Protein AF-A0A975BCQ3-F1 (afdb_monomer_lite)

Structure (mmCIF, N/CA/C/O backbone):
data_AF-A0A975BCQ3-F1
#
_entry.id   AF-A0A975BCQ3-F1
#
loop_
_atom_site.group_PDB
_atom_site.id
_atom_site.type_symbol
_atom_site.label_atom_id
_atom_site.label_alt_id
_atom_site.label_comp_id
_atom_site.label_asym_id
_atom_site.label_entity_id
_atom_site.label_seq_id
_atom_site.pdbx_PDB_ins_code
_atom_site.Cartn_x
_atom_site.Cartn_y
_atom_site.Cartn_z
_atom_site.occupancy
_atom_site.B_iso_or_equiv
_atom_site.auth_seq_id
_atom_site.auth_comp_id
_atom_site.auth_asym_id
_atom_site.auth_atom_id
_atom_site.pdbx_PDB_model_num
ATOM 1 N N . MET A 1 1 ? -21.157 39.174 12.259 1.00 30.55 1 MET A N 1
ATOM 2 C CA . MET A 1 1 ? -20.473 38.898 10.975 1.00 30.55 1 MET A CA 1
ATOM 3 C C . MET A 1 1 ? -20.310 37.393 10.847 1.00 30.55 1 MET A C 1
ATOM 5 O O . MET A 1 1 ? -19.612 36.805 11.661 1.00 30.55 1 MET A O 1
ATOM 9 N N . LYS A 1 2 ? -21.026 36.755 9.912 1.00 28.23 2 LYS A N 1
ATOM 10 C CA . LYS A 1 2 ? -20.898 35.312 9.656 1.00 28.23 2 LYS A CA 1
ATOM 11 C C . LYS A 1 2 ? -19.503 35.065 9.070 1.00 28.23 2 LYS A C 1
ATOM 13 O O . LYS A 1 2 ? -19.192 35.629 8.023 1.00 28.23 2 LYS A O 1
ATOM 18 N N . GLN A 1 3 ? -18.657 34.301 9.763 1.00 26.20 3 GLN A N 1
ATOM 19 C CA . GLN A 1 3 ? -17.376 33.844 9.216 1.00 26.20 3 GLN A CA 1
ATOM 20 C C . GLN A 1 3 ? -17.654 33.135 7.885 1.00 26.20 3 GLN A C 1
ATOM 22 O O . GLN A 1 3 ? -18.458 32.203 7.840 1.00 26.20 3 GLN A O 1
ATOM 27 N N . LYS A 1 4 ? -17.034 33.609 6.797 1.00 23.44 4 LYS A N 1
ATOM 28 C CA . LYS A 1 4 ? -17.066 32.906 5.510 1.00 23.44 4 LYS A CA 1
ATOM 29 C C . LYS A 1 4 ? -16.475 31.503 5.724 1.00 23.44 4 LYS A C 1
ATOM 31 O O . LYS A 1 4 ? -15.411 31.413 6.341 1.00 23.44 4 LYS A O 1
ATOM 36 N N . PRO A 1 5 ? -17.134 30.429 5.258 1.00 27.91 5 PRO A N 1
ATOM 37 C CA . PRO A 1 5 ? -16.578 29.090 5.364 1.00 27.91 5 PRO A CA 1
ATOM 38 C C . PRO A 1 5 ? -15.252 29.041 4.599 1.00 27.91 5 PRO A C 1
ATOM 40 O O . PRO A 1 5 ? -15.153 29.501 3.464 1.00 27.91 5 PRO A O 1
ATOM 43 N N . THR A 1 6 ? -14.212 28.539 5.255 1.00 33.75 6 THR A N 1
ATOM 44 C CA . THR A 1 6 ? -12.905 28.282 4.645 1.00 33.75 6 THR A CA 1
ATOM 45 C C . THR A 1 6 ? -13.062 27.162 3.611 1.00 33.75 6 THR A C 1
ATOM 47 O O . THR A 1 6 ? -13.872 26.265 3.826 1.00 33.75 6 THR A O 1
ATOM 50 N N . ILE A 1 7 ? -12.276 27.167 2.526 1.00 32.91 7 ILE A N 1
ATOM 51 C CA . ILE A 1 7 ? -12.304 26.158 1.436 1.00 32.91 7 ILE A CA 1
ATOM 52 C C . ILE A 1 7 ? -12.261 24.707 1.971 1.00 32.91 7 ILE A C 1
ATOM 54 O O . ILE A 1 7 ? -12.859 23.805 1.398 1.00 32.91 7 ILE A O 1
ATOM 58 N N . LYS A 1 8 ? -11.658 24.500 3.148 1.00 46.75 8 LYS A N 1
ATOM 59 C CA . LYS A 1 8 ? -11.632 23.224 3.875 1.00 46.75 8 LYS A CA 1
ATOM 60 C C . LYS A 1 8 ? -13.015 22.714 4.328 1.00 46.75 8 LYS A C 1
ATOM 62 O O . LYS A 1 8 ? -13.260 21.521 4.255 1.00 46.75 8 LYS A O 1
ATOM 67 N N . ASN A 1 9 ? -13.929 23.599 4.740 1.00 46.78 9 ASN A N 1
ATOM 68 C CA . ASN A 1 9 ? -15.279 23.239 5.208 1.00 46.78 9 ASN A CA 1
ATOM 69 C C . ASN A 1 9 ? -16.239 22.869 4.065 1.00 46.78 9 ASN A C 1
ATOM 71 O O . ASN A 1 9 ? -17.305 22.316 4.325 1.00 46.78 9 ASN A O 1
ATOM 75 N N . ILE A 1 10 ? -15.898 23.225 2.822 1.00 46.62 10 ILE A N 1
ATOM 76 C CA . ILE A 1 10 ? -16.706 22.911 1.637 1.00 46.62 10 ILE A CA 1
ATOM 77 C C . ILE A 1 10 ? -16.531 21.421 1.289 1.00 46.62 10 ILE A C 1
ATOM 79 O O . ILE A 1 10 ? -17.526 20.718 1.156 1.00 46.62 10 ILE A O 1
ATOM 83 N N . LEU A 1 11 ? -15.294 20.913 1.353 1.00 58.78 11 LEU A N 1
ATOM 84 C CA . LEU A 1 11 ? -14.954 19.496 1.142 1.00 58.78 11 LEU A CA 1
ATOM 85 C C . LEU A 1 11 ? -15.535 18.546 2.217 1.00 58.78 11 LEU A C 1
ATOM 87 O O . LEU A 1 11 ? -15.852 17.399 1.920 1.00 58.78 11 LEU A O 1
ATOM 91 N N . GLU A 1 12 ? -15.704 18.996 3.471 1.00 63.09 12 GLU A N 1
ATOM 92 C CA . GLU A 1 12 ? -16.246 18.152 4.560 1.00 63.09 12 GLU A CA 1
ATOM 93 C C . GLU A 1 12 ? -17.731 17.808 4.377 1.00 63.09 12 GLU A C 1
ATOM 95 O O . GLU A 1 12 ? -18.152 16.689 4.677 1.00 63.09 12 GLU A O 1
ATOM 100 N N . LYS A 1 13 ? -18.535 18.768 3.898 1.00 66.12 13 LYS A N 1
ATOM 101 C CA . LYS A 1 13 ? -19.952 18.521 3.600 1.00 66.12 13 LYS A CA 1
ATOM 102 C C . LYS A 1 13 ? -20.107 17.601 2.400 1.00 66.12 13 LYS A C 1
ATOM 104 O O . LYS A 1 13 ? -20.893 16.667 2.477 1.00 66.12 13 LYS A O 1
ATOM 109 N N . GLU A 1 14 ? -19.304 17.815 1.362 1.00 74.06 14 GLU A N 1
ATOM 110 C CA . GLU A 1 14 ? -19.309 16.995 0.149 1.00 74.06 14 GLU A CA 1
ATOM 111 C C . GLU A 1 14 ? -19.030 15.519 0.449 1.00 74.06 14 GLU A C 1
ATOM 113 O O . GLU A 1 14 ? -19.715 14.660 -0.090 1.00 74.06 14 GLU A O 1
ATOM 118 N N . VAL A 1 15 ? -18.102 15.202 1.364 1.00 79.88 15 VAL A N 1
ATOM 119 C CA . VAL A 1 15 ? -17.834 13.808 1.767 1.00 79.88 15 VAL A CA 1
ATOM 120 C C . VAL A 1 15 ? -19.044 13.160 2.444 1.00 79.88 15 VAL A C 1
ATOM 122 O O . VAL A 1 15 ? -19.403 12.032 2.112 1.00 79.88 15 VAL A O 1
ATOM 125 N N . ILE A 1 16 ? -19.678 13.843 3.402 1.00 84.94 16 ILE A N 1
ATOM 126 C CA . ILE A 1 16 ? -20.838 13.285 4.110 1.00 84.94 16 ILE A CA 1
ATOM 127 C C . ILE A 1 16 ? -22.046 13.174 3.186 1.00 84.94 16 ILE A C 1
ATOM 129 O O . ILE A 1 16 ? -22.704 12.135 3.184 1.00 84.94 16 ILE A O 1
ATOM 133 N N . ASP A 1 17 ? -22.324 14.218 2.408 1.00 83.88 17 ASP A N 1
ATOM 134 C CA . ASP A 1 17 ? -23.427 14.230 1.453 1.00 83.88 17 ASP A CA 1
ATOM 135 C C . ASP A 1 17 ? -23.220 13.127 0.401 1.00 83.88 17 ASP A C 1
ATOM 137 O O . ASP A 1 17 ? -24.145 12.364 0.149 1.00 83.88 17 ASP A O 1
ATOM 141 N N . PHE A 1 18 ? -21.992 12.922 -0.090 1.00 83.44 18 PHE A N 1
ATOM 142 C CA . PHE A 1 18 ? -21.655 11.814 -0.988 1.00 83.44 18 PHE A CA 1
ATOM 143 C C . PHE A 1 18 ? -21.947 10.440 -0.376 1.00 83.44 18 PHE A C 1
ATOM 145 O O . PHE A 1 18 ? -22.536 9.584 -1.032 1.00 83.44 18 PHE A O 1
ATOM 152 N N . ILE A 1 19 ? -21.565 10.205 0.883 1.00 83.38 19 ILE A N 1
ATOM 153 C CA . ILE A 1 19 ? -21.835 8.918 1.539 1.00 83.38 19 ILE A CA 1
ATOM 154 C C . ILE A 1 19 ? -23.342 8.732 1.787 1.00 83.38 19 ILE A C 1
ATOM 156 O O . ILE A 1 19 ? -23.863 7.627 1.619 1.00 83.38 19 ILE A O 1
ATOM 160 N N . ILE A 1 20 ? -24.053 9.802 2.159 1.00 85.38 20 ILE A N 1
ATOM 161 C CA . ILE A 1 20 ? -25.514 9.785 2.302 1.00 85.38 20 ILE A CA 1
ATOM 162 C C . ILE A 1 20 ? -26.182 9.520 0.953 1.00 85.38 20 ILE A C 1
ATOM 164 O O . ILE A 1 20 ? -27.146 8.774 0.918 1.00 85.38 20 ILE A O 1
ATOM 168 N N . GLU A 1 21 ? -25.709 10.074 -0.156 1.00 83.50 21 GLU A N 1
ATOM 169 C CA . GLU A 1 21 ? -26.256 9.773 -1.483 1.00 83.50 21 GLU A CA 1
ATOM 170 C C . GLU A 1 21 ? -25.968 8.326 -1.894 1.00 83.50 21 GLU A C 1
ATOM 172 O O . GLU A 1 21 ? -26.853 7.647 -2.415 1.00 83.50 21 GLU A O 1
ATOM 177 N N . TYR A 1 22 ? -24.765 7.829 -1.595 1.00 82.00 22 TYR A N 1
ATOM 178 C CA . TYR A 1 22 ? -24.337 6.480 -1.955 1.00 82.00 22 TYR A CA 1
ATOM 179 C C . TYR A 1 22 ? -25.124 5.388 -1.211 1.00 82.00 22 TYR A C 1
ATOM 181 O O . TYR A 1 22 ? -25.571 4.425 -1.830 1.00 82.00 22 TYR A O 1
ATOM 189 N N . TYR A 1 23 ? -25.345 5.547 0.101 1.00 83.25 23 TYR A N 1
ATOM 190 C CA . TYR A 1 23 ? -26.031 4.552 0.942 1.00 83.25 23 TYR A CA 1
ATOM 191 C C . TYR A 1 23 ? -27.414 4.984 1.449 1.00 83.25 23 TYR A C 1
ATOM 193 O O . TYR A 1 23 ? -28.079 4.238 2.162 1.00 83.25 23 TYR A O 1
ATOM 201 N N . GLY A 1 24 ? -27.895 6.179 1.117 1.00 67.56 24 GLY A N 1
ATOM 202 C CA . GLY A 1 24 ? -29.085 6.763 1.751 1.00 67.56 24 GLY A CA 1
ATOM 203 C C . GLY A 1 24 ? -30.404 6.074 1.430 1.00 67.56 24 GLY A C 1
ATOM 204 O O . GLY A 1 24 ? -31.373 6.289 2.165 1.00 67.56 24 GLY A O 1
ATOM 205 N N . ASN A 1 25 ? -30.428 5.265 0.369 1.00 74.62 25 ASN A N 1
ATOM 206 C CA . ASN A 1 25 ? -31.550 4.408 -0.022 1.00 74.62 25 ASN A CA 1
ATOM 207 C C . ASN A 1 25 ? -31.331 2.938 0.369 1.00 74.62 25 ASN A C 1
ATOM 209 O O . ASN A 1 25 ? -32.169 2.086 0.077 1.00 74.62 25 ASN A O 1
ATOM 213 N N . ASP A 1 26 ? -30.216 2.632 1.031 1.00 81.12 26 ASP A N 1
ATOM 214 C CA . ASP A 1 26 ? -29.927 1.300 1.525 1.00 81.12 26 ASP A CA 1
ATOM 215 C C . ASP A 1 26 ? -30.600 1.077 2.885 1.00 81.12 26 ASP A C 1
ATOM 217 O O . ASP A 1 26 ? -30.121 1.477 3.956 1.00 81.12 26 ASP A O 1
ATOM 221 N N . TYR A 1 27 ? -31.753 0.416 2.837 1.00 75.88 27 TYR A N 1
ATOM 222 C CA . TYR A 1 27 ? -32.529 0.085 4.026 1.00 75.88 27 TYR A CA 1
ATOM 223 C C . TYR A 1 27 ? -31.817 -0.897 4.965 1.00 75.88 27 TYR A C 1
ATOM 225 O O . TYR A 1 27 ? -32.158 -0.922 6.144 1.00 75.88 27 TYR A O 1
ATOM 233 N N . GLN A 1 28 ? -30.829 -1.675 4.501 1.00 83.50 28 GLN A N 1
ATOM 234 C CA . GLN A 1 28 ? -30.092 -2.598 5.374 1.00 83.50 28 GLN A CA 1
ATOM 235 C C . GLN A 1 28 ? -29.120 -1.859 6.299 1.00 83.50 28 GLN A C 1
ATOM 237 O O . GLN A 1 28 ? -28.851 -2.314 7.411 1.00 83.50 28 GLN A O 1
ATOM 242 N N . ARG A 1 29 ? -28.613 -0.705 5.856 1.00 87.50 29 ARG A N 1
ATOM 243 C CA . ARG A 1 29 ? -27.672 0.137 6.616 1.00 87.50 29 ARG A CA 1
ATOM 244 C C . ARG A 1 29 ? -28.371 1.226 7.427 1.00 87.50 29 ARG A C 1
ATOM 246 O O . ARG A 1 29 ? -27.782 1.792 8.352 1.00 87.50 29 ARG A O 1
ATOM 253 N N . THR A 1 30 ? -29.630 1.511 7.107 1.00 91.44 30 THR A N 1
ATOM 254 C CA . THR A 1 30 ? -30.427 2.533 7.785 1.00 91.44 30 THR A CA 1
ATOM 255 C C . THR A 1 30 ? -30.946 2.024 9.132 1.00 91.44 30 THR A C 1
ATOM 257 O O . THR A 1 30 ? -31.689 1.050 9.212 1.00 91.44 30 THR A O 1
ATOM 260 N N . CYS A 1 31 ? -30.579 2.719 10.204 1.00 93.69 31 CYS A N 1
ATOM 261 C CA . CYS A 1 31 ? -30.991 2.435 11.572 1.00 93.69 31 CYS A CA 1
ATOM 262 C C . CYS A 1 31 ? -31.945 3.524 12.078 1.00 93.69 31 CYS A C 1
ATOM 264 O O . CYS A 1 31 ? -31.681 4.714 11.895 1.00 93.69 31 CYS A O 1
ATOM 266 N N . PHE A 1 32 ? -33.013 3.122 12.767 1.00 95.81 32 PHE A N 1
ATOM 267 C CA . PHE A 1 32 ? -34.005 4.030 13.344 1.00 95.81 32 PHE A CA 1
ATOM 268 C C . PHE A 1 32 ? -33.970 3.955 14.864 1.00 95.81 32 PHE A C 1
ATOM 270 O O . PHE A 1 32 ? -34.051 2.868 15.440 1.00 95.81 32 PHE A O 1
ATOM 277 N N . PHE A 1 33 ? -33.893 5.115 15.505 1.00 97.06 33 PHE A N 1
ATOM 278 C CA . PHE A 1 33 ? -33.852 5.232 16.953 1.00 97.06 33 PHE A CA 1
ATOM 279 C C . PHE A 1 33 ? -34.870 6.255 17.455 1.00 97.06 33 PHE A C 1
ATOM 281 O O . PHE A 1 33 ? -35.229 7.201 16.757 1.00 97.06 33 PHE A O 1
ATOM 288 N N . ARG A 1 34 ? -35.324 6.065 18.693 1.00 97.56 34 ARG A N 1
ATOM 289 C CA . ARG A 1 34 ? -36.212 6.978 19.420 1.00 97.56 34 ARG A CA 1
ATOM 290 C C . ARG A 1 34 ? -35.457 7.699 20.528 1.00 97.56 34 ARG A C 1
ATOM 292 O O . ARG A 1 34 ? -34.427 7.216 21.002 1.00 97.56 3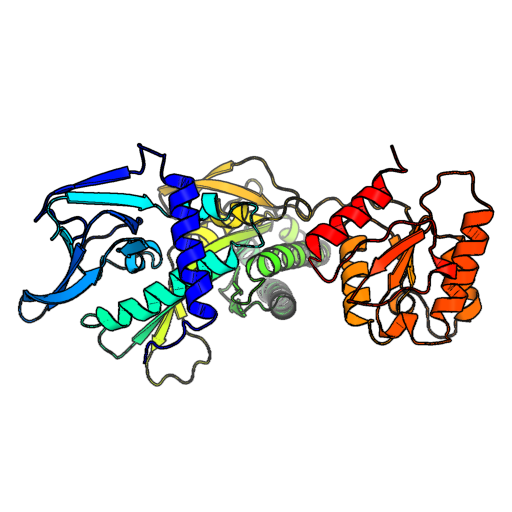4 ARG A O 1
ATOM 299 N N . LYS A 1 35 ? -36.015 8.818 20.984 1.00 97.62 35 LYS A N 1
ATOM 300 C CA . LYS A 1 35 ? -35.507 9.591 22.124 1.00 97.62 35 LYS A CA 1
ATOM 301 C C . LYS A 1 35 ? -35.105 8.721 23.319 1.00 97.62 35 LYS A C 1
ATOM 303 O O . LYS A 1 35 ? -35.848 7.831 23.731 1.00 97.62 35 LYS A O 1
ATOM 308 N N . GLY A 1 36 ? -33.941 9.013 23.891 1.00 93.75 36 GLY A N 1
ATOM 309 C CA . GLY A 1 36 ? -33.375 8.329 25.056 1.00 93.75 36 GLY A CA 1
ATOM 310 C C . GLY A 1 36 ? -32.688 6.996 24.747 1.00 93.75 36 GLY A C 1
ATOM 311 O O . GLY A 1 36 ? -32.088 6.405 25.643 1.00 93.75 36 GLY A O 1
ATOM 312 N N . GLN A 1 37 ? -32.735 6.497 23.506 1.00 97.25 37 GLN A N 1
ATOM 313 C CA . GLN A 1 37 ? -31.991 5.291 23.144 1.00 97.25 37 GLN A CA 1
ATOM 314 C C . GLN A 1 37 ? -30.492 5.578 23.030 1.00 97.25 37 GLN A C 1
ATOM 316 O O . GLN A 1 37 ? -30.067 6.554 22.406 1.00 97.25 37 GLN A O 1
ATOM 321 N N . ARG A 1 38 ? -29.686 4.686 23.615 1.00 95.62 38 ARG A N 1
ATOM 322 C CA . ARG A 1 38 ? -28.224 4.727 23.552 1.00 95.62 38 ARG A CA 1
ATOM 323 C C . ARG A 1 38 ? -27.741 3.916 22.350 1.00 95.62 38 ARG A C 1
ATOM 325 O O . ARG A 1 38 ? -27.952 2.710 22.297 1.00 95.62 38 ARG A O 1
ATOM 332 N N . ILE A 1 39 ? -27.100 4.593 21.402 1.00 95.62 39 ILE A N 1
ATOM 333 C CA . ILE A 1 39 ? -26.585 4.014 20.149 1.00 95.62 39 ILE A CA 1
ATOM 334 C C . ILE A 1 39 ? -25.181 3.447 20.362 1.00 95.62 39 ILE A C 1
ATOM 336 O O . ILE A 1 39 ? -24.835 2.390 19.849 1.00 95.62 39 ILE A O 1
ATOM 340 N N . ILE A 1 40 ? -24.365 4.168 21.133 1.00 95.62 40 ILE A N 1
ATOM 341 C CA . ILE A 1 40 ? -22.988 3.805 21.463 1.00 95.62 40 ILE A CA 1
ATOM 342 C C . ILE A 1 40 ? -22.830 3.915 22.972 1.00 95.62 40 ILE A C 1
ATOM 344 O O . ILE A 1 40 ? -23.317 4.875 23.574 1.00 95.62 40 ILE A O 1
ATOM 348 N N . LYS A 1 41 ? -22.108 2.981 23.590 1.00 93.31 41 LYS A N 1
ATOM 349 C CA . LYS A 1 41 ? -21.727 3.071 24.998 1.00 93.31 41 LYS A CA 1
ATOM 350 C C . LYS A 1 41 ? -20.212 3.152 25.138 1.00 93.31 41 LYS A C 1
ATOM 352 O O . LYS A 1 41 ? -19.480 2.349 24.566 1.00 93.31 41 LYS A O 1
ATOM 357 N N . GLN A 1 42 ? -19.741 4.116 25.925 1.00 89.31 42 GLN A N 1
ATOM 358 C CA . GLN A 1 42 ? -18.318 4.258 26.224 1.00 89.31 42 GLN A CA 1
ATOM 359 C C . GLN A 1 42 ? -17.743 2.965 26.821 1.00 89.31 42 GLN A C 1
ATOM 361 O O . GLN A 1 42 ? -18.356 2.346 27.691 1.00 89.31 42 GLN A O 1
ATOM 366 N N . GLY A 1 43 ? -16.537 2.600 26.388 1.00 81.75 43 GLY A N 1
ATOM 367 C CA . GLY A 1 43 ? -15.814 1.420 26.861 1.00 81.75 43 GLY A CA 1
ATOM 368 C C . GLY A 1 43 ? -16.082 0.149 26.052 1.00 81.75 43 GLY A C 1
ATOM 369 O O . GLY A 1 43 ? -15.272 -0.771 26.115 1.00 81.75 43 GLY A O 1
ATOM 370 N N . GLU A 1 44 ? -17.161 0.096 25.268 1.00 85.06 44 GLU A N 1
ATOM 371 C CA . GLU A 1 44 ? -17.425 -1.039 24.378 1.00 85.06 44 GLU A CA 1
ATOM 372 C C . GLU A 1 44 ? -16.465 -1.038 23.185 1.00 85.06 44 GLU A C 1
ATOM 374 O O . GLU A 1 44 ? -15.943 0.005 22.795 1.00 85.06 44 GLU A O 1
ATOM 379 N N . TYR A 1 45 ? -16.220 -2.201 22.591 1.00 77.56 45 TYR A N 1
ATOM 380 C CA . TYR A 1 45 ? -15.494 -2.296 21.327 1.00 77.56 45 TYR A CA 1
ATOM 381 C C . TYR A 1 45 ? -16.499 -2.323 20.178 1.00 77.56 45 TYR A C 1
ATOM 383 O O . TYR A 1 45 ? -17.509 -3.016 20.257 1.00 77.56 45 TYR A O 1
ATOM 391 N N . GLY A 1 46 ? -16.225 -1.562 19.122 1.00 77.38 46 GLY A N 1
ATOM 392 C CA . GLY A 1 46 ? -17.030 -1.543 17.904 1.00 77.38 46 GLY A CA 1
ATOM 393 C C . GLY A 1 46 ? -16.184 -1.092 16.722 1.00 77.38 46 GLY A C 1
ATOM 394 O O . GLY A 1 46 ? -15.293 -0.258 16.886 1.00 77.38 46 GLY A O 1
ATOM 395 N N . ASP A 1 47 ? -16.451 -1.672 15.561 1.00 79.81 47 ASP A N 1
ATOM 396 C CA . ASP A 1 47 ? -15.732 -1.495 14.295 1.00 79.81 47 ASP A CA 1
ATOM 397 C C . ASP A 1 47 ? -16.563 -0.750 13.236 1.00 79.81 47 ASP A C 1
ATOM 399 O O . ASP A 1 47 ? -16.214 -0.727 12.057 1.00 79.81 47 ASP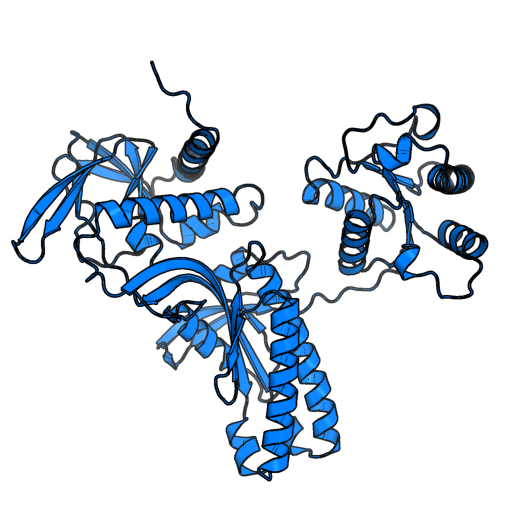 A O 1
ATOM 403 N N . ASP A 1 48 ? -17.641 -0.104 13.674 1.00 90.44 48 ASP A N 1
ATOM 404 C CA . ASP A 1 48 ? -18.604 0.645 12.878 1.00 90.44 48 ASP A CA 1
ATOM 405 C C . ASP A 1 48 ? -18.755 2.099 13.359 1.00 90.44 48 ASP A C 1
ATOM 407 O O . ASP A 1 48 ? -18.509 2.441 14.521 1.00 90.44 48 ASP A O 1
ATOM 411 N N . CYS A 1 49 ? -19.186 2.978 12.462 1.00 93.69 49 CYS A N 1
ATOM 412 C CA . CYS A 1 49 ? -19.592 4.346 12.763 1.00 93.69 49 CYS A CA 1
ATOM 413 C C . CYS A 1 49 ? -20.997 4.626 12.218 1.00 93.69 49 CYS A C 1
ATOM 415 O O . CYS A 1 49 ? -21.565 3.824 11.478 1.00 93.69 49 CYS A O 1
ATOM 417 N N . PHE A 1 50 ? -21.569 5.763 12.612 1.00 95.00 50 PHE A N 1
ATOM 418 C CA . PHE A 1 50 ? -22.918 6.156 12.215 1.00 95.00 50 PHE A CA 1
ATOM 419 C C . PHE A 1 50 ? -22.919 7.568 11.638 1.00 95.00 50 PHE A C 1
ATOM 421 O O . PHE A 1 50 ? -22.450 8.497 12.297 1.00 95.00 50 PHE A O 1
ATOM 428 N N . ILE A 1 51 ? -23.481 7.741 10.444 1.00 93.88 51 ILE A N 1
ATOM 429 C CA . ILE A 1 51 ? -23.787 9.054 9.866 1.00 93.88 51 ILE A CA 1
ATOM 430 C C . ILE A 1 51 ? -25.208 9.448 10.254 1.00 93.88 51 ILE A C 1
ATOM 432 O O . ILE A 1 51 ? -26.144 8.675 10.066 1.00 93.88 51 ILE A O 1
ATOM 436 N N . ILE A 1 52 ? -25.382 10.665 10.763 1.00 93.62 52 ILE A N 1
ATOM 437 C CA . ILE A 1 52 ? -26.688 11.212 11.128 1.00 93.62 52 ILE A CA 1
ATOM 438 C C . ILE A 1 52 ? -27.395 11.724 9.870 1.00 93.62 52 ILE A C 1
ATOM 440 O O . ILE A 1 52 ? -27.032 12.778 9.344 1.00 93.62 52 ILE A O 1
ATOM 444 N N . LYS A 1 53 ? -28.410 10.990 9.399 1.00 91.12 53 LYS A N 1
ATOM 445 C CA . LYS A 1 53 ? -29.281 11.413 8.290 1.00 91.12 53 LYS A CA 1
ATOM 446 C C . LYS A 1 53 ? -30.346 12.393 8.784 1.00 91.12 53 LYS A C 1
ATOM 448 O O . LYS A 1 53 ? -30.567 13.411 8.143 1.00 91.12 53 LYS A O 1
ATOM 453 N N . ASN A 1 54 ? -30.966 12.092 9.926 1.00 92.69 54 ASN A N 1
ATOM 454 C CA . ASN A 1 54 ? -31.942 12.952 10.596 1.00 92.69 54 ASN A CA 1
ATOM 455 C C . ASN A 1 54 ? -31.851 12.795 12.125 1.00 92.69 54 ASN A C 1
ATOM 457 O O . ASN A 1 54 ? -31.546 11.702 12.610 1.00 92.69 54 ASN A O 1
ATOM 461 N N . GLY A 1 55 ? -32.134 13.867 12.866 1.00 95.06 55 GLY A N 1
ATOM 462 C CA . GLY A 1 55 ? -32.206 13.875 14.328 1.00 95.06 55 GLY A CA 1
ATOM 463 C C . GLY A 1 55 ? -30.983 14.483 15.018 1.00 95.06 55 GLY A C 1
ATOM 464 O O . GLY A 1 55 ? -30.043 14.969 14.384 1.00 95.06 55 GLY A O 1
ATOM 465 N N . GLU A 1 56 ? -31.010 14.464 16.349 1.00 96.81 56 GLU A N 1
ATOM 466 C CA . GLU A 1 56 ? -29.980 15.036 17.213 1.00 96.81 56 GLU A CA 1
ATOM 467 C C . GLU A 1 56 ? -29.506 14.016 18.247 1.00 96.81 56 GLU A C 1
ATOM 469 O O . GLU A 1 56 ? -30.302 13.379 18.945 1.00 96.81 56 GLU A O 1
ATOM 474 N N . LEU A 1 57 ? -28.185 13.888 18.362 1.00 97.50 57 LEU A N 1
ATOM 475 C CA . LEU A 1 57 ? -27.515 12.957 19.257 1.00 97.50 57 LEU A CA 1
ATOM 476 C C . LEU A 1 57 ? -26.657 13.705 20.272 1.00 97.50 57 LEU A C 1
ATOM 478 O O . LEU A 1 57 ? -25.837 14.550 19.918 1.00 97.50 57 LEU A O 1
ATOM 482 N N . LYS A 1 58 ? -26.797 13.350 21.540 1.00 95.94 58 LYS A N 1
ATOM 483 C CA . LYS A 1 58 ? -25.990 13.855 22.643 1.00 95.94 58 LYS A CA 1
ATOM 484 C C . LYS A 1 58 ? -24.782 12.960 22.881 1.00 95.94 58 LYS A C 1
ATOM 486 O O . LYS A 1 58 ? -24.909 11.736 22.913 1.00 95.94 58 LYS A O 1
ATOM 491 N N . ILE A 1 59 ? -23.618 13.576 23.074 1.00 94.44 59 ILE A N 1
ATOM 492 C CA . ILE A 1 59 ? -22.363 12.878 23.355 1.00 94.44 59 ILE A CA 1
ATOM 493 C C . ILE A 1 59 ? -22.061 12.980 24.852 1.00 94.44 59 ILE A C 1
ATOM 495 O O . ILE A 1 59 ? -21.993 14.074 25.415 1.00 94.44 59 ILE A O 1
ATOM 499 N N . LEU A 1 60 ? -21.874 11.830 25.494 1.00 91.75 60 LEU A N 1
ATOM 500 C CA . LEU A 1 60 ? -21.688 11.703 26.937 1.00 91.75 60 LEU A CA 1
ATOM 501 C C . LEU A 1 60 ? -20.362 11.000 27.231 1.00 91.75 60 LEU A C 1
ATOM 503 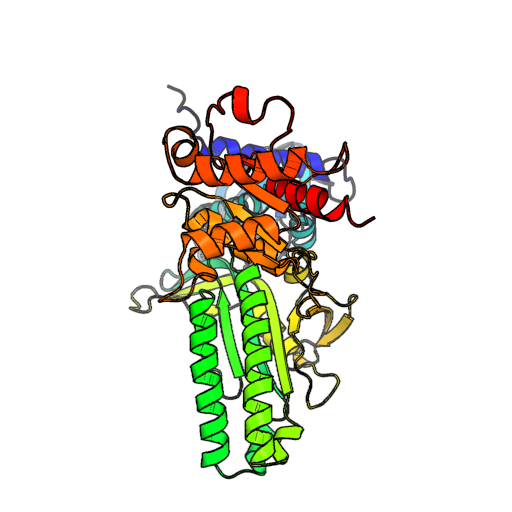O O . LEU A 1 60 ? -20.138 9.882 26.771 1.00 91.75 60 LEU A O 1
ATOM 507 N N . VAL A 1 61 ? -19.492 11.625 28.022 1.00 88.88 61 VAL A N 1
ATOM 508 C CA . VAL A 1 61 ? -18.206 11.041 28.430 1.00 88.88 61 VAL A CA 1
ATOM 509 C C . VAL A 1 61 ? -18.233 10.739 29.920 1.00 88.88 61 VAL A C 1
ATOM 511 O O . VAL A 1 61 ? -18.335 11.645 30.746 1.00 88.88 61 VAL A O 1
ATOM 514 N N . LYS A 1 62 ? -18.131 9.458 30.272 1.00 84.50 62 LYS A N 1
ATOM 515 C CA . LYS A 1 62 ? -18.015 8.989 31.650 1.00 84.50 62 LYS A CA 1
ATOM 516 C C . LYS A 1 62 ? -16.592 9.197 32.155 1.00 84.50 62 LYS A C 1
ATOM 518 O O . LYS A 1 62 ? -15.640 8.635 31.612 1.00 84.50 62 LYS A O 1
ATOM 523 N N . ASP A 1 63 ? -16.465 9.966 33.225 1.00 77.25 63 ASP A N 1
ATOM 524 C CA . ASP A 1 63 ? -15.224 10.124 33.973 1.00 77.25 63 ASP A CA 1
ATOM 525 C C . ASP A 1 63 ? -14.967 8.845 34.792 1.00 77.25 63 ASP A C 1
ATOM 527 O O . ASP A 1 63 ? -15.809 8.440 35.592 1.00 77.25 63 ASP A O 1
ATOM 531 N N . TYR A 1 64 ? -13.834 8.167 34.583 1.00 69.88 64 TYR A N 1
ATOM 532 C CA . TYR A 1 64 ? -13.557 6.888 35.255 1.00 69.88 64 TYR A CA 1
ATOM 533 C C . TYR A 1 64 ? -13.318 7.023 36.764 1.00 69.88 64 TYR A C 1
ATOM 535 O O . TYR A 1 64 ? -13.527 6.051 37.485 1.00 69.88 64 TYR A O 1
ATOM 543 N N . ASN A 1 65 ? -12.911 8.201 37.247 1.00 68.62 65 ASN A N 1
ATOM 544 C CA . ASN A 1 65 ? -12.640 8.415 38.668 1.00 68.62 65 ASN A CA 1
ATOM 545 C C . ASN A 1 65 ? -13.928 8.701 39.442 1.00 68.62 65 ASN A C 1
ATOM 547 O O . ASN A 1 65 ? -14.101 8.214 40.554 1.00 68.62 65 ASN A O 1
ATOM 551 N N . SER A 1 66 ? -14.827 9.500 38.860 1.00 75.38 66 SER A N 1
ATOM 552 C CA . SER A 1 66 ? -16.082 9.898 39.518 1.00 75.38 66 SER A CA 1
ATOM 553 C C . SER A 1 66 ? -17.297 9.071 39.095 1.00 75.38 66 SER A C 1
ATOM 555 O O . SER A 1 66 ? -18.314 9.078 39.779 1.00 75.38 66 SER A O 1
ATOM 557 N N . GLY A 1 67 ? -17.224 8.372 37.962 1.00 75.12 67 GLY A N 1
ATOM 558 C CA . GLY A 1 67 ? -18.338 7.630 37.377 1.00 75.12 67 GLY A CA 1
ATOM 559 C C . GLY A 1 67 ? -19.432 8.505 36.750 1.00 75.12 67 GLY A C 1
ATOM 560 O O . GLY A 1 67 ? -20.403 7.955 36.234 1.00 75.12 67 GLY A O 1
ATOM 561 N N . ILE A 1 68 ? -19.283 9.833 36.770 1.00 82.25 68 ILE A N 1
ATOM 562 C CA . ILE A 1 68 ? -20.269 10.797 36.264 1.00 82.25 68 ILE A CA 1
ATOM 563 C C . ILE A 1 68 ? -20.113 10.955 34.747 1.00 82.25 68 ILE A C 1
ATOM 565 O O . ILE A 1 68 ? -19.001 11.128 34.244 1.00 82.25 68 ILE A O 1
ATOM 569 N N . GLU A 1 69 ? -21.232 10.922 34.021 1.00 86.38 69 GLU A N 1
ATOM 570 C CA . GLU A 1 69 ? -21.281 11.238 32.590 1.00 86.38 69 GLU A CA 1
ATOM 571 C C . GLU A 1 69 ? -21.370 12.760 32.391 1.00 86.38 69 GLU A C 1
ATOM 573 O O . GLU A 1 69 ? -22.276 13.422 32.896 1.00 86.38 69 GLU A O 1
ATOM 578 N N . LYS A 1 70 ? -20.404 13.323 31.661 1.00 86.81 70 LYS A N 1
ATOM 579 C CA . LYS A 1 70 ? -20.349 14.737 31.274 1.00 86.81 70 LYS A CA 1
ATOM 580 C C . LYS A 1 70 ? -20.854 14.901 29.843 1.00 86.81 70 LYS A C 1
ATOM 582 O O . LYS A 1 70 ? -20.452 14.155 28.954 1.00 86.81 70 LYS A O 1
ATOM 587 N N . ASP A 1 71 ? -21.695 15.905 29.630 1.00 88.56 71 ASP A N 1
ATOM 588 C CA . ASP A 1 71 ? -22.144 16.330 28.304 1.00 88.56 71 ASP A CA 1
ATOM 589 C C . ASP A 1 71 ? -21.017 17.071 27.575 1.00 88.56 71 ASP A C 1
ATOM 591 O O . ASP A 1 71 ? -20.522 18.085 28.069 1.00 88.56 71 ASP A O 1
ATOM 595 N N . VAL A 1 72 ? -20.603 16.555 26.417 1.00 84.12 72 VAL A N 1
ATOM 596 C CA . VAL A 1 72 ? -19.565 17.172 25.569 1.00 84.12 72 VAL A CA 1
ATOM 597 C C . VAL A 1 72 ? -20.141 17.777 24.282 1.00 84.12 72 VAL A C 1
ATOM 599 O O . VAL A 1 72 ? -19.402 18.205 23.392 1.00 84.12 72 VAL A O 1
ATOM 602 N N . GLY A 1 73 ? -21.470 17.845 24.184 1.00 87.25 73 GLY A N 1
ATOM 603 C CA . GLY A 1 73 ? -22.206 18.536 23.137 1.00 87.25 73 GLY A CA 1
ATOM 604 C C . GLY A 1 73 ? -23.136 17.635 22.328 1.00 87.25 73 GLY A C 1
ATOM 605 O O . GLY A 1 73 ? -23.150 16.410 22.453 1.00 87.25 73 GLY A O 1
ATOM 606 N N . VAL A 1 74 ? -23.896 18.280 21.443 1.00 91.62 74 VAL A N 1
ATOM 607 C CA . VAL A 1 74 ? -24.869 17.645 20.544 1.00 91.62 74 VAL A CA 1
ATOM 608 C C . VAL A 1 74 ? -24.300 17.559 19.126 1.00 91.62 74 VAL A C 1
ATOM 610 O O . VAL A 1 74 ? -23.449 18.360 18.724 1.00 91.62 74 VAL A O 1
ATOM 613 N N . ARG A 1 75 ? -24.712 16.539 18.380 1.00 92.69 75 ARG A N 1
ATOM 614 C CA . ARG A 1 75 ? -24.375 16.278 16.981 1.00 92.69 75 ARG A CA 1
ATOM 615 C C . ARG A 1 75 ? -25.686 16.140 16.207 1.00 92.69 75 ARG A C 1
ATOM 617 O O . ARG A 1 75 ? -26.542 15.356 16.600 1.00 92.69 75 ARG A O 1
ATOM 624 N N . SER A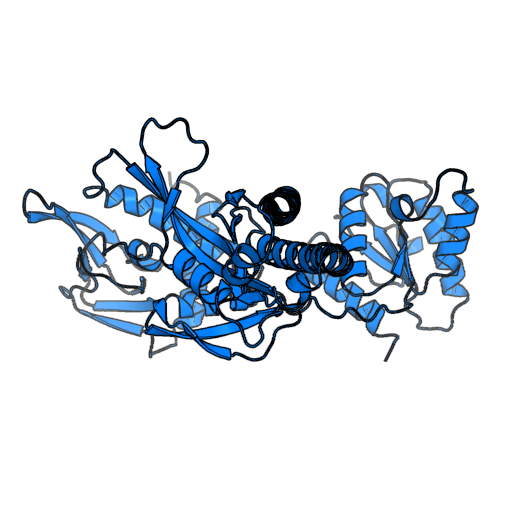 1 76 ? -25.845 16.932 15.155 1.00 91.38 76 SER A N 1
ATOM 625 C CA . SER A 1 76 ? -27.042 16.973 14.310 1.00 91.38 76 SER A CA 1
ATOM 626 C C . SER A 1 76 ? -26.747 16.417 12.915 1.00 91.38 76 SER A C 1
ATOM 628 O O . SER A 1 76 ? -25.658 15.908 12.665 1.00 91.38 76 SER A O 1
ATOM 630 N N . GLU A 1 77 ? -27.721 16.483 12.013 1.00 90.56 77 GLU A N 1
ATOM 631 C CA . GLU A 1 77 ? -27.636 15.964 10.644 1.00 90.56 77 GLU A CA 1
ATOM 632 C C . GLU A 1 77 ? -26.325 16.293 9.912 1.00 90.56 77 GLU A C 1
ATOM 634 O O . GLU A 1 77 ? -25.719 17.351 10.107 1.00 90.56 77 GLU A O 1
ATOM 639 N N . ARG A 1 78 ? -25.930 15.397 8.999 1.00 86.00 78 ARG A N 1
ATOM 640 C CA . ARG A 1 78 ? -24.694 15.482 8.203 1.00 86.00 78 ARG A CA 1
ATOM 641 C C . ARG A 1 78 ? -23.421 15.493 9.051 1.00 86.00 78 ARG A C 1
ATOM 643 O O . ARG A 1 78 ? -22.460 16.211 8.779 1.00 86.00 78 ARG A O 1
ATOM 650 N N . THR A 1 79 ? -23.391 14.665 10.084 1.00 88.56 79 THR A N 1
ATOM 651 C CA . THR A 1 79 ? -22.176 14.409 10.856 1.00 88.56 79 THR A CA 1
ATOM 652 C C . THR A 1 79 ? -22.038 12.927 11.163 1.00 88.56 79 THR A C 1
ATOM 654 O O . THR A 1 79 ? -22.998 12.170 11.044 1.00 88.56 79 THR A O 1
ATOM 657 N N . ILE A 1 80 ? -20.841 12.513 11.565 1.00 91.69 80 ILE A N 1
ATOM 658 C CA . ILE A 1 80 ? -20.545 11.141 11.987 1.00 91.69 80 ILE A CA 1
ATOM 659 C C . ILE A 1 80 ? -20.521 11.068 13.513 1.00 91.69 80 ILE A C 1
ATOM 661 O O . ILE A 1 80 ? -20.210 12.064 14.168 1.00 91.69 80 ILE A O 1
ATOM 665 N N . VAL A 1 81 ? -20.769 9.894 14.083 1.00 93.50 81 VAL A N 1
ATOM 666 C CA . VAL A 1 81 ? -20.399 9.512 15.451 1.00 93.50 81 VAL A CA 1
ATOM 667 C C . VAL A 1 81 ? -19.783 8.110 15.462 1.00 93.50 81 VAL A C 1
ATOM 669 O O . VAL A 1 81 ? -20.113 7.262 14.635 1.00 93.50 81 VAL A O 1
ATOM 672 N N . GLY A 1 82 ? -18.883 7.850 16.411 1.00 90.62 82 GLY A N 1
ATOM 673 C CA . GLY A 1 82 ? -18.226 6.546 16.554 1.00 90.62 82 GLY A CA 1
ATOM 674 C C . GLY A 1 82 ? -16.987 6.347 15.672 1.00 90.62 82 GLY A C 1
ATOM 675 O O . GLY A 1 82 ? -16.366 5.289 15.746 1.00 90.62 82 GLY A O 1
ATOM 676 N N . GLU A 1 83 ? -16.576 7.366 14.915 1.00 89.38 83 GLU A N 1
ATOM 677 C CA . GLU A 1 83 ? -15.426 7.357 14.003 1.00 89.38 83 GLU A CA 1
ATOM 678 C C . GLU A 1 83 ? -14.102 7.007 14.695 1.00 89.38 83 GLU A C 1
ATOM 680 O O . GLU A 1 83 ? -13.239 6.395 14.081 1.00 89.38 83 GLU A O 1
ATOM 685 N N . ILE A 1 84 ? -13.933 7.347 15.979 1.00 82.81 84 ILE A N 1
ATOM 686 C CA . ILE A 1 84 ? -12.682 7.080 16.706 1.00 82.81 84 ILE A CA 1
ATOM 687 C C . ILE A 1 84 ? -12.435 5.572 16.819 1.00 82.81 84 ILE A C 1
ATOM 689 O O . ILE A 1 84 ? -11.377 5.101 16.421 1.00 82.81 84 ILE A O 1
ATOM 693 N N . ALA A 1 85 ? -13.396 4.809 17.348 1.00 81.81 85 ALA A N 1
ATOM 694 C CA . ALA A 1 85 ? -13.247 3.355 17.488 1.00 81.81 85 ALA A CA 1
ATOM 695 C C . ALA A 1 85 ? -13.299 2.637 16.128 1.00 81.81 85 ALA A C 1
ATOM 697 O O . ALA A 1 85 ? -12.580 1.666 15.913 1.00 81.81 85 ALA A O 1
ATOM 698 N N . PHE A 1 86 ? -14.096 3.177 15.204 1.00 85.44 86 PHE A N 1
ATOM 699 C CA . PHE A 1 86 ? -14.190 2.730 13.819 1.00 85.44 86 PHE A CA 1
ATOM 700 C C . PHE A 1 86 ? -12.839 2.789 13.084 1.00 85.44 86 PHE A C 1
ATOM 702 O O . PHE A 1 86 ? -12.422 1.806 12.477 1.00 85.44 86 PHE A O 1
ATOM 709 N N . LEU A 1 87 ? -12.111 3.907 13.179 1.00 76.69 87 LEU A N 1
ATOM 710 C CA . LEU A 1 87 ? -10.791 4.049 12.556 1.00 76.69 87 LEU A CA 1
ATOM 711 C C . LEU A 1 87 ? -9.708 3.345 13.377 1.00 76.69 87 LEU A C 1
ATOM 713 O O . LEU A 1 87 ? -8.907 2.574 12.848 1.00 76.69 87 LEU A O 1
ATOM 717 N N . TYR A 1 88 ? -9.675 3.583 14.687 1.00 71.69 88 TYR A N 1
ATOM 718 C CA . TYR A 1 88 ? -8.568 3.180 15.544 1.00 71.69 88 TYR A CA 1
ATOM 719 C C . TYR A 1 88 ? -8.823 1.812 16.168 1.00 71.69 88 TYR A C 1
ATOM 721 O O . TYR A 1 88 ? -9.305 1.692 17.296 1.00 71.69 88 TYR A O 1
ATOM 729 N N . LYS A 1 89 ? -8.433 0.764 15.437 1.00 63.59 89 LYS A N 1
ATOM 730 C CA . LYS A 1 89 ? -8.540 -0.641 15.863 1.00 63.59 89 LYS A CA 1
ATOM 731 C C . LYS A 1 89 ? -8.011 -0.832 17.294 1.00 63.59 89 LYS A C 1
ATOM 733 O O . LYS A 1 89 ? -6.949 -0.317 17.645 1.00 63.59 89 LYS A O 1
ATOM 738 N N . ASN A 1 90 ? -8.746 -1.588 18.112 1.00 60.34 90 ASN A N 1
ATOM 739 C CA . ASN A 1 90 ? -8.500 -1.800 19.550 1.00 60.34 90 ASN A CA 1
ATOM 740 C C . ASN A 1 90 ? -8.655 -0.557 20.446 1.00 60.34 90 ASN A C 1
ATOM 742 O O . ASN A 1 90 ? -8.237 -0.588 21.607 1.00 60.34 90 ASN A O 1
ATOM 746 N N . THR A 1 91 ? -9.275 0.515 19.954 1.00 70.44 91 THR A N 1
ATOM 747 C CA . THR A 1 91 ? -9.721 1.632 20.793 1.00 70.44 91 THR A CA 1
ATOM 748 C C . THR A 1 91 ? -11.176 1.388 21.183 1.00 70.44 91 THR A C 1
ATOM 750 O O . THR A 1 91 ? -12.018 1.280 20.291 1.00 70.44 91 THR A O 1
ATOM 753 N N . PRO A 1 92 ? -11.510 1.279 22.482 1.00 80.56 92 PRO A N 1
ATOM 754 C CA . PRO A 1 92 ? -12.906 1.225 22.885 1.00 80.56 92 PRO A CA 1
ATOM 755 C C . PRO A 1 92 ? -13.596 2.553 22.556 1.00 80.56 92 PRO A C 1
ATOM 757 O O . PRO A 1 92 ? -12.951 3.599 22.438 1.00 80.56 92 PRO A O 1
ATOM 760 N N . ARG A 1 93 ? -14.923 2.536 22.455 1.00 88.81 93 ARG A N 1
ATOM 761 C CA . ARG A 1 93 ? -15.755 3.731 22.304 1.00 88.81 93 ARG A CA 1
ATOM 762 C C . ARG A 1 93 ? -15.360 4.766 23.353 1.00 88.81 93 ARG A C 1
ATOM 764 O O . ARG A 1 93 ? -15.388 4.486 24.551 1.00 88.81 93 ARG A O 1
ATOM 771 N N . THR A 1 94 ? -14.983 5.960 22.905 1.00 86.12 94 THR A N 1
ATOM 772 C CA . THR A 1 94 ? -14.478 7.027 23.783 1.00 86.12 94 THR A CA 1
ATOM 773 C C . THR A 1 94 ? -15.583 7.843 24.444 1.00 86.12 94 THR A C 1
ATOM 775 O O . THR A 1 94 ? -15.313 8.568 25.397 1.00 86.12 94 THR A O 1
ATOM 778 N N . ALA A 1 95 ? -16.818 7.706 23.963 1.00 90.25 95 ALA A N 1
ATOM 779 C CA . ALA A 1 95 ? -18.006 8.345 24.499 1.00 90.25 95 ALA A CA 1
ATOM 780 C C . ALA A 1 95 ? -19.233 7.453 24.276 1.00 90.25 95 ALA A C 1
ATOM 782 O O . ALA A 1 95 ? -19.255 6.622 23.363 1.00 90.25 95 ALA A O 1
ATOM 783 N N . SER A 1 96 ? -20.252 7.649 25.105 1.00 94.44 96 SER A N 1
ATOM 784 C CA . SER A 1 96 ? -21.605 7.176 24.842 1.00 94.44 96 SER A CA 1
ATOM 785 C C . SER A 1 96 ? -22.331 8.175 23.937 1.00 94.44 96 SER A C 1
ATOM 787 O O . SER A 1 96 ? -22.065 9.377 23.986 1.00 94.44 96 SER A O 1
ATOM 789 N N . VAL A 1 97 ? -23.261 7.681 23.125 1.00 96.69 97 VAL A N 1
ATOM 790 C CA . VAL A 1 97 ? -24.078 8.493 22.217 1.00 96.69 97 VAL A CA 1
ATOM 791 C C . VAL A 1 97 ? -25.544 8.146 22.426 1.00 96.69 97 VAL A C 1
ATOM 793 O O . VAL A 1 97 ? -25.910 6.973 22.358 1.00 96.69 97 VAL A O 1
ATOM 796 N N . GLU A 1 98 ? -26.368 9.156 22.684 1.00 97.62 98 GLU A N 1
ATOM 797 C CA . GLU A 1 98 ? -27.783 9.007 23.036 1.00 97.62 98 GLU A CA 1
ATOM 798 C C . GLU A 1 98 ? -28.665 9.936 22.197 1.00 97.62 98 GLU A C 1
ATOM 800 O O . GLU A 1 98 ? -28.293 11.077 21.934 1.00 97.62 98 GLU A O 1
ATOM 805 N N . VAL A 1 99 ? -29.834 9.463 21.768 1.00 97.62 99 VAL A N 1
ATOM 806 C CA . VAL A 1 99 ? -30.779 10.262 20.972 1.00 97.62 99 VAL A CA 1
ATOM 807 C C . VAL A 1 99 ? -31.508 11.275 21.852 1.00 97.62 99 VAL A C 1
ATOM 809 O O . VAL A 1 99 ? -32.110 10.895 22.857 1.00 97.62 99 VAL A O 1
ATOM 812 N N . VAL A 1 100 ? -31.516 12.551 21.458 1.00 96.62 100 VAL A N 1
ATOM 813 C CA . VAL A 1 100 ? -32.243 13.616 22.179 1.00 96.62 100 VAL A CA 1
ATOM 814 C C . VAL A 1 100 ? -33.434 14.188 21.415 1.00 96.62 100 VAL A C 1
ATOM 816 O O . VAL A 1 100 ? -34.371 14.674 22.057 1.00 96.62 100 VAL A O 1
ATOM 819 N N . SER A 1 101 ? -33.438 14.090 20.085 1.00 95.81 101 SER A N 1
ATOM 820 C CA . SER A 1 101 ? -34.630 14.329 19.263 1.00 95.81 101 SER A CA 1
ATOM 821 C C . SER A 1 101 ? -35.681 13.234 19.478 1.00 95.81 101 SER A C 1
ATOM 823 O O . SER A 1 101 ? -35.387 12.181 20.043 1.00 95.81 101 SER A O 1
ATOM 825 N N . ASP A 1 102 ? -36.922 13.469 19.045 1.00 96.81 102 ASP A N 1
ATOM 826 C CA . ASP A 1 102 ? -38.001 12.478 19.187 1.00 96.81 102 ASP A CA 1
ATOM 827 C C . ASP A 1 102 ? -37.689 11.183 18.418 1.00 96.81 102 ASP A C 1
ATOM 829 O O . ASP A 1 102 ? -37.885 10.075 18.931 1.00 96.81 102 ASP A O 1
ATOM 833 N N . GLU A 1 103 ? -37.094 11.334 17.235 1.00 96.31 103 GLU A N 1
ATOM 834 C CA . GLU A 1 103 ? -36.561 10.258 16.407 1.00 96.31 103 GLU A CA 1
ATOM 835 C C . GLU A 1 103 ? -35.200 10.633 15.808 1.00 96.31 103 GLU A C 1
ATOM 837 O O . GLU A 1 103 ? -34.859 11.813 15.682 1.00 96.31 103 GLU A O 1
ATOM 842 N N . ALA A 1 104 ? -34.405 9.622 15.468 1.00 97.12 104 ALA A N 1
ATOM 843 C CA . ALA A 1 104 ? -33.163 9.772 14.724 1.00 97.12 104 ALA A CA 1
ATOM 844 C C . ALA A 1 104 ? -33.010 8.642 13.703 1.00 97.12 104 ALA A C 1
ATOM 846 O O . ALA A 1 104 ? -33.240 7.470 14.008 1.00 97.12 104 ALA A O 1
ATOM 847 N N . THR A 1 105 ? -32.580 9.004 12.497 1.00 95.25 105 THR A N 1
ATOM 848 C CA . THR A 1 105 ? -32.277 8.067 11.411 1.00 95.25 105 THR A CA 1
ATOM 849 C C . THR A 1 105 ? -30.793 8.143 11.101 1.00 95.25 105 THR A C 1
ATOM 851 O O . THR A 1 105 ? -30.282 9.216 10.769 1.00 95.25 105 THR A O 1
ATOM 854 N N . LEU A 1 106 ? -30.099 7.011 11.202 1.00 95.25 106 LEU A N 1
ATOM 855 C CA . LEU A 1 106 ? -28.653 6.918 11.026 1.00 95.25 106 LEU A CA 1
ATOM 856 C C . LEU A 1 106 ? -28.297 5.931 9.915 1.00 95.25 106 LEU A C 1
ATOM 858 O O . LEU A 1 106 ? -28.999 4.946 9.724 1.00 95.25 106 LEU A O 1
ATOM 862 N N . ILE A 1 107 ? -27.181 6.155 9.228 1.00 94.12 107 ILE A N 1
ATOM 863 C CA . ILE A 1 107 ? -26.575 5.174 8.320 1.00 94.12 107 ILE A CA 1
ATOM 864 C C . ILE A 1 107 ? -25.392 4.547 9.052 1.00 94.12 107 ILE A C 1
ATOM 866 O O . ILE A 1 107 ? -24.458 5.258 9.427 1.00 94.12 107 ILE A O 1
ATOM 870 N N . ARG A 1 108 ? -25.443 3.236 9.285 1.00 94.25 108 ARG A N 1
ATOM 871 C CA . ARG A 1 108 ? -24.356 2.464 9.894 1.00 94.25 108 ARG A CA 1
ATOM 872 C C . ARG A 1 108 ? -23.339 2.075 8.823 1.00 94.25 108 ARG A C 1
ATOM 874 O O . ARG A 1 108 ? -23.733 1.554 7.786 1.00 94.25 108 ARG A O 1
ATOM 881 N N . LEU A 1 109 ? -22.058 2.306 9.096 1.00 91.31 109 LEU A N 1
ATOM 882 C CA . LEU A 1 109 ? -20.945 1.968 8.207 1.00 91.31 109 LEU A CA 1
ATOM 883 C C . LEU A 1 109 ? -19.885 1.178 8.962 1.00 91.31 109 LEU A C 1
ATOM 885 O O . LEU A 1 109 ? -19.392 1.642 9.991 1.00 91.31 109 LEU A O 1
ATOM 889 N N . ASN A 1 110 ? -19.507 0.021 8.435 1.00 87.75 110 ASN A N 1
ATOM 890 C CA . ASN A 1 110 ? -18.325 -0.726 8.851 1.00 87.75 110 ASN A CA 1
ATOM 891 C C . ASN A 1 110 ? -17.124 -0.399 7.939 1.00 87.75 110 ASN A C 1
ATOM 893 O O . ASN A 1 110 ? -17.206 0.435 7.032 1.00 87.75 110 ASN A O 1
ATOM 897 N N . LYS A 1 111 ? -15.953 -0.971 8.244 1.00 78.56 111 LYS A N 1
ATOM 898 C CA . LYS A 1 111 ? -14.734 -0.695 7.469 1.00 78.56 111 LYS A CA 1
ATOM 899 C C . LYS A 1 111 ? -14.856 -1.151 6.016 1.00 78.56 111 LYS A C 1
ATOM 901 O O . LYS A 1 111 ? -14.390 -0.433 5.138 1.00 78.56 111 LYS A O 1
ATOM 906 N N . ASP A 1 112 ? -15.502 -2.287 5.774 1.00 79.81 112 ASP A N 1
ATOM 907 C CA . ASP A 1 112 ? -15.715 -2.809 4.424 1.00 79.81 112 ASP A CA 1
ATOM 908 C C . ASP A 1 112 ? -16.563 -1.830 3.601 1.00 79.81 112 ASP A C 1
ATOM 910 O O . ASP A 1 112 ? -16.194 -1.513 2.475 1.00 79.81 112 ASP A O 1
ATOM 914 N N . ASP A 1 113 ? -17.602 -1.233 4.197 1.00 85.31 113 ASP A N 1
ATOM 915 C CA . ASP A 1 113 ? -18.429 -0.203 3.557 1.00 85.31 113 ASP A CA 1
ATOM 916 C C . ASP A 1 113 ? -17.599 1.023 3.151 1.00 85.31 113 ASP A C 1
ATOM 918 O O . ASP A 1 113 ? -17.793 1.571 2.064 1.00 85.31 113 ASP A O 1
ATOM 922 N N . LEU A 1 114 ? -16.673 1.465 4.015 1.00 80.69 114 LEU A N 1
ATOM 923 C CA . LEU A 1 114 ? -15.760 2.569 3.708 1.00 80.69 114 LEU A CA 1
ATOM 924 C C . LEU A 1 114 ? -14.822 2.205 2.557 1.00 80.69 114 LEU A C 1
ATOM 926 O O . LEU A 1 114 ? -14.605 3.036 1.676 1.00 80.69 114 LEU A O 1
ATOM 930 N N . PHE A 1 115 ? -14.287 0.982 2.552 1.00 76.50 115 PHE A N 1
ATOM 931 C CA . PHE A 1 115 ? -13.420 0.502 1.478 1.00 76.50 115 PHE A CA 1
ATOM 932 C C . PHE A 1 115 ? -14.167 0.375 0.149 1.00 76.50 115 PHE A C 1
ATOM 934 O O . PHE A 1 115 ? -13.639 0.789 -0.882 1.00 76.50 115 PHE A O 1
ATOM 941 N N . GLU A 1 116 ? -15.416 -0.092 0.156 1.00 79.75 116 GLU A N 1
ATOM 942 C CA . GLU A 1 116 ? -16.254 -0.122 -1.045 1.00 79.75 116 GLU A CA 1
ATOM 943 C C . GLU A 1 116 ? -16.530 1.280 -1.597 1.00 79.75 116 GLU A C 1
ATOM 945 O O . GLU A 1 116 ? -16.447 1.486 -2.809 1.00 79.75 116 GLU A O 1
ATOM 950 N N . ILE A 1 117 ? -16.774 2.271 -0.729 1.00 78.19 117 ILE A N 1
ATOM 951 C CA . ILE A 1 117 ? -16.993 3.659 -1.163 1.00 78.19 117 ILE A CA 1
ATOM 952 C C . ILE A 1 117 ? -15.792 4.193 -1.952 1.00 78.19 117 ILE A C 1
ATOM 954 O O . ILE A 1 117 ? -15.992 4.882 -2.961 1.00 78.19 117 ILE A O 1
ATOM 958 N N . VAL A 1 118 ? -14.572 3.913 -1.479 1.00 74.25 118 VAL A N 1
ATOM 959 C CA . VAL A 1 118 ? -13.324 4.461 -2.041 1.00 74.25 118 VAL A CA 1
ATOM 960 C C . VAL A 1 118 ? -12.751 3.631 -3.192 1.00 74.25 118 VAL A C 1
ATOM 962 O O . VAL A 1 118 ? -11.887 4.122 -3.924 1.00 74.25 118 VAL A O 1
ATOM 965 N N . ARG A 1 119 ? -13.224 2.395 -3.383 1.00 71.56 119 ARG A N 1
ATOM 966 C CA . ARG A 1 119 ? -12.743 1.481 -4.425 1.00 71.56 119 ARG A CA 1
ATOM 967 C C . ARG A 1 119 ? -12.945 2.077 -5.821 1.00 71.56 119 ARG A C 1
ATOM 969 O O . ARG A 1 119 ? -14.061 2.420 -6.202 1.00 71.56 119 ARG A O 1
ATOM 976 N N . GLY A 1 120 ? -11.861 2.193 -6.592 1.00 57.03 120 GLY A N 1
ATOM 977 C CA . GLY A 1 120 ? -11.890 2.697 -7.973 1.00 57.03 120 GLY A CA 1
ATOM 978 C C . GLY A 1 120 ? -12.224 4.189 -8.130 1.00 57.03 120 GLY A C 1
ATOM 979 O O . GLY A 1 120 ? -12.507 4.625 -9.242 1.00 57.03 120 GLY A O 1
ATOM 980 N N . LYS A 1 121 ? -12.211 4.982 -7.045 1.00 66.69 121 LYS A N 1
ATOM 981 C CA . LYS A 1 121 ? -12.531 6.423 -7.064 1.00 66.69 121 LYS A CA 1
ATOM 982 C C . LYS A 1 121 ? -11.352 7.275 -6.587 1.00 66.69 121 LYS A C 1
ATOM 984 O O . LYS A 1 121 ? -11.415 7.922 -5.538 1.00 66.69 121 LYS A O 1
ATOM 989 N N . GLU A 1 122 ? -10.278 7.291 -7.371 1.00 56.62 122 GLU A N 1
ATOM 990 C CA . GLU A 1 122 ? -9.006 7.955 -7.033 1.00 56.62 122 GLU A CA 1
ATOM 991 C C . GLU A 1 122 ? -9.155 9.446 -6.678 1.00 56.62 122 GLU A C 1
ATOM 993 O O . GLU A 1 122 ? -8.484 9.926 -5.770 1.00 56.62 122 GLU A O 1
ATOM 998 N N . GLY A 1 123 ? -10.094 10.168 -7.304 1.00 62.59 123 GLY A N 1
ATOM 999 C CA . GLY A 1 123 ? -10.299 11.601 -7.054 1.00 62.59 123 GLY A CA 1
ATOM 1000 C C . GLY A 1 123 ? -10.890 11.967 -5.682 1.00 62.59 123 GLY A C 1
ATOM 1001 O O . GLY A 1 123 ? -10.682 13.086 -5.218 1.00 62.59 123 GLY A O 1
ATOM 1002 N N . ILE A 1 124 ? -11.618 11.055 -5.018 1.00 69.94 124 ILE A N 1
ATOM 1003 C CA . ILE A 1 124 ? -12.304 11.336 -3.735 1.00 69.94 124 ILE A CA 1
ATOM 1004 C C . ILE A 1 124 ? -11.805 10.469 -2.572 1.00 69.94 124 ILE A C 1
ATOM 1006 O O . ILE A 1 124 ? -11.987 10.841 -1.413 1.00 69.94 124 ILE A O 1
ATOM 1010 N N . LYS A 1 125 ? -11.136 9.345 -2.864 1.00 71.00 125 LYS A N 1
ATOM 1011 C CA . LYS A 1 125 ? -10.563 8.411 -1.880 1.00 71.00 125 LYS A CA 1
ATOM 1012 C C . LYS A 1 125 ? -9.739 9.124 -0.805 1.00 71.00 125 LYS A C 1
ATOM 1014 O O . LYS A 1 125 ? -10.050 8.997 0.381 1.00 71.00 125 LYS A O 1
ATOM 1019 N N . ASP A 1 126 ? -8.732 9.896 -1.212 1.00 69.31 126 ASP A N 1
ATOM 1020 C CA . ASP A 1 126 ? -7.834 10.591 -0.281 1.00 69.31 126 ASP A CA 1
ATOM 1021 C C . ASP A 1 126 ? -8.606 11.593 0.582 1.00 69.31 126 ASP A C 1
ATOM 1023 O O . ASP A 1 126 ? -8.382 11.688 1.787 1.00 69.31 126 ASP A O 1
ATOM 1027 N N . THR A 1 127 ? -9.566 12.300 -0.018 1.00 75.88 127 THR A N 1
ATOM 1028 C CA . THR A 1 127 ? -10.416 13.280 0.666 1.00 75.88 127 THR A CA 1
ATOM 1029 C C . THR A 1 127 ? -11.256 12.627 1.762 1.00 75.88 127 THR A C 1
ATOM 1031 O O . THR A 1 127 ? -11.299 13.141 2.880 1.00 75.88 127 THR A O 1
ATOM 1034 N N . ILE A 1 128 ? -11.876 11.475 1.480 1.00 80.12 128 ILE A N 1
ATOM 1035 C CA . ILE A 1 128 ? -12.672 10.727 2.461 1.00 80.12 128 ILE A CA 1
ATOM 1036 C C . ILE A 1 128 ? -11.781 10.253 3.614 1.00 80.12 128 ILE A C 1
ATOM 1038 O O . ILE A 1 128 ? -12.091 10.514 4.777 1.00 80.12 128 ILE A O 1
ATOM 1042 N N . LEU A 1 129 ? -10.650 9.606 3.317 1.00 77.44 129 LEU A N 1
ATOM 1043 C CA . LEU A 1 129 ? -9.747 9.082 4.348 1.00 77.44 129 LEU A CA 1
ATOM 1044 C C . LEU A 1 129 ? -9.173 10.205 5.228 1.00 77.44 129 LEU A C 1
ATOM 1046 O O . LEU A 1 129 ? -9.207 10.107 6.458 1.00 77.44 129 LEU A O 1
ATOM 1050 N N . LEU A 1 130 ? -8.728 11.307 4.615 1.00 76.50 130 LEU A N 1
ATOM 1051 C CA . LEU A 1 130 ? -8.231 12.489 5.325 1.00 76.50 130 LEU A CA 1
ATOM 1052 C C . LEU A 1 130 ? -9.312 13.137 6.191 1.00 76.50 130 LEU A C 1
ATOM 1054 O O . LEU A 1 130 ? -9.010 13.603 7.292 1.00 76.50 130 LEU A O 1
ATOM 1058 N N . TYR A 1 131 ? -10.559 13.178 5.721 1.00 83.75 131 TYR A N 1
ATOM 1059 C CA . TYR A 1 131 ? -11.676 13.711 6.493 1.00 83.75 131 TYR A CA 1
ATOM 1060 C C . TYR A 1 131 ? -11.916 12.896 7.766 1.00 83.75 131 TYR A C 1
ATOM 1062 O O . TYR A 1 131 ? -11.920 13.458 8.866 1.00 83.75 131 TYR A O 1
ATOM 1070 N N . PHE A 1 132 ? -12.042 11.573 7.633 1.00 83.94 132 PHE A N 1
ATOM 1071 C CA . PHE A 1 132 ? -12.205 10.662 8.767 1.00 83.94 132 PHE A CA 1
ATOM 1072 C C . PHE A 1 132 ? -11.058 10.818 9.779 1.00 83.94 132 PHE A C 1
ATOM 1074 O O . PHE A 1 132 ? -11.302 10.960 10.982 1.00 83.94 132 PHE A O 1
ATOM 1081 N N . GLU A 1 133 ? -9.811 10.884 9.305 1.00 79.19 133 GLU A N 1
ATOM 1082 C CA . GLU A 1 133 ? -8.638 11.064 10.162 1.00 79.19 133 GLU A CA 1
ATOM 1083 C C . GLU A 1 133 ? -8.654 12.409 10.913 1.00 79.19 133 GLU A C 1
ATOM 1085 O O . GLU A 1 133 ? -8.431 12.452 12.128 1.00 79.19 133 GLU A O 1
ATOM 1090 N N . GLN A 1 134 ? -8.933 13.518 10.221 1.00 79.50 134 GLN A N 1
ATOM 1091 C CA . GLN A 1 134 ? -8.981 14.850 10.835 1.00 79.50 134 GLN A CA 1
ATOM 1092 C C . GLN A 1 134 ? -10.105 14.961 11.866 1.00 79.50 134 GLN A C 1
ATOM 1094 O O . GLN A 1 134 ? -9.904 15.528 12.948 1.00 79.50 134 GLN A O 1
ATOM 1099 N N . LEU A 1 135 ? -11.266 14.382 11.557 1.00 83.81 135 LEU A N 1
ATOM 1100 C CA . LEU A 1 135 ? -12.421 14.374 12.441 1.00 83.81 135 LEU A CA 1
ATOM 1101 C C . LEU A 1 135 ? -12.130 13.600 13.732 1.00 83.81 135 LEU A C 1
ATOM 1103 O O . LEU A 1 135 ? -12.346 14.127 14.828 1.00 83.81 135 LEU A O 1
ATOM 1107 N N . ALA A 1 136 ? -11.569 12.394 13.615 1.00 81.94 136 ALA A N 1
ATOM 1108 C CA . ALA A 1 136 ? -11.207 11.566 14.759 1.00 81.94 136 ALA A CA 1
ATOM 1109 C C . ALA A 1 136 ? -10.117 12.221 15.626 1.00 81.94 136 ALA A C 1
ATOM 1111 O O . ALA A 1 136 ? -10.238 12.241 16.853 1.00 81.94 136 ALA A O 1
ATOM 1112 N N . LYS A 1 137 ? -9.099 12.850 15.015 1.00 75.88 137 LYS A N 1
ATOM 1113 C CA . LYS A 1 137 ? -8.064 13.616 15.740 1.00 75.88 137 LYS A CA 1
ATOM 1114 C C . LYS A 1 137 ? -8.662 14.757 16.562 1.00 75.88 137 LYS A C 1
ATOM 1116 O O . LYS A 1 137 ? -8.299 14.925 17.728 1.00 75.88 137 LYS A O 1
ATOM 1121 N N . LYS A 1 138 ? -9.588 15.526 15.977 1.00 79.94 138 LYS A N 1
ATOM 1122 C CA . LYS A 1 138 ? -10.286 16.618 16.672 1.00 79.94 138 LYS A CA 1
ATOM 1123 C C . LYS A 1 138 ? -11.087 16.089 17.863 1.00 79.94 138 LYS A C 1
ATOM 1125 O O . LYS A 1 138 ? -10.965 16.611 18.968 1.00 79.94 138 LYS A O 1
ATOM 1130 N N . ARG A 1 139 ? -11.858 15.022 17.661 1.00 81.81 139 ARG A N 1
ATOM 1131 C CA . ARG A 1 139 ? -12.796 14.500 18.666 1.00 81.81 139 ARG A CA 1
ATOM 1132 C C . ARG A 1 139 ? -12.131 13.681 19.764 1.00 81.81 139 ARG A C 1
ATOM 1134 O O . ARG A 1 139 ? -12.590 13.727 20.900 1.00 81.81 139 ARG A O 1
ATOM 1141 N N . ILE A 1 140 ? -10.988 13.045 19.496 1.00 77.06 140 ILE A N 1
ATOM 1142 C CA . ILE A 1 140 ? -10.154 12.459 20.555 1.00 77.06 140 ILE A CA 1
ATOM 1143 C C . ILE A 1 140 ? -9.822 13.506 21.622 1.00 77.06 140 ILE A C 1
ATOM 1145 O O . ILE A 1 140 ? -9.822 13.176 22.805 1.00 77.06 140 ILE A O 1
ATOM 1149 N N . ILE A 1 141 ? -9.544 14.756 21.226 1.00 73.44 141 ILE A N 1
ATOM 1150 C CA . ILE A 1 141 ? -9.227 15.848 22.159 1.00 73.44 141 ILE A CA 1
ATOM 1151 C C . ILE A 1 141 ? -10.449 16.228 23.003 1.00 73.44 141 ILE A C 1
ATOM 1153 O O . ILE A 1 141 ? -10.304 16.505 24.191 1.00 73.44 141 ILE A O 1
ATOM 1157 N N . GLU A 1 142 ? -11.645 16.183 22.421 1.00 74.19 142 GLU A N 1
ATOM 1158 C CA . GLU A 1 142 ? -12.907 16.419 23.132 1.00 74.19 142 GLU A CA 1
ATOM 1159 C C . GLU A 1 142 ? -13.184 15.302 24.159 1.00 74.19 142 GLU A C 1
ATOM 1161 O O . GLU A 1 142 ? -13.664 15.570 25.258 1.00 74.19 142 GLU A O 1
ATOM 1166 N N . THR A 1 143 ? -12.799 14.057 23.849 1.00 71.44 143 THR A N 1
ATOM 1167 C CA . THR A 1 143 ? -13.005 12.879 24.714 1.00 71.44 143 THR A CA 1
ATOM 1168 C C . THR A 1 143 ? -11.783 12.498 25.569 1.00 71.44 143 THR A C 1
ATOM 1170 O O . THR A 1 143 ? -11.764 11.438 26.191 1.00 71.44 143 THR A O 1
ATOM 1173 N N . LYS A 1 144 ? -10.729 13.329 25.605 1.00 63.19 144 LYS A N 1
ATOM 1174 C CA . LYS A 1 144 ? -9.358 12.977 26.051 1.00 63.19 144 LYS A CA 1
ATOM 1175 C C . LYS A 1 144 ? -9.172 12.682 27.544 1.00 63.19 144 LYS A C 1
ATOM 1177 O O . LYS A 1 144 ? -8.033 12.559 27.988 1.00 63.19 144 LYS A O 1
ATOM 1182 N N . GLN A 1 145 ? -10.236 12.506 28.326 1.00 52.66 145 GLN A N 1
ATOM 1183 C CA . GLN A 1 145 ? -10.135 12.165 29.752 1.00 52.66 145 GLN A CA 1
ATOM 1184 C C . GLN A 1 145 ? -9.510 10.774 30.037 1.00 52.66 145 GLN A C 1
ATOM 1186 O O . GLN A 1 145 ? -9.475 10.366 31.192 1.00 52.66 145 GLN A O 1
ATOM 1191 N N . VAL A 1 146 ? -8.979 10.041 29.041 1.00 47.09 146 VAL A N 1
ATOM 1192 C CA . VAL A 1 146 ? -8.608 8.616 29.199 1.00 47.09 146 VAL A CA 1
ATOM 1193 C C . VAL A 1 146 ? -7.145 8.257 28.885 1.00 47.09 146 VAL A C 1
ATOM 1195 O O . VAL A 1 146 ? -6.668 7.225 29.348 1.00 47.09 146 VAL A O 1
ATOM 1198 N N . THR A 1 147 ? -6.351 9.073 28.191 1.00 46.66 147 THR A N 1
ATOM 1199 C CA . THR A 1 147 ? -4.919 8.748 28.021 1.00 46.66 147 THR A CA 1
ATOM 1200 C C . THR A 1 147 ? -4.093 9.506 29.041 1.00 46.66 147 THR A C 1
ATOM 1202 O O . THR A 1 147 ? -3.873 10.706 28.886 1.00 46.66 147 THR A O 1
ATOM 1205 N N . THR A 1 148 ? -3.623 8.804 30.078 1.00 45.22 148 THR A N 1
ATOM 1206 C CA . THR A 1 148 ? -2.552 9.284 30.966 1.00 45.22 148 THR A CA 1
ATOM 1207 C C . THR A 1 148 ? -1.488 9.968 30.099 1.00 45.22 148 THR A C 1
ATOM 1209 O O . THR A 1 148 ? -0.901 9.329 29.229 1.00 45.22 148 THR A O 1
ATOM 1212 N N . GLY A 1 149 ? -1.297 11.284 30.242 1.00 51.56 149 GLY A N 1
ATOM 1213 C CA . GLY A 1 149 ? -0.590 12.153 29.280 1.00 51.56 149 GLY A CA 1
ATOM 1214 C C . GLY A 1 149 ? 0.904 11.868 29.043 1.00 51.56 149 GLY A C 1
ATOM 1215 O O . GLY A 1 149 ? 1.634 12.745 28.601 1.00 51.56 149 GLY A O 1
ATOM 1216 N N . LYS A 1 150 ? 1.386 10.659 29.351 1.00 58.88 150 LYS A N 1
ATOM 1217 C CA . LYS A 1 150 ? 2.755 10.178 29.153 1.00 58.88 150 LYS A CA 1
ATOM 1218 C C . LYS A 1 150 ? 3.008 9.647 27.734 1.00 58.88 150 LYS A C 1
ATOM 1220 O O . LYS A 1 150 ? 4.169 9.542 27.338 1.00 58.88 150 LYS A O 1
ATOM 1225 N N . VAL A 1 151 ? 1.972 9.304 26.963 1.00 59.84 151 VAL A N 1
ATOM 1226 C CA . VAL A 1 151 ? 2.101 8.775 25.591 1.00 59.84 151 VAL A CA 1
ATOM 1227 C C . VAL A 1 151 ? 1.104 9.461 24.662 1.00 59.84 151 VAL A C 1
ATOM 1229 O O . VAL A 1 151 ? -0.096 9.434 24.913 1.00 59.84 151 VAL A O 1
ATOM 1232 N N . ASN A 1 152 ? 1.608 10.051 23.579 1.00 65.44 152 ASN A N 1
ATOM 1233 C CA . ASN A 1 152 ? 0.805 10.513 22.458 1.00 65.44 152 ASN A CA 1
ATOM 1234 C C . ASN A 1 152 ? 0.495 9.324 21.540 1.00 65.44 152 ASN A C 1
ATOM 1236 O O . ASN A 1 152 ? 1.408 8.600 21.132 1.00 65.44 152 ASN A O 1
ATOM 1240 N N . ILE A 1 153 ? -0.785 9.114 21.252 1.00 66.56 153 ILE A N 1
ATOM 1241 C CA . ILE A 1 153 ? -1.263 8.093 20.324 1.00 66.56 153 ILE A CA 1
ATOM 1242 C C . ILE A 1 153 ? -1.833 8.842 19.130 1.00 66.56 153 ILE A C 1
ATOM 1244 O O . ILE A 1 153 ? -2.800 9.588 19.259 1.00 66.56 153 ILE A O 1
ATOM 1248 N N . GLU A 1 154 ? -1.207 8.647 17.983 1.00 70.12 154 GLU A N 1
ATOM 1249 C CA . GLU A 1 154 ? -1.715 9.076 16.692 1.00 70.12 154 GLU A CA 1
ATOM 1250 C C . GLU A 1 154 ? -2.119 7.822 15.929 1.00 70.12 154 GLU A C 1
ATOM 1252 O O . GLU A 1 154 ? -1.485 6.782 16.082 1.00 70.12 154 GLU A O 1
ATOM 1257 N N . SER A 1 155 ? -3.151 7.887 15.101 1.00 66.00 155 SER A N 1
ATOM 1258 C CA . SER A 1 155 ? -3.373 6.821 14.140 1.00 66.00 155 SER A CA 1
ATOM 1259 C C . SER A 1 155 ? -3.573 7.390 12.754 1.00 66.00 155 SER A C 1
ATOM 1261 O O . SER A 1 155 ? -4.187 8.443 12.578 1.00 66.00 155 SER A O 1
ATOM 1263 N N . LYS A 1 156 ? -2.943 6.695 11.812 1.00 74.94 156 LYS A N 1
ATOM 1264 C CA . LYS A 1 156 ? -2.801 7.065 10.413 1.00 74.94 156 LYS A CA 1
ATOM 1265 C C . LYS A 1 156 ? -3.157 5.867 9.552 1.00 74.94 156 LYS A C 1
ATOM 1267 O O . LYS A 1 156 ? -2.922 4.728 9.966 1.00 74.94 156 LYS A O 1
ATOM 1272 N N . PHE A 1 157 ? -3.695 6.134 8.373 1.00 78.94 157 PHE A N 1
ATOM 1273 C CA . PHE A 1 157 ? -3.838 5.130 7.332 1.00 78.94 157 PHE A CA 1
ATOM 1274 C C . PHE A 1 157 ? -2.465 4.887 6.705 1.00 78.94 157 PHE A C 1
ATOM 1276 O O . PHE A 1 157 ? -1.858 5.828 6.207 1.00 78.94 157 PHE A O 1
ATOM 1283 N N . LEU A 1 158 ? -1.933 3.673 6.846 1.00 88.75 158 LEU A N 1
ATOM 1284 C CA . LEU A 1 158 ? -0.555 3.335 6.483 1.00 88.75 158 LEU A CA 1
ATOM 1285 C C . LEU A 1 158 ? -0.505 1.966 5.819 1.00 88.75 158 LEU A C 1
ATOM 1287 O O . LEU A 1 158 ? -1.413 1.153 5.994 1.00 88.75 158 LEU A O 1
ATOM 1291 N N . THR A 1 159 ? 0.595 1.685 5.124 1.00 95.12 159 THR A N 1
ATOM 1292 C CA . THR A 1 159 ? 0.902 0.338 4.625 1.00 95.12 159 THR A CA 1
ATOM 1293 C C . THR A 1 159 ? 2.129 -0.220 5.327 1.00 95.12 159 THR A C 1
ATOM 1295 O O . THR A 1 159 ? 3.108 0.491 5.554 1.00 95.12 159 THR A O 1
ATOM 1298 N N . VAL A 1 160 ? 2.047 -1.489 5.718 1.00 96.50 160 VAL A N 1
ATOM 1299 C CA . VAL A 1 160 ? 3.171 -2.249 6.258 1.00 96.50 160 VAL A CA 1
ATOM 1300 C C . VAL A 1 160 ? 3.472 -3.413 5.330 1.00 96.50 160 VAL A C 1
ATOM 1302 O O . VAL A 1 160 ? 2.558 -4.120 4.907 1.00 96.50 160 VAL A O 1
ATOM 1305 N N . LEU A 1 161 ? 4.752 -3.604 5.053 1.00 97.75 161 LEU A N 1
ATOM 1306 C CA . LEU A 1 161 ? 5.308 -4.777 4.399 1.00 97.75 161 LEU A CA 1
ATOM 1307 C C . LEU A 1 161 ? 6.088 -5.549 5.461 1.00 97.75 161 LEU A C 1
ATOM 1309 O O . LEU A 1 161 ? 6.898 -4.966 6.180 1.00 97.75 161 LEU A O 1
ATOM 1313 N N . VAL A 1 162 ? 5.822 -6.842 5.600 1.00 97.31 162 VAL A N 1
ATOM 1314 C CA . VAL A 1 162 ? 6.610 -7.752 6.437 1.00 97.31 162 VAL A CA 1
ATOM 1315 C C . VAL A 1 162 ? 7.094 -8.895 5.565 1.00 97.31 162 VAL A C 1
ATOM 1317 O O . VAL A 1 162 ? 6.293 -9.483 4.841 1.00 97.31 162 VAL A O 1
ATOM 1320 N N . SER A 1 163 ? 8.375 -9.230 5.659 1.00 96.38 163 SER A N 1
ATOM 1321 C CA . SER A 1 163 ? 8.961 -10.354 4.932 1.00 96.38 163 SER A CA 1
ATOM 1322 C C . SER A 1 163 ? 9.721 -11.286 5.863 1.00 96.38 163 SER A C 1
ATOM 1324 O O . SER A 1 163 ? 10.243 -10.853 6.889 1.00 96.38 163 SER A O 1
ATOM 1326 N N . ASP A 1 164 ? 9.762 -12.565 5.500 1.00 94.19 164 ASP A N 1
ATOM 1327 C CA . ASP A 1 164 ? 10.379 -13.653 6.268 1.00 94.19 164 ASP A CA 1
ATOM 1328 C C . ASP A 1 164 ? 11.063 -14.616 5.287 1.00 94.19 164 ASP A C 1
ATOM 1330 O O . ASP A 1 164 ? 10.445 -15.026 4.296 1.00 94.19 164 ASP A O 1
ATOM 1334 N N . ILE A 1 165 ? 12.325 -14.979 5.539 1.00 93.19 165 ILE A N 1
ATOM 1335 C CA . ILE A 1 165 ? 13.036 -15.949 4.698 1.00 93.19 165 ILE A CA 1
ATOM 1336 C C . ILE A 1 165 ? 12.558 -17.358 5.060 1.00 93.19 165 ILE A C 1
ATOM 1338 O O . ILE A 1 165 ? 12.771 -17.874 6.161 1.00 93.19 165 ILE A O 1
ATOM 1342 N N . HIS A 1 166 ? 11.909 -18.033 4.116 1.00 92.25 166 HIS A N 1
ATOM 1343 C CA . HIS A 1 166 ? 11.422 -19.390 4.331 1.00 92.25 166 HIS A CA 1
ATOM 1344 C C . HIS A 1 166 ? 12.580 -20.375 4.438 1.00 92.25 166 HIS A C 1
ATOM 1346 O O . HIS A 1 166 ? 13.531 -20.330 3.665 1.00 92.25 166 HIS A O 1
ATOM 1352 N N . ASN A 1 167 ? 12.453 -21.318 5.376 1.00 88.62 167 ASN A N 1
ATOM 1353 C CA . ASN A 1 167 ? 13.457 -22.348 5.665 1.00 88.62 167 ASN A CA 1
ATOM 1354 C C . ASN A 1 167 ? 14.818 -21.798 6.128 1.00 88.62 167 ASN A C 1
ATOM 1356 O O . ASN A 1 167 ? 15.786 -22.557 6.173 1.00 88.62 167 ASN A O 1
ATOM 1360 N N . PHE A 1 168 ? 14.889 -20.534 6.558 1.00 88.56 168 PHE A N 1
ATOM 1361 C CA . PHE A 1 168 ? 16.128 -19.947 7.063 1.00 88.56 168 PHE A CA 1
ATOM 1362 C C . PHE A 1 168 ? 16.714 -20.730 8.245 1.00 88.56 168 PHE A C 1
ATOM 1364 O O . PHE A 1 168 ? 17.898 -21.041 8.241 1.00 88.56 168 PHE A O 1
ATOM 1371 N N . SER A 1 169 ? 15.887 -21.172 9.203 1.00 86.19 169 SER A N 1
ATOM 1372 C CA . SER A 1 169 ? 16.368 -21.985 10.335 1.00 86.19 169 SER A CA 1
ATOM 1373 C C . SER A 1 169 ? 16.945 -23.347 9.919 1.00 86.19 169 SER A C 1
ATOM 1375 O O . SER A 1 169 ? 17.745 -23.928 10.644 1.00 86.19 169 SER A O 1
ATOM 1377 N N . ILE A 1 170 ? 16.520 -23.896 8.774 1.00 84.56 170 ILE A N 1
ATOM 1378 C CA . ILE A 1 170 ? 17.096 -25.135 8.228 1.00 84.56 170 ILE A CA 1
ATOM 1379 C C . ILE A 1 170 ? 18.452 -24.811 7.605 1.00 84.56 170 ILE A C 1
ATOM 1381 O O . ILE A 1 170 ? 19.436 -25.481 7.907 1.00 84.56 170 ILE A O 1
ATOM 1385 N N . LEU A 1 171 ? 18.515 -23.750 6.795 1.00 85.12 171 LEU A N 1
ATOM 1386 C CA . LEU A 1 171 ? 19.754 -23.258 6.199 1.00 85.12 171 LEU A CA 1
ATOM 1387 C C . LEU A 1 171 ? 20.815 -22.974 7.275 1.00 85.12 171 LEU A C 1
ATOM 1389 O O . LEU A 1 171 ? 21.954 -23.423 7.148 1.00 85.12 171 LEU A O 1
ATOM 1393 N N . SER A 1 172 ? 20.422 -22.313 8.368 1.00 83.56 172 SER A N 1
ATOM 1394 C CA . SER A 1 172 ? 21.336 -21.912 9.437 1.00 83.56 172 SER A CA 1
ATOM 1395 C C . SER A 1 172 ? 21.955 -23.086 10.199 1.00 83.56 172 SER A C 1
ATOM 1397 O O . SER A 1 172 ? 23.026 -22.944 10.773 1.00 83.56 172 SER A O 1
ATOM 1399 N N . ASN A 1 173 ? 21.306 -24.255 10.199 1.00 82.38 173 ASN A N 1
ATOM 1400 C CA . ASN A 1 173 ? 21.828 -25.468 10.839 1.00 82.38 173 ASN A CA 1
ATOM 1401 C C . ASN A 1 173 ? 22.835 -26.229 9.962 1.00 82.38 173 ASN A C 1
ATOM 1403 O O . ASN A 1 173 ? 23.522 -27.124 10.455 1.00 82.38 173 ASN A O 1
ATOM 1407 N N . HIS A 1 174 ? 22.889 -25.926 8.663 1.00 76.94 174 HIS A N 1
ATOM 1408 C CA . HIS A 1 174 ? 23.692 -26.660 7.683 1.00 76.94 174 HIS A CA 1
ATOM 1409 C C . HIS A 1 174 ? 24.877 -25.863 7.131 1.00 76.94 174 HIS A C 1
ATOM 1411 O O . HIS A 1 174 ? 25.709 -26.437 6.427 1.00 76.94 174 HIS A O 1
ATOM 1417 N N . LEU A 1 175 ? 24.960 -24.568 7.433 1.00 77.38 175 LEU A N 1
ATOM 1418 C CA . LEU A 1 175 ? 26.000 -23.671 6.942 1.00 77.38 175 LEU A CA 1
ATOM 1419 C C . LEU A 1 175 ? 26.870 -23.124 8.074 1.00 77.38 175 LEU A C 1
ATOM 1421 O O . LEU A 1 175 ? 26.489 -23.115 9.241 1.00 77.38 175 LEU A O 1
ATOM 1425 N N . TRP A 1 176 ? 28.065 -22.675 7.698 1.00 72.88 176 TRP A N 1
ATOM 1426 C CA . TRP A 1 176 ? 28.995 -22.000 8.596 1.00 72.88 176 TRP A CA 1
ATOM 1427 C C . TRP A 1 176 ? 28.504 -20.565 8.825 1.00 72.88 176 TRP A C 1
ATOM 1429 O O . TRP A 1 176 ? 27.977 -19.947 7.897 1.00 72.88 176 TRP A O 1
ATOM 1439 N N . GLU A 1 177 ? 28.689 -20.030 10.038 1.00 75.56 177 GLU A N 1
ATOM 1440 C CA . GLU A 1 177 ? 28.161 -18.710 10.428 1.00 75.56 177 GLU A CA 1
ATOM 1441 C C . GLU A 1 177 ? 28.552 -17.597 9.445 1.00 75.56 177 GLU A C 1
ATOM 1443 O O . GLU A 1 177 ? 27.727 -16.743 9.143 1.00 75.56 177 GLU A O 1
ATOM 1448 N N . GLU A 1 178 ? 29.762 -17.630 8.880 1.00 82.38 178 GLU A N 1
ATOM 1449 C CA . GLU A 1 178 ? 30.229 -16.622 7.917 1.00 82.38 178 GLU A CA 1
ATOM 1450 C C . GLU A 1 178 ? 29.385 -16.573 6.634 1.00 82.38 178 GLU A C 1
ATOM 1452 O O . GLU A 1 178 ? 29.024 -15.484 6.195 1.00 82.38 178 GLU A O 1
ATOM 1457 N N . GLN A 1 179 ? 29.008 -17.722 6.058 1.00 83.56 179 GLN A N 1
ATOM 1458 C CA . GLN A 1 179 ? 28.193 -17.755 4.834 1.00 83.56 179 GLN A CA 1
ATOM 1459 C C . GLN A 1 179 ? 26.768 -17.253 5.093 1.00 83.56 179 GLN A C 1
ATOM 1461 O O . GLN A 1 179 ? 26.219 -16.498 4.296 1.00 83.56 179 GLN A O 1
ATOM 1466 N N . ILE A 1 180 ? 26.178 -17.650 6.227 1.00 85.00 180 ILE A N 1
ATOM 1467 C CA . ILE A 1 180 ? 24.833 -17.211 6.629 1.00 85.00 180 ILE A CA 1
ATOM 1468 C C . ILE A 1 180 ? 24.832 -15.705 6.882 1.00 85.00 180 ILE A C 1
ATOM 1470 O O . ILE A 1 180 ? 23.951 -15.001 6.395 1.00 85.00 180 ILE A O 1
ATOM 1474 N N . ASN A 1 181 ? 25.820 -15.223 7.637 1.00 85.81 181 ASN A N 1
ATOM 1475 C CA . ASN A 1 181 ? 25.919 -13.820 8.003 1.00 85.81 181 ASN A CA 1
ATOM 1476 C C . ASN A 1 181 ? 26.205 -12.946 6.784 1.00 85.81 181 ASN A C 1
ATOM 1478 O O . ASN A 1 181 ? 25.606 -11.884 6.690 1.00 85.81 181 ASN A O 1
ATOM 1482 N N . SER A 1 182 ? 27.052 -13.386 5.847 1.00 89.75 182 SER A N 1
ATOM 1483 C CA . SER A 1 182 ? 27.308 -12.639 4.609 1.00 89.75 182 SER A CA 1
ATOM 1484 C C . SER A 1 182 ? 26.045 -12.534 3.761 1.00 89.75 182 SER A C 1
ATOM 1486 O O . SER A 1 182 ? 25.631 -11.428 3.439 1.00 89.75 182 SER A O 1
ATOM 1488 N N . PHE A 1 183 ? 25.374 -13.659 3.485 1.00 91.75 183 PHE A N 1
ATOM 1489 C CA . PHE A 1 183 ? 24.121 -13.651 2.728 1.00 91.75 183 PHE A CA 1
ATOM 1490 C C . PHE A 1 183 ? 23.065 -12.749 3.377 1.00 91.75 183 PHE A C 1
ATOM 1492 O O . PHE A 1 183 ? 22.441 -11.935 2.699 1.00 91.75 183 PHE A O 1
ATOM 1499 N N . LEU A 1 184 ? 22.857 -12.893 4.691 1.00 90.94 184 LEU A N 1
ATOM 1500 C CA . LEU A 1 184 ? 21.855 -12.116 5.412 1.00 90.94 184 LEU A CA 1
ATOM 1501 C C . LEU A 1 184 ? 22.219 -10.627 5.440 1.00 90.94 184 LEU A C 1
ATOM 1503 O O . LEU A 1 184 ? 21.340 -9.794 5.248 1.00 90.94 184 LEU A O 1
ATOM 1507 N N . PHE A 1 185 ? 23.493 -10.294 5.647 1.00 90.69 185 PHE A N 1
ATOM 1508 C CA . PHE A 1 185 ? 23.977 -8.917 5.647 1.00 90.69 185 PHE A CA 1
ATOM 1509 C C . PHE A 1 185 ? 23.761 -8.251 4.284 1.00 90.69 185 PHE A C 1
ATOM 1511 O O . PHE A 1 185 ? 23.076 -7.232 4.218 1.00 90.69 185 PHE A O 1
ATOM 1518 N N . ASP A 1 186 ? 24.246 -8.872 3.205 1.00 91.94 186 ASP A N 1
ATOM 1519 C CA . ASP A 1 186 ? 24.118 -8.351 1.840 1.00 91.94 186 ASP A CA 1
ATOM 1520 C C . ASP A 1 186 ? 22.645 -8.179 1.450 1.00 91.94 186 ASP A C 1
ATOM 1522 O O . ASP A 1 186 ? 22.258 -7.182 0.831 1.00 91.94 186 ASP A O 1
ATOM 1526 N N . PHE A 1 187 ? 21.808 -9.146 1.845 1.00 94.50 187 PHE A N 1
ATOM 1527 C CA . PHE A 1 187 ? 20.379 -9.107 1.583 1.00 94.50 187 PHE A CA 1
ATOM 1528 C C . PHE A 1 187 ? 19.676 -7.969 2.335 1.00 94.50 187 PHE A C 1
ATOM 1530 O O . PHE A 1 187 ? 18.896 -7.231 1.727 1.00 94.50 187 PHE A O 1
ATOM 1537 N N . LEU A 1 188 ? 19.926 -7.814 3.640 1.00 94.69 188 LEU A N 1
ATOM 1538 C CA . LEU A 1 188 ? 19.272 -6.790 4.458 1.00 94.69 188 LEU A CA 1
ATOM 1539 C C . LEU A 1 188 ? 19.746 -5.375 4.095 1.00 94.69 188 LEU A C 1
ATOM 1541 O O . LEU A 1 188 ? 18.900 -4.490 3.995 1.00 94.69 188 LEU A O 1
ATOM 1545 N N . GLU A 1 189 ? 21.040 -5.167 3.828 1.00 93.75 189 GLU A N 1
ATOM 1546 C CA . GLU A 1 189 ? 21.595 -3.853 3.459 1.00 93.75 189 GLU A CA 1
ATOM 1547 C C . GLU A 1 189 ? 20.986 -3.338 2.145 1.00 93.75 189 GLU A C 1
ATOM 1549 O O . GLU A 1 189 ? 20.426 -2.243 2.091 1.00 93.75 189 GLU A O 1
ATOM 1554 N N . HIS A 1 190 ? 20.965 -4.167 1.097 1.00 95.12 190 HIS A N 1
ATOM 1555 C CA . HIS A 1 190 ? 20.329 -3.789 -0.169 1.00 95.12 190 HIS A CA 1
ATOM 1556 C C . HIS A 1 190 ? 18.807 -3.647 -0.044 1.00 95.12 190 HIS A C 1
ATOM 1558 O O . HIS A 1 190 ? 18.201 -2.824 -0.733 1.00 95.12 190 HIS A O 1
ATOM 1564 N N . THR A 1 191 ? 18.163 -4.423 0.832 1.00 97.06 191 THR A N 1
ATOM 1565 C CA . THR A 1 191 ? 16.727 -4.268 1.108 1.00 97.06 191 THR A CA 1
ATOM 1566 C C . THR A 1 191 ? 16.434 -2.925 1.778 1.00 97.06 191 THR A C 1
ATOM 1568 O O . THR A 1 191 ? 15.439 -2.283 1.433 1.00 97.06 191 THR A O 1
ATOM 1571 N N . GLU A 1 192 ? 17.285 -2.467 2.697 1.00 96.25 192 GLU A N 1
ATOM 1572 C CA . GLU A 1 192 ? 17.189 -1.134 3.300 1.00 96.25 192 GLU A CA 1
ATOM 1573 C C . GLU A 1 192 ? 17.327 -0.041 2.225 1.00 96.25 192 GLU A C 1
ATOM 1575 O O . GLU A 1 192 ? 16.462 0.830 2.131 1.00 96.25 192 GLU A O 1
ATOM 1580 N N . GLU A 1 193 ? 18.293 -0.158 1.306 1.00 95.19 193 GLU A N 1
ATOM 1581 C CA . GLU A 1 193 ? 18.431 0.784 0.183 1.00 95.19 193 GLU A CA 1
ATOM 1582 C C . GLU A 1 193 ? 17.217 0.801 -0.762 1.00 95.19 193 GLU A C 1
ATOM 1584 O O . GLU A 1 193 ? 16.807 1.860 -1.248 1.00 95.19 193 GLU A O 1
ATOM 1589 N N . ILE A 1 194 ? 16.647 -0.369 -1.078 1.00 95.94 194 ILE A N 1
ATOM 1590 C CA . ILE A 1 194 ? 15.419 -0.463 -1.883 1.00 95.94 194 ILE A CA 1
ATOM 1591 C C . ILE A 1 194 ? 14.257 0.191 -1.129 1.00 95.94 194 ILE A C 1
ATOM 1593 O O . ILE A 1 194 ? 13.470 0.919 -1.731 1.00 95.94 194 ILE A O 1
ATOM 1597 N N . SER A 1 195 ? 14.164 -0.021 0.184 1.00 95.88 195 SER A N 1
ATOM 1598 C CA . SER A 1 195 ? 13.138 0.600 1.027 1.00 95.88 195 SER A CA 1
ATOM 1599 C C . SER A 1 195 ? 13.227 2.123 0.970 1.00 95.88 195 SER A C 1
ATOM 1601 O O . SER A 1 195 ? 12.214 2.775 0.722 1.00 95.88 195 SER A O 1
ATOM 1603 N N . ASP A 1 196 ? 14.430 2.683 1.104 1.00 92.31 196 ASP A N 1
ATOM 1604 C CA . ASP A 1 196 ? 14.670 4.128 1.045 1.00 92.31 196 ASP A CA 1
ATOM 1605 C C . ASP A 1 196 ? 14.287 4.732 -0.313 1.00 92.31 196 ASP A C 1
ATOM 1607 O O . ASP A 1 196 ? 13.658 5.791 -0.363 1.00 92.31 196 ASP A O 1
ATOM 1611 N N . LYS A 1 197 ? 14.593 4.044 -1.426 1.00 91.81 197 LYS A N 1
ATOM 1612 C CA . LYS A 1 197 ? 14.184 4.467 -2.785 1.00 91.81 197 LYS A CA 1
ATOM 1613 C C . LYS A 1 197 ? 12.666 4.585 -2.935 1.00 91.81 197 LYS A C 1
ATOM 1615 O O . LYS A 1 197 ? 12.198 5.378 -3.749 1.00 91.81 197 LYS A O 1
ATOM 1620 N N . HIS A 1 198 ? 11.918 3.818 -2.145 1.00 93.31 198 HIS A N 1
ATOM 1621 C CA . HIS A 1 198 ? 10.456 3.787 -2.128 1.00 93.31 198 HIS A CA 1
ATOM 1622 C C . HIS A 1 198 ? 9.857 4.522 -0.915 1.00 93.31 198 HIS A C 1
ATOM 1624 O O . HIS A 1 198 ? 8.708 4.279 -0.551 1.00 93.31 198 HIS A O 1
ATOM 1630 N N . ASP A 1 199 ? 10.590 5.434 -0.268 1.00 92.31 199 ASP A N 1
ATOM 1631 C CA . ASP A 1 199 ? 10.147 6.171 0.933 1.00 92.31 199 ASP A CA 1
ATOM 1632 C C . ASP A 1 199 ? 9.663 5.268 2.095 1.00 92.31 199 ASP A C 1
ATOM 1634 O O . ASP A 1 199 ? 8.771 5.631 2.879 1.00 92.31 199 ASP A O 1
ATOM 1638 N N . GLY A 1 200 ? 10.215 4.061 2.192 1.00 94.50 200 GLY A N 1
ATOM 1639 C CA . GLY A 1 200 ? 9.926 3.085 3.233 1.00 94.50 200 GLY A CA 1
ATOM 1640 C C . GLY A 1 200 ? 10.819 3.270 4.457 1.00 94.50 200 GLY A C 1
ATOM 1641 O O . GLY A 1 200 ? 12.003 3.551 4.347 1.00 94.50 200 GLY A O 1
ATOM 1642 N N . ILE A 1 201 ? 10.260 3.082 5.654 1.00 93.69 201 ILE A N 1
ATOM 1643 C CA . ILE A 1 201 ? 11.034 3.049 6.902 1.00 93.69 201 ILE A CA 1
ATOM 1644 C C . ILE A 1 201 ? 11.341 1.591 7.232 1.00 93.69 201 ILE A C 1
ATOM 1646 O O . ILE A 1 201 ? 10.438 0.867 7.662 1.00 93.69 201 ILE A O 1
ATOM 1650 N N . PHE A 1 202 ? 12.592 1.180 7.035 1.00 94.31 202 PHE A N 1
ATOM 1651 C CA . PHE A 1 202 ? 13.069 -0.177 7.289 1.00 94.31 202 PHE A CA 1
ATOM 1652 C C . PHE A 1 202 ? 13.277 -0.455 8.792 1.00 94.31 202 PHE A C 1
ATOM 1654 O O . PHE A 1 202 ? 13.772 0.381 9.550 1.00 94.31 202 PHE A O 1
ATOM 1661 N N . GLU A 1 203 ? 12.871 -1.641 9.245 1.00 91.81 203 GLU A N 1
ATOM 1662 C CA . GLU A 1 203 ? 13.118 -2.177 10.584 1.00 91.81 203 GLU A CA 1
ATOM 1663 C C . GLU A 1 203 ? 13.509 -3.664 10.491 1.00 91.81 203 GLU A C 1
ATOM 1665 O O . GLU A 1 203 ? 12.671 -4.518 10.185 1.00 91.81 203 GLU A O 1
ATOM 1670 N N . ASP A 1 204 ? 14.757 -3.977 10.843 1.00 88.56 204 ASP A N 1
ATOM 1671 C CA . ASP A 1 204 ? 15.283 -5.344 10.964 1.00 88.56 204 ASP A CA 1
ATOM 1672 C C . ASP A 1 204 ? 14.531 -6.162 12.042 1.00 88.56 204 ASP A C 1
ATOM 1674 O O . ASP A 1 204 ? 14.149 -5.635 13.098 1.00 88.56 204 ASP A O 1
ATOM 1678 N N . GLN A 1 205 ? 14.269 -7.444 11.763 1.00 85.44 205 GLN A N 1
ATOM 1679 C CA . GLN A 1 205 ? 13.624 -8.419 12.651 1.00 85.44 205 GLN A CA 1
ATOM 1680 C C . GLN A 1 205 ? 14.403 -9.752 12.772 1.00 85.44 205 GLN A C 1
ATOM 1682 O O . GLN A 1 205 ? 13.843 -10.715 13.297 1.00 85.44 205 GLN A O 1
ATOM 1687 N N . GLY A 1 206 ? 15.673 -9.823 12.354 1.00 80.88 206 GLY A N 1
ATOM 1688 C CA . GLY A 1 206 ? 16.499 -11.035 12.397 1.00 80.88 206 GLY A CA 1
ATOM 1689 C C . GLY A 1 206 ? 16.557 -11.751 11.046 1.00 80.88 206 GLY A C 1
ATOM 1690 O O . GLY A 1 206 ? 17.313 -11.351 10.173 1.00 80.88 206 GLY A O 1
ATOM 1691 N N . ASP A 1 207 ? 15.769 -12.814 10.861 1.00 78.94 207 ASP A N 1
ATOM 1692 C CA . ASP A 1 207 ? 15.661 -13.584 9.602 1.00 78.94 207 ASP A CA 1
ATOM 1693 C C . ASP A 1 207 ? 14.619 -13.014 8.617 1.00 78.94 207 ASP A C 1
ATOM 1695 O O . ASP A 1 207 ? 14.226 -13.643 7.629 1.00 78.94 207 ASP A O 1
ATOM 1699 N N 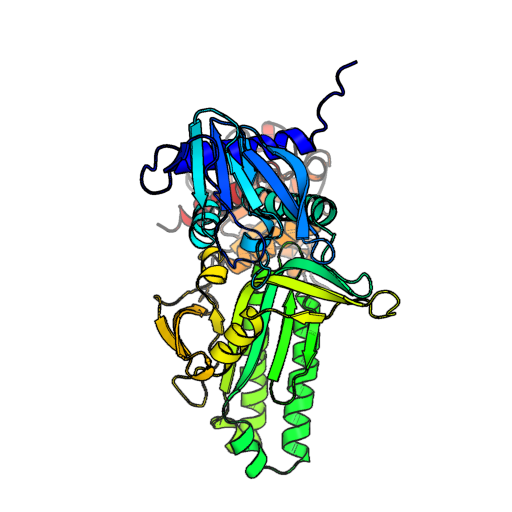. GLY A 1 208 ? 14.163 -11.800 8.899 1.00 89.31 208 GLY A N 1
ATOM 1700 C CA . GLY A 1 208 ? 13.165 -11.071 8.144 1.00 89.31 208 GLY A CA 1
ATOM 1701 C C . GLY A 1 208 ? 13.191 -9.597 8.518 1.00 89.31 208 GLY A C 1
ATOM 1702 O O . GLY A 1 208 ? 14.000 -9.142 9.327 1.00 89.31 208 GLY A O 1
ATOM 1703 N N . PHE A 1 209 ? 12.279 -8.836 7.937 1.00 95.31 209 PHE A N 1
ATOM 1704 C CA . PHE A 1 209 ? 12.243 -7.389 8.109 1.00 95.31 209 PHE A CA 1
ATOM 1705 C C . PHE A 1 209 ? 10.822 -6.859 7.987 1.00 95.31 209 PHE A C 1
ATOM 1707 O O . PHE A 1 209 ? 9.896 -7.529 7.519 1.00 95.31 209 PHE A O 1
ATOM 1714 N N . LYS A 1 210 ? 10.650 -5.617 8.426 1.00 95.38 210 LYS A N 1
ATOM 1715 C CA . LYS A 1 210 ? 9.406 -4.869 8.311 1.00 95.38 210 LYS A CA 1
ATOM 1716 C C . LYS A 1 210 ? 9.697 -3.498 7.726 1.00 95.38 210 LYS A C 1
ATOM 1718 O O . LYS A 1 210 ? 10.589 -2.812 8.204 1.00 95.38 210 LYS A O 1
ATOM 1723 N N . ILE A 1 211 ? 8.886 -3.069 6.767 1.00 96.62 211 ILE A N 1
ATOM 1724 C CA . ILE A 1 211 ? 8.969 -1.740 6.163 1.00 96.62 211 ILE A CA 1
ATOM 1725 C C . ILE A 1 211 ? 7.630 -1.030 6.344 1.00 96.62 211 ILE A C 1
ATOM 1727 O O . ILE A 1 211 ? 6.561 -1.621 6.166 1.00 96.62 211 ILE A O 1
ATOM 1731 N N . ILE A 1 212 ? 7.681 0.238 6.742 1.00 95.12 212 ILE A N 1
ATOM 1732 C CA . ILE A 1 212 ? 6.500 1.070 6.980 1.00 95.12 212 ILE A CA 1
ATOM 1733 C C . ILE A 1 212 ? 6.460 2.207 5.963 1.00 95.12 212 ILE A C 1
ATOM 1735 O O . ILE A 1 212 ? 7.399 2.995 5.881 1.00 95.12 212 ILE A O 1
ATOM 1739 N N . PHE A 1 213 ? 5.324 2.359 5.286 1.00 94.44 213 PHE A N 1
ATOM 1740 C CA . PHE A 1 213 ? 5.084 3.414 4.304 1.00 94.44 213 PHE A CA 1
ATOM 1741 C C . PHE A 1 213 ? 3.988 4.363 4.808 1.00 94.44 213 PHE A C 1
ATOM 1743 O O . PHE A 1 213 ? 2.928 3.922 5.267 1.00 94.44 213 PHE A O 1
ATOM 1750 N N . GLN A 1 214 ? 4.248 5.674 4.745 1.00 88.12 214 GLN A N 1
ATOM 1751 C CA . GLN A 1 214 ? 3.362 6.711 5.309 1.00 88.12 214 GLN A CA 1
ATOM 1752 C C . GLN A 1 214 ? 3.146 7.949 4.433 1.00 88.12 214 GLN A C 1
ATOM 1754 O O . GLN A 1 214 ? 2.455 8.879 4.857 1.00 88.12 214 GLN A O 1
ATOM 1759 N N . ASN A 1 215 ? 3.798 8.016 3.274 1.00 84.12 215 ASN A N 1
ATOM 1760 C CA . ASN A 1 215 ? 3.638 9.131 2.347 1.00 84.12 215 ASN A CA 1
ATOM 1761 C C . ASN A 1 215 ? 2.274 9.037 1.627 1.00 84.12 215 ASN A C 1
ATOM 1763 O O . ASN A 1 215 ? 1.471 8.151 1.899 1.00 84.12 215 ASN A O 1
ATOM 1767 N N . LYS A 1 216 ? 1.989 9.959 0.703 1.00 77.00 216 LYS A N 1
ATOM 1768 C CA . LYS A 1 216 ? 0.721 9.944 -0.046 1.00 77.00 216 LYS A CA 1
ATOM 1769 C C . LYS A 1 216 ? 0.562 8.692 -0.930 1.00 77.00 216 LYS A C 1
ATOM 1771 O O . LYS A 1 216 ? -0.556 8.242 -1.131 1.00 77.00 216 LYS A O 1
ATOM 1776 N N . HIS A 1 217 ? 1.670 8.135 -1.412 1.00 83.12 217 HIS A N 1
ATOM 1777 C CA . HIS A 1 217 ? 1.727 6.985 -2.321 1.00 83.12 217 HIS A CA 1
ATOM 1778 C C . HIS A 1 217 ? 2.104 5.693 -1.584 1.00 83.12 217 HIS A C 1
ATOM 1780 O O . HIS A 1 217 ? 2.767 4.814 -2.124 1.00 83.12 217 HIS A O 1
ATOM 1786 N N . HIS A 1 218 ? 1.739 5.590 -0.301 1.00 91.06 218 HIS A N 1
ATOM 1787 C CA . HIS A 1 218 ? 2.280 4.557 0.579 1.00 91.06 218 HIS A CA 1
ATOM 1788 C C . HIS A 1 218 ? 1.892 3.135 0.156 1.00 91.06 218 HIS A C 1
ATOM 1790 O O . HIS A 1 218 ? 2.552 2.183 0.559 1.00 91.06 218 HIS A O 1
ATOM 1796 N N . ILE A 1 219 ? 0.791 2.979 -0.585 1.00 91.06 219 ILE A N 1
ATOM 1797 C CA . ILE A 1 219 ? 0.336 1.680 -1.086 1.00 91.06 219 ILE A CA 1
ATOM 1798 C C . ILE A 1 219 ? 1.182 1.304 -2.297 1.00 91.06 219 ILE A C 1
ATOM 1800 O O . ILE A 1 219 ? 1.780 0.237 -2.298 1.00 91.06 219 ILE A O 1
ATOM 1804 N N . GLU A 1 220 ? 1.273 2.193 -3.287 1.00 90.81 220 GLU A N 1
ATOM 1805 C CA . GLU A 1 220 ? 2.039 1.983 -4.517 1.00 90.81 220 GLU A CA 1
ATOM 1806 C C . GLU A 1 220 ? 3.511 1.723 -4.199 1.00 90.81 220 GLU A C 1
ATOM 1808 O O . GLU A 1 220 ? 4.052 0.702 -4.608 1.00 90.81 220 GLU A O 1
ATOM 1813 N N . ASN A 1 221 ? 4.106 2.559 -3.349 1.00 93.81 221 ASN A N 1
ATOM 1814 C CA . ASN A 1 221 ? 5.479 2.392 -2.895 1.00 93.81 221 ASN A CA 1
ATOM 1815 C C . ASN A 1 221 ? 5.717 1.040 -2.208 1.00 93.81 221 ASN A C 1
ATOM 1817 O O . ASN A 1 221 ? 6.754 0.425 -2.422 1.00 93.81 221 ASN A O 1
ATOM 1821 N N . ALA A 1 222 ? 4.774 0.546 -1.398 1.00 97.50 222 ALA A N 1
ATOM 1822 C CA . ALA A 1 222 ? 4.912 -0.760 -0.753 1.00 97.50 222 ALA A CA 1
ATOM 1823 C C . ALA A 1 222 ? 4.855 -1.921 -1.757 1.00 97.50 222 ALA A C 1
ATOM 1825 O O . ALA A 1 222 ? 5.587 -2.900 -1.606 1.00 97.50 222 ALA A O 1
ATOM 1826 N N . LEU A 1 223 ? 3.988 -1.817 -2.768 1.00 95.69 223 LEU A N 1
ATOM 1827 C CA . LEU A 1 223 ? 3.849 -2.820 -3.823 1.00 95.69 223 LEU A CA 1
ATOM 1828 C C . LEU A 1 223 ? 5.092 -2.839 -4.724 1.00 95.69 223 LEU A C 1
ATOM 1830 O O . LEU A 1 223 ? 5.694 -3.901 -4.879 1.00 95.69 223 LEU A O 1
ATOM 1834 N N . ASP A 1 224 ? 5.526 -1.686 -5.237 1.00 93.38 224 ASP A N 1
ATOM 1835 C CA . ASP A 1 224 ? 6.723 -1.566 -6.079 1.00 93.38 224 ASP A CA 1
ATOM 1836 C C . ASP A 1 224 ? 7.987 -2.000 -5.314 1.00 93.38 224 ASP A C 1
ATOM 1838 O O . ASP A 1 224 ? 8.757 -2.833 -5.798 1.00 93.38 224 ASP A O 1
ATOM 1842 N N . CYS A 1 225 ? 8.138 -1.561 -4.059 1.00 96.88 225 CYS A N 1
ATOM 1843 C CA . CYS A 1 225 ? 9.217 -2.004 -3.173 1.00 96.88 225 CYS A CA 1
ATOM 1844 C C . CYS A 1 225 ? 9.225 -3.528 -2.990 1.00 96.88 225 CYS A C 1
ATOM 1846 O O . CYS A 1 225 ? 10.275 -4.158 -3.090 1.00 96.88 225 CYS A O 1
ATOM 1848 N N . SER A 1 226 ? 8.061 -4.155 -2.780 1.00 97.31 226 SER A N 1
ATOM 1849 C CA . SER A 1 226 ? 7.981 -5.612 -2.614 1.00 97.31 226 SER A CA 1
ATOM 1850 C C . SER A 1 226 ? 8.403 -6.396 -3.858 1.00 97.31 226 SER A C 1
ATOM 1852 O O . SER A 1 226 ? 8.968 -7.486 -3.735 1.00 97.31 226 SER A O 1
ATOM 1854 N N . ILE A 1 227 ? 8.151 -5.847 -5.050 1.00 94.19 227 ILE A N 1
ATOM 1855 C CA . ILE A 1 227 ? 8.552 -6.444 -6.327 1.00 94.19 227 ILE A CA 1
ATOM 1856 C C . ILE A 1 227 ? 10.064 -6.336 -6.500 1.00 94.19 227 ILE A C 1
ATOM 1858 O O . ILE A 1 227 ? 10.704 -7.338 -6.828 1.00 94.19 227 ILE A O 1
ATOM 1862 N N . ASP A 1 228 ? 10.634 -5.160 -6.242 1.00 94.25 228 ASP A N 1
ATOM 1863 C CA . ASP A 1 228 ? 12.076 -4.931 -6.339 1.00 94.25 228 ASP A CA 1
ATOM 1864 C C . ASP A 1 228 ? 12.852 -5.806 -5.350 1.00 94.25 228 ASP A C 1
ATOM 1866 O O . ASP A 1 228 ? 13.829 -6.450 -5.736 1.00 94.25 228 ASP A O 1
ATOM 1870 N N . ILE A 1 229 ? 12.374 -5.918 -4.107 1.00 96.69 229 ILE A N 1
ATOM 1871 C CA . ILE A 1 229 ? 12.971 -6.800 -3.099 1.00 96.69 229 ILE A CA 1
ATOM 1872 C C . ILE A 1 229 ? 12.897 -8.265 -3.541 1.00 96.69 229 ILE A C 1
ATOM 1874 O O . ILE A 1 229 ? 13.893 -8.981 -3.455 1.00 96.69 229 ILE A O 1
ATOM 1878 N N . ASN A 1 230 ? 11.747 -8.734 -4.041 1.00 94.56 230 ASN A N 1
ATOM 1879 C CA . ASN A 1 230 ? 11.628 -10.119 -4.505 1.00 94.56 230 ASN A CA 1
ATOM 1880 C C . ASN A 1 230 ? 12.504 -10.413 -5.722 1.00 94.56 230 ASN A C 1
ATOM 1882 O O . ASN A 1 230 ? 13.051 -11.511 -5.840 1.00 94.56 230 ASN A O 1
ATOM 1886 N N . LYS A 1 231 ? 12.646 -9.449 -6.633 1.00 92.31 231 LYS A N 1
ATOM 1887 C CA . LYS A 1 231 ? 13.564 -9.558 -7.765 1.00 92.31 231 LYS A CA 1
ATOM 1888 C C . LYS A 1 231 ? 15.004 -9.688 -7.272 1.00 92.31 231 LYS A C 1
ATOM 1890 O O . LYS A 1 231 ? 15.675 -10.644 -7.652 1.00 92.31 231 LYS A O 1
ATOM 1895 N N . PHE A 1 232 ? 15.435 -8.791 -6.389 1.00 94.88 232 PHE A N 1
ATOM 1896 C CA . PHE A 1 232 ? 16.774 -8.819 -5.812 1.00 94.88 232 PHE A CA 1
ATOM 1897 C C . PHE A 1 232 ? 17.046 -10.118 -5.039 1.00 94.88 232 PHE A C 1
ATOM 1899 O O . PHE A 1 232 ? 18.075 -10.750 -5.255 1.00 94.88 232 PHE A O 1
ATOM 1906 N N . PHE A 1 233 ? 16.095 -10.595 -4.226 1.00 95.19 233 PHE A N 1
ATOM 1907 C CA . PHE A 1 233 ? 16.226 -11.870 -3.512 1.00 95.19 233 PHE A CA 1
ATOM 1908 C C . PHE A 1 233 ? 16.470 -13.048 -4.465 1.00 95.19 233 PHE A C 1
ATOM 1910 O O . PHE A 1 233 ? 17.282 -13.926 -4.182 1.00 95.19 233 PHE A O 1
ATOM 1917 N N . ARG A 1 234 ? 15.792 -13.080 -5.621 1.00 92.00 234 ARG A N 1
ATOM 1918 C CA . ARG A 1 234 ? 16.019 -14.121 -6.638 1.00 92.00 234 ARG A CA 1
ATOM 1919 C C . ARG A 1 234 ? 17.413 -14.029 -7.259 1.00 92.00 234 ARG A C 1
ATOM 1921 O O . ARG A 1 234 ? 17.994 -15.076 -7.542 1.00 92.00 234 ARG A O 1
ATOM 1928 N N . GLU A 1 235 ? 17.922 -12.819 -7.476 1.00 92.00 235 GLU A N 1
ATOM 1929 C CA . GLU A 1 235 ? 19.265 -12.566 -8.016 1.00 92.00 235 GLU A CA 1
ATOM 1930 C C . GLU A 1 235 ? 20.335 -13.044 -7.028 1.00 92.00 235 GLU A C 1
ATOM 1932 O O . GLU A 1 235 ? 21.051 -13.994 -7.337 1.00 92.00 235 GLU A O 1
ATOM 1937 N N . ILE A 1 236 ? 20.339 -12.518 -5.797 1.00 92.94 236 ILE A N 1
ATOM 1938 C CA . ILE A 1 236 ? 21.317 -12.910 -4.771 1.00 92.94 236 ILE A CA 1
ATOM 1939 C C . ILE A 1 236 ? 21.231 -14.409 -4.452 1.00 92.94 236 ILE A C 1
ATOM 1941 O O . ILE A 1 236 ? 22.250 -15.089 -4.386 1.00 92.94 236 ILE A O 1
ATOM 1945 N N . ARG A 1 237 ? 20.026 -14.989 -4.346 1.00 92.31 237 ARG A N 1
ATOM 1946 C CA . ARG A 1 237 ? 19.873 -16.439 -4.138 1.00 92.31 237 ARG A CA 1
ATOM 1947 C C . ARG A 1 237 ? 20.521 -17.242 -5.268 1.00 92.31 237 ARG A C 1
ATOM 1949 O O . ARG A 1 237 ? 21.096 -18.290 -4.997 1.00 92.31 237 ARG A O 1
ATOM 1956 N N . SER A 1 238 ? 20.422 -16.782 -6.515 1.00 91.19 238 SER A N 1
ATOM 1957 C CA . SER A 1 238 ? 21.020 -17.476 -7.662 1.00 91.19 238 SER A CA 1
ATOM 1958 C C . SER A 1 238 ? 22.546 -17.483 -7.587 1.00 91.19 238 SER A C 1
ATOM 1960 O O . SER A 1 238 ? 23.145 -18.530 -7.831 1.00 91.19 238 SER A O 1
ATOM 1962 N N . ASP A 1 239 ? 23.154 -16.368 -7.178 1.00 90.25 239 ASP A N 1
ATOM 1963 C CA . ASP A 1 239 ? 24.604 -16.266 -6.981 1.00 90.25 239 ASP A CA 1
ATOM 1964 C C . ASP A 1 239 ? 25.072 -17.225 -5.873 1.00 90.25 239 ASP A C 1
ATOM 1966 O O . ASP A 1 239 ? 25.969 -18.045 -6.077 1.00 90.25 239 ASP A O 1
ATOM 1970 N N . TRP A 1 240 ? 24.378 -17.231 -4.733 1.00 91.06 240 TRP A N 1
ATOM 1971 C CA . TRP A 1 240 ? 24.708 -18.104 -3.602 1.00 91.06 240 TRP A CA 1
ATOM 1972 C C . TRP A 1 240 ? 24.447 -19.593 -3.866 1.00 91.06 240 TRP A C 1
ATOM 1974 O O . TRP A 1 240 ? 25.137 -20.444 -3.304 1.00 91.06 240 TRP A O 1
ATOM 1984 N N . ILE A 1 241 ? 23.505 -19.945 -4.750 1.00 89.81 241 ILE A N 1
ATOM 1985 C CA . ILE A 1 241 ? 23.306 -21.337 -5.195 1.00 89.81 241 ILE A CA 1
ATOM 1986 C C . ILE A 1 241 ? 24.549 -21.867 -5.921 1.00 89.81 241 ILE A C 1
ATOM 1988 O O . ILE A 1 241 ? 24.857 -23.056 -5.795 1.00 89.81 241 ILE A O 1
ATOM 1992 N N . MET A 1 242 ? 25.273 -21.014 -6.658 1.00 88.25 242 MET A N 1
ATOM 1993 C CA . MET A 1 242 ? 26.507 -21.421 -7.341 1.00 88.25 242 MET A CA 1
ATOM 1994 C C . MET A 1 242 ? 27.616 -21.785 -6.348 1.00 88.25 242 MET A C 1
ATOM 1996 O O . MET A 1 242 ? 28.425 -22.668 -6.634 1.00 88.25 242 MET A O 1
ATOM 2000 N N . GLU A 1 243 ? 27.633 -21.144 -5.179 1.00 86.25 243 GLU A N 1
ATOM 2001 C CA . GLU A 1 243 ? 28.596 -21.422 -4.112 1.00 86.25 243 GLU A CA 1
ATOM 2002 C C . GLU A 1 243 ? 28.161 -22.586 -3.217 1.00 86.25 243 GLU A C 1
ATOM 2004 O O . GLU A 1 243 ? 28.981 -23.415 -2.815 1.00 86.25 243 GLU A O 1
ATOM 2009 N N . ASN A 1 244 ? 26.868 -22.666 -2.892 1.00 86.81 244 ASN A N 1
ATOM 2010 C CA . ASN A 1 244 ? 26.325 -23.698 -2.025 1.00 86.81 244 ASN A CA 1
ATOM 2011 C C . ASN A 1 244 ? 24.876 -24.063 -2.386 1.00 86.81 244 ASN A C 1
ATOM 2013 O O . ASN A 1 244 ? 23.930 -23.301 -2.195 1.00 86.81 244 ASN A O 1
ATOM 2017 N N . SER A 1 245 ? 24.674 -25.311 -2.811 1.00 87.44 245 SER A N 1
ATOM 2018 C CA . SER A 1 245 ? 23.354 -25.815 -3.216 1.00 87.44 245 SER A CA 1
ATOM 2019 C C . SER A 1 245 ? 22.271 -25.763 -2.123 1.00 87.44 245 SER A C 1
ATOM 2021 O O . SER A 1 245 ? 21.085 -25.818 -2.454 1.00 87.44 245 SER A O 1
ATOM 2023 N N . ASN A 1 246 ? 22.630 -25.601 -0.841 1.00 87.56 246 ASN A N 1
ATOM 2024 C CA . ASN A 1 246 ? 21.663 -25.463 0.255 1.00 87.56 246 ASN A CA 1
ATOM 2025 C C . ASN A 1 246 ? 20.761 -24.222 0.105 1.00 87.56 246 ASN A C 1
ATOM 2027 O O . ASN A 1 246 ? 19.624 -24.244 0.579 1.00 87.56 246 ASN A O 1
ATOM 2031 N N . PHE A 1 247 ? 21.208 -23.183 -0.614 1.00 89.12 247 PHE A N 1
ATOM 2032 C CA . PHE A 1 247 ? 20.401 -21.994 -0.924 1.00 89.12 247 PHE A CA 1
ATOM 2033 C C . PHE A 1 247 ? 19.262 -22.262 -1.930 1.00 89.12 247 PHE A C 1
ATOM 2035 O O . PHE A 1 247 ? 18.386 -21.420 -2.114 1.00 89.12 247 PHE A O 1
ATOM 2042 N N . THR A 1 248 ? 19.201 -23.448 -2.547 1.00 87.50 248 THR A N 1
ATOM 2043 C CA . THR A 1 248 ? 18.120 -23.811 -3.489 1.00 87.50 248 THR A CA 1
ATOM 2044 C C . THR A 1 248 ? 16.752 -23.870 -2.804 1.00 87.50 248 THR A C 1
ATOM 2046 O O . THR A 1 248 ? 15.734 -23.566 -3.417 1.00 87.50 248 THR A O 1
ATOM 2049 N N . ASN A 1 249 ? 16.720 -24.246 -1.522 1.00 86.19 249 ASN A N 1
ATOM 2050 C CA . ASN A 1 249 ? 15.484 -24.541 -0.791 1.00 86.19 249 ASN A CA 1
ATOM 2051 C C . ASN A 1 249 ? 15.019 -23.407 0.136 1.00 86.19 249 ASN A C 1
ATOM 2053 O O . ASN A 1 249 ? 14.188 -23.658 1.018 1.00 86.19 249 ASN A O 1
ATOM 2057 N N . ILE A 1 250 ? 15.550 -22.192 -0.037 1.00 90.56 250 ILE A N 1
ATOM 2058 C CA . ILE A 1 250 ? 15.074 -21.001 0.674 1.00 90.56 250 ILE A CA 1
ATOM 2059 C C . ILE A 1 250 ? 14.181 -20.145 -0.220 1.00 90.56 250 ILE A C 1
ATOM 2061 O O . ILE A 1 250 ? 14.440 -19.977 -1.412 1.00 90.56 250 ILE A O 1
ATOM 2065 N N . GLY A 1 251 ? 13.124 -19.602 0.370 1.00 92.38 251 GLY A N 1
ATOM 2066 C CA . GLY A 1 251 ? 12.164 -18.704 -0.269 1.00 92.38 251 GLY A CA 1
ATOM 2067 C C . GLY A 1 251 ? 12.069 -17.379 0.479 1.00 92.38 251 GLY A C 1
ATOM 2068 O O . GLY A 1 251 ? 12.687 -17.211 1.530 1.00 92.38 251 GLY A O 1
ATOM 2069 N N . LEU A 1 252 ? 11.271 -16.453 -0.040 1.00 95.12 252 LEU A N 1
ATOM 2070 C CA . LEU A 1 252 ? 10.965 -15.186 0.616 1.00 95.12 252 LEU A CA 1
ATOM 2071 C C . LEU A 1 252 ? 9.457 -14.969 0.583 1.00 95.12 252 LEU A C 1
ATOM 2073 O O . LEU A 1 252 ? 8.881 -14.709 -0.469 1.00 95.12 252 LEU A O 1
ATOM 2077 N N . GLY A 1 253 ? 8.800 -15.069 1.732 1.00 95.50 253 GLY A N 1
ATOM 2078 C CA . GLY A 1 253 ? 7.392 -14.705 1.813 1.00 95.50 253 GLY A CA 1
ATOM 2079 C C . GLY A 1 253 ? 7.246 -13.246 2.194 1.00 95.50 253 GLY A C 1
ATOM 2080 O O . GLY A 1 253 ? 7.874 -12.792 3.151 1.00 95.50 253 GLY A O 1
ATOM 2081 N N . THR A 1 254 ? 6.378 -12.526 1.489 1.00 97.19 254 THR A N 1
ATOM 2082 C CA . THR A 1 254 ? 6.081 -11.117 1.759 1.00 97.19 254 THR A CA 1
ATOM 2083 C C . THR A 1 254 ? 4.590 -10.937 2.008 1.00 97.19 254 THR A C 1
ATOM 2085 O O . THR A 1 254 ? 3.760 -11.304 1.183 1.00 97.19 254 THR A O 1
ATOM 2088 N N . GLY A 1 255 ? 4.236 -10.358 3.153 1.00 97.31 255 GLY A N 1
ATOM 2089 C CA . GLY A 1 255 ? 2.876 -9.964 3.498 1.00 97.31 255 GLY A CA 1
ATOM 2090 C C . GLY A 1 255 ? 2.743 -8.447 3.537 1.00 97.31 255 GLY A C 1
ATOM 2091 O O . GLY A 1 255 ? 3.466 -7.781 4.278 1.00 97.31 255 GLY A O 1
ATOM 2092 N N . ILE A 1 256 ? 1.799 -7.901 2.776 1.00 98.12 256 ILE A N 1
ATOM 2093 C CA . ILE A 1 256 ? 1.508 -6.467 2.733 1.00 98.12 256 ILE A CA 1
ATOM 2094 C C . ILE A 1 256 ? 0.090 -6.238 3.238 1.00 98.12 256 ILE A C 1
ATOM 2096 O O . ILE A 1 256 ? -0.857 -6.907 2.818 1.00 98.12 256 ILE A O 1
ATOM 2100 N N . CYS A 1 257 ? -0.056 -5.286 4.152 1.00 95.50 257 CYS A N 1
ATOM 2101 C CA . CYS A 1 257 ? -1.359 -4.890 4.660 1.00 95.50 257 CYS A CA 1
ATOM 2102 C C . CYS A 1 257 ? -1.463 -3.375 4.798 1.00 95.50 257 CYS A C 1
ATOM 2104 O O . CYS A 1 257 ? -0.554 -2.708 5.303 1.00 95.50 257 CYS A O 1
ATOM 2106 N N . THR A 1 258 ? -2.632 -2.853 4.453 1.00 90.31 258 THR A N 1
ATOM 2107 C CA . THR A 1 258 ? -2.985 -1.442 4.578 1.00 90.31 258 THR A CA 1
ATOM 2108 C C . THR A 1 258 ? -4.142 -1.320 5.561 1.00 90.31 258 THR A C 1
ATOM 2110 O O . THR A 1 258 ? -5.168 -1.965 5.397 1.00 90.31 258 THR A O 1
ATOM 2113 N N . ASP A 1 259 ? -3.996 -0.524 6.618 1.00 85.25 259 ASP A N 1
ATOM 2114 C CA . ASP A 1 259 ? -5.083 -0.254 7.574 1.00 85.25 259 ASP A CA 1
ATOM 2115 C C . ASP A 1 259 ? -4.768 1.047 8.331 1.00 85.25 259 ASP A C 1
ATOM 2117 O O . ASP A 1 259 ? -3.665 1.598 8.268 1.00 85.25 259 ASP A O 1
ATOM 2121 N N . PHE A 1 260 ? -5.727 1.520 9.118 1.00 75.50 260 PHE A N 1
ATOM 2122 C CA . PHE A 1 260 ? -5.474 2.516 10.147 1.00 75.50 260 PHE A CA 1
ATOM 2123 C C . PHE A 1 260 ? -4.657 1.890 11.283 1.00 75.50 260 PHE A C 1
ATOM 2125 O O . PHE A 1 260 ? -5.126 1.014 12.015 1.00 75.50 260 PHE A O 1
ATOM 2132 N N . MET A 1 261 ? -3.417 2.349 11.451 1.00 79.31 261 MET A N 1
ATOM 2133 C CA . MET A 1 261 ? -2.481 1.835 12.453 1.00 79.31 261 MET A CA 1
ATOM 2134 C C . MET A 1 261 ? -2.199 2.876 13.532 1.00 79.31 261 MET A C 1
ATOM 2136 O O . MET A 1 261 ? -2.190 4.076 13.263 1.00 79.31 261 MET A O 1
ATOM 2140 N N . SER A 1 262 ? -1.969 2.421 14.768 1.00 72.00 262 SER A N 1
ATOM 2141 C CA . SER A 1 262 ? -1.655 3.299 15.900 1.00 72.00 262 SER A CA 1
ATOM 2142 C C . SER A 1 262 ? -0.150 3.509 16.046 1.00 72.00 262 SER A C 1
ATOM 2144 O O . SER A 1 262 ? 0.589 2.578 16.365 1.00 72.00 262 SER A O 1
ATOM 2146 N N . ILE A 1 263 ? 0.289 4.753 15.898 1.00 77.94 263 ILE A N 1
ATOM 2147 C CA . ILE A 1 263 ? 1.638 5.238 16.173 1.00 77.94 263 ILE A CA 1
ATOM 2148 C C . ILE A 1 263 ? 1.677 5.787 17.602 1.00 77.94 263 ILE A C 1
ATOM 2150 O O . ILE A 1 263 ? 0.957 6.721 17.957 1.00 77.94 263 ILE A O 1
ATOM 2154 N N . ARG A 1 264 ? 2.541 5.226 18.449 1.00 76.56 264 ARG A N 1
ATOM 2155 C CA . ARG A 1 264 ? 2.693 5.650 19.846 1.00 76.56 264 ARG A CA 1
ATOM 2156 C C . ARG A 1 264 ? 4.029 6.340 20.066 1.00 76.56 264 ARG A C 1
ATOM 2158 O O . ARG A 1 264 ? 5.091 5.733 19.911 1.00 76.56 264 ARG A O 1
ATOM 2165 N N . LYS A 1 265 ? 3.985 7.597 20.503 1.00 75.19 265 LYS A N 1
ATOM 2166 C CA . LYS A 1 265 ? 5.162 8.399 20.847 1.00 75.19 265 LYS A CA 1
ATOM 2167 C C . LYS A 1 265 ? 5.096 8.800 22.315 1.00 75.19 265 LYS A C 1
ATOM 2169 O O . LYS A 1 265 ? 4.175 9.488 22.741 1.00 75.19 265 LYS A O 1
ATOM 2174 N N . ARG A 1 266 ? 6.062 8.360 23.122 1.00 74.50 266 ARG A N 1
ATOM 2175 C CA . ARG A 1 266 ? 6.155 8.794 24.525 1.00 74.50 266 ARG A CA 1
ATOM 2176 C C . ARG A 1 266 ? 6.454 10.306 24.569 1.00 74.50 266 ARG A C 1
ATOM 2178 O O . ARG A 1 266 ? 7.117 10.840 23.685 1.00 74.50 266 ARG A O 1
ATOM 2185 N N . VAL A 1 267 ? 5.933 11.027 25.553 1.00 67.50 267 VAL A N 1
ATOM 2186 C CA . VAL A 1 267 ? 6.235 12.461 25.690 1.00 67.50 267 VAL A CA 1
ATOM 2187 C C . VAL A 1 267 ? 7.684 12.611 26.174 1.00 67.50 267 VAL A C 1
ATOM 2189 O O . VAL A 1 267 ? 8.102 11.900 27.084 1.00 67.50 267 VAL A O 1
ATOM 2192 N N . GLY A 1 268 ? 8.469 13.482 25.529 1.00 68.25 268 GLY A N 1
ATOM 2193 C CA . GLY A 1 268 ? 9.875 13.740 25.880 1.00 68.25 268 GLY A CA 1
ATOM 2194 C C . GLY A 1 268 ? 10.923 12.804 25.256 1.00 68.25 268 GLY A C 1
ATOM 2195 O O . GLY A 1 268 ? 12.104 12.937 25.563 1.00 68.25 268 GLY A O 1
ATOM 2196 N N . THR A 1 269 ? 10.550 11.865 24.376 1.00 71.81 269 THR A N 1
ATOM 2197 C CA . THR A 1 269 ? 11.543 11.047 23.641 1.00 71.81 269 THR A CA 1
ATOM 2198 C C . THR A 1 269 ? 12.133 11.803 22.453 1.00 71.81 269 THR A C 1
ATOM 2200 O O . THR A 1 269 ? 11.394 12.427 21.692 1.00 71.81 269 THR A O 1
ATOM 2203 N N . LYS A 1 270 ? 13.443 11.625 22.234 1.00 66.50 270 LYS A N 1
ATOM 2204 C CA . LYS A 1 270 ? 14.181 12.121 21.061 1.00 66.50 270 LYS A CA 1
ATOM 2205 C C . LYS A 1 270 ? 13.931 11.339 19.763 1.00 66.50 270 LYS A C 1
ATOM 2207 O O . LYS A 1 270 ? 14.356 11.802 18.714 1.00 66.50 270 LYS A O 1
ATOM 2212 N N . ARG A 1 271 ? 13.263 10.176 19.799 1.00 64.19 271 ARG A N 1
ATOM 2213 C CA . ARG A 1 271 ? 12.944 9.425 18.571 1.00 64.19 271 ARG A CA 1
ATOM 2214 C C . ARG A 1 271 ? 12.128 10.291 17.611 1.00 64.19 271 ARG A C 1
ATOM 2216 O O . ARG A 1 271 ? 11.091 10.847 17.996 1.00 64.19 271 ARG A O 1
ATOM 2223 N N . SER A 1 272 ? 12.597 10.372 16.370 1.00 62.41 272 SER A N 1
ATOM 2224 C CA . SER A 1 272 ? 11.902 11.012 15.252 1.00 62.41 272 SER A CA 1
ATOM 2225 C C . SER A 1 272 ? 10.535 10.351 15.050 1.00 62.41 272 SER A C 1
ATOM 2227 O O . SER A 1 272 ? 9.507 11.032 15.127 1.00 62.41 272 SER A O 1
ATOM 2229 N N . PHE A 1 273 ? 10.521 9.018 14.969 1.00 68.19 273 PHE A N 1
ATOM 2230 C CA . PHE A 1 273 ? 9.337 8.198 14.725 1.00 68.19 273 PHE A CA 1
ATOM 2231 C C . PHE A 1 273 ? 8.776 7.516 15.990 1.00 68.19 273 PHE A C 1
ATOM 2233 O O . PHE A 1 273 ? 9.510 7.140 16.910 1.00 68.19 273 PHE A O 1
ATOM 2240 N N . GLY A 1 274 ? 7.446 7.399 16.067 1.00 71.38 274 GLY A N 1
ATOM 2241 C CA . GLY A 1 274 ? 6.760 6.657 17.130 1.00 71.38 274 GLY A CA 1
ATOM 2242 C C . GLY A 1 274 ? 6.709 5.159 16.823 1.00 71.38 274 GLY A C 1
ATOM 2243 O O . GLY A 1 274 ? 6.850 4.753 15.681 1.00 71.38 274 GLY A O 1
ATOM 2244 N N . ARG A 1 275 ? 6.489 4.310 17.829 1.00 79.50 275 ARG A N 1
ATOM 2245 C CA . ARG A 1 275 ? 6.364 2.863 17.595 1.00 79.50 275 ARG A CA 1
ATOM 2246 C C . ARG A 1 275 ? 4.971 2.545 17.058 1.00 79.50 275 ARG A C 1
ATOM 2248 O O . ARG A 1 275 ? 3.988 2.919 17.702 1.00 79.50 275 ARG A O 1
ATOM 2255 N N . ILE A 1 276 ? 4.884 1.827 15.941 1.00 80.25 276 ILE A N 1
ATOM 2256 C CA . ILE A 1 276 ? 3.602 1.320 15.442 1.00 80.25 276 ILE A CA 1
ATOM 2257 C C . ILE A 1 276 ? 3.200 0.076 16.229 1.00 80.25 276 ILE A C 1
ATOM 2259 O O . ILE A 1 276 ? 3.986 -0.856 16.385 1.00 80.25 276 ILE A O 1
ATOM 2263 N N . LEU A 1 277 ? 1.967 0.067 16.727 1.00 73.19 277 LEU A N 1
ATOM 2264 C CA . LEU A 1 277 ? 1.325 -1.097 17.327 1.00 73.19 277 LEU A CA 1
ATOM 2265 C C . LEU A 1 277 ? -0.024 -1.299 16.637 1.00 73.19 277 LEU A C 1
ATOM 2267 O O . LEU A 1 277 ? -0.956 -0.525 16.859 1.00 73.19 277 LEU A O 1
ATOM 2271 N N . SER A 1 278 ? -0.127 -2.331 15.802 1.00 80.06 278 SER A N 1
ATOM 2272 C CA . SER A 1 278 ? -1.372 -2.691 15.123 1.00 80.06 278 SER A CA 1
ATOM 2273 C C . SER A 1 278 ? -1.485 -4.209 14.964 1.00 80.06 278 SER A C 1
ATOM 2275 O O . SER A 1 278 ? -0.493 -4.833 14.582 1.00 80.06 278 SER A O 1
ATOM 2277 N N . PRO A 1 279 ? -2.675 -4.812 15.172 1.00 80.56 279 PRO A N 1
ATOM 2278 C CA . PRO A 1 279 ? -2.936 -6.198 14.779 1.00 80.56 279 PRO A CA 1
ATOM 2279 C C . PRO A 1 279 ? -2.609 -6.476 13.309 1.00 80.56 279 PRO A C 1
ATOM 2281 O O . PRO A 1 279 ? -2.265 -7.599 12.965 1.00 80.56 279 PRO A O 1
ATOM 2284 N N . THR A 1 280 ? -2.678 -5.451 12.457 1.00 86.25 280 THR A N 1
ATOM 2285 C CA . THR A 1 280 ? -2.342 -5.528 11.033 1.00 86.25 280 THR A CA 1
ATOM 2286 C C . THR A 1 280 ? -0.902 -5.983 10.791 1.00 86.25 280 THR A C 1
ATOM 2288 O O . THR A 1 280 ? -0.663 -6.741 9.862 1.00 86.25 280 THR A O 1
ATOM 2291 N N . ILE A 1 281 ? 0.040 -5.628 11.675 1.00 90.31 281 ILE A N 1
ATOM 2292 C CA . ILE A 1 281 ? 1.432 -6.105 11.584 1.00 90.31 281 ILE A CA 1
ATOM 2293 C C . ILE A 1 281 ? 1.496 -7.619 11.811 1.00 90.31 281 ILE A C 1
ATOM 2295 O O . ILE A 1 281 ? 2.225 -8.316 11.116 1.00 90.31 281 ILE A O 1
ATOM 2299 N N . ASN A 1 282 ? 0.701 -8.146 12.748 1.00 90.31 282 ASN A N 1
ATOM 2300 C CA . ASN A 1 282 ? 0.659 -9.585 13.012 1.00 90.31 282 ASN A CA 1
ATOM 2301 C C . ASN A 1 282 ? 0.022 -10.355 11.848 1.00 90.31 282 ASN A C 1
ATOM 2303 O O . ASN A 1 282 ? 0.410 -11.490 11.595 1.00 90.31 282 ASN A O 1
ATOM 2307 N N . ILE A 1 283 ? -0.944 -9.746 11.152 1.00 91.62 283 ILE A N 1
ATOM 2308 C CA . ILE A 1 283 ? -1.549 -10.312 9.940 1.00 91.62 283 ILE A CA 1
ATOM 2309 C C . ILE A 1 283 ? -0.506 -10.360 8.821 1.00 91.62 283 ILE A C 1
ATOM 2311 O O . ILE A 1 283 ? -0.266 -11.440 8.292 1.00 91.62 283 ILE A O 1
ATOM 2315 N N . ALA A 1 284 ? 0.184 -9.249 8.546 1.00 95.06 284 ALA A N 1
ATOM 2316 C CA . ALA A 1 284 ? 1.261 -9.198 7.556 1.00 95.06 284 ALA A CA 1
ATOM 2317 C C . ALA A 1 284 ? 2.372 -10.224 7.857 1.00 95.06 284 ALA A C 1
ATOM 2319 O O . ALA A 1 284 ? 2.777 -10.973 6.975 1.00 95.06 284 ALA A O 1
ATOM 2320 N N . ALA A 1 285 ? 2.791 -10.343 9.121 1.00 94.06 285 ALA A N 1
ATOM 2321 C CA . ALA A 1 285 ? 3.782 -11.332 9.557 1.00 94.06 285 ALA A CA 1
ATOM 2322 C C . ALA A 1 285 ? 3.287 -12.790 9.486 1.00 94.06 285 ALA A C 1
ATOM 2324 O O . ALA A 1 285 ? 4.081 -13.721 9.384 1.00 94.06 285 ALA A O 1
ATOM 2325 N N . ALA A 1 286 ? 1.978 -13.026 9.600 1.00 93.25 286 ALA A N 1
ATOM 2326 C CA . ALA A 1 286 ? 1.405 -14.353 9.403 1.00 93.25 286 ALA A CA 1
ATOM 2327 C C . ALA A 1 286 ? 1.301 -14.693 7.908 1.00 93.25 286 ALA A C 1
ATOM 2329 O O . ALA A 1 286 ? 1.571 -15.829 7.529 1.00 93.25 286 ALA A O 1
ATOM 2330 N N . MET A 1 287 ? 0.968 -13.708 7.069 1.00 94.56 287 MET A N 1
ATOM 2331 C CA . MET A 1 287 ? 0.967 -13.835 5.611 1.00 94.56 287 MET A CA 1
ATOM 2332 C C . MET A 1 287 ? 2.371 -14.099 5.067 1.00 94.56 287 MET A C 1
ATOM 2334 O O . MET A 1 287 ? 2.528 -14.989 4.243 1.00 94.56 287 MET A O 1
ATOM 2338 N N . SER A 1 288 ? 3.401 -13.413 5.572 1.00 93.94 288 SER A N 1
ATOM 2339 C CA . SER A 1 288 ? 4.790 -13.629 5.138 1.00 93.94 288 SER A CA 1
ATOM 2340 C C . SER A 1 288 ? 5.302 -15.043 5.431 1.00 93.94 288 SER A C 1
ATOM 2342 O O . SER A 1 288 ? 6.221 -15.517 4.779 1.00 93.94 288 SER A O 1
ATOM 2344 N N . LYS A 1 289 ? 4.694 -15.755 6.385 1.00 91.50 289 LYS A N 1
ATOM 2345 C CA . LYS A 1 289 ? 5.028 -17.150 6.718 1.00 91.50 289 LYS A CA 1
ATOM 2346 C C . LYS A 1 289 ? 4.235 -18.177 5.914 1.00 91.50 289 LYS A C 1
ATOM 2348 O O . LYS A 1 289 ? 4.561 -19.363 5.964 1.00 91.50 289 LYS A O 1
ATOM 2353 N N . TYR A 1 290 ? 3.189 -17.749 5.209 1.00 89.25 290 TYR A N 1
ATOM 2354 C CA . TYR A 1 290 ? 2.426 -18.628 4.337 1.00 89.25 290 TYR A CA 1
ATOM 2355 C C . TYR A 1 290 ? 3.271 -19.007 3.117 1.00 89.25 290 TYR A C 1
ATOM 2357 O O . TYR A 1 290 ? 3.872 -18.143 2.480 1.00 89.25 290 TYR A O 1
ATOM 2365 N N . LYS A 1 291 ? 3.305 -20.299 2.784 1.00 83.81 291 LYS A N 1
ATOM 2366 C CA . LYS A 1 291 ? 4.036 -20.824 1.626 1.00 83.81 291 LYS A CA 1
ATOM 2367 C C . LYS A 1 291 ? 3.372 -22.080 1.084 1.00 83.81 291 LYS A C 1
ATOM 2369 O O . LYS A 1 291 ? 2.917 -22.913 1.869 1.00 83.81 291 LYS A O 1
ATOM 2374 N N . ASN A 1 292 ? 3.340 -22.227 -0.239 1.00 76.81 292 ASN A N 1
ATOM 2375 C CA . ASN A 1 292 ? 2.878 -23.459 -0.880 1.00 76.81 292 ASN A CA 1
ATOM 2376 C C . ASN A 1 292 ? 4.061 -24.397 -1.166 1.00 76.81 292 ASN A C 1
ATOM 2378 O O . ASN A 1 292 ? 3.942 -25.611 -1.001 1.00 76.81 292 ASN A O 1
ATOM 2382 N N . LYS A 1 293 ? 5.208 -23.835 -1.563 1.00 77.06 293 LYS A N 1
ATOM 2383 C CA . LYS A 1 293 ? 6.489 -24.521 -1.769 1.00 77.06 293 LYS A CA 1
ATOM 2384 C C . LYS A 1 293 ? 7.587 -23.903 -0.905 1.00 77.06 293 LYS A C 1
ATOM 2386 O O . LYS A 1 293 ? 7.441 -22.820 -0.350 1.00 77.06 293 LYS A O 1
ATOM 2391 N N . SER A 1 294 ? 8.695 -24.623 -0.760 1.00 66.38 294 SER A N 1
ATOM 2392 C CA . SER A 1 294 ? 9.839 -24.207 0.060 1.00 66.38 294 SER A CA 1
ATOM 2393 C C . SER A 1 294 ? 10.599 -22.995 -0.482 1.00 66.38 294 SER A C 1
ATOM 2395 O O . SER A 1 294 ? 11.186 -22.265 0.307 1.00 66.38 294 SER A O 1
ATOM 2397 N N . ASP A 1 295 ? 10.602 -22.809 -1.799 1.00 70.88 295 ASP A N 1
ATOM 2398 C CA . ASP A 1 295 ? 11.394 -21.832 -2.551 1.00 70.88 295 ASP A CA 1
ATOM 2399 C C . ASP A 1 295 ? 10.556 -20.667 -3.112 1.00 70.88 295 ASP A C 1
ATOM 2401 O O . ASP A 1 295 ? 11.064 -19.870 -3.912 1.00 70.88 295 ASP A O 1
ATOM 2405 N N . ASP A 1 296 ? 9.286 -20.573 -2.699 1.00 80.88 296 ASP A N 1
ATOM 2406 C CA . ASP A 1 296 ? 8.347 -19.543 -3.143 1.00 80.88 296 ASP A CA 1
ATOM 2407 C C . ASP A 1 296 ? 8.855 -18.136 -2.789 1.00 80.88 296 ASP A C 1
ATOM 2409 O O . ASP A 1 296 ? 9.499 -17.904 -1.766 1.00 80.88 296 ASP A O 1
ATOM 2413 N N . THR A 1 297 ? 8.548 -17.181 -3.665 1.00 86.81 297 THR A N 1
ATOM 2414 C CA . THR A 1 297 ? 8.865 -15.749 -3.503 1.00 86.81 297 THR A CA 1
ATOM 2415 C C . THR A 1 297 ? 7.575 -14.944 -3.622 1.00 86.81 297 THR A C 1
ATOM 2417 O O . THR A 1 297 ? 7.425 -14.071 -4.478 1.00 86.81 297 THR A O 1
ATOM 2420 N N . ASP A 1 298 ? 6.572 -15.383 -2.861 1.00 91.06 298 ASP A N 1
ATOM 2421 C CA . ASP A 1 298 ? 5.190 -14.944 -3.002 1.00 91.06 298 ASP A CA 1
ATOM 2422 C C . ASP A 1 298 ? 4.956 -13.626 -2.260 1.00 91.06 298 ASP A C 1
ATOM 2424 O O . ASP A 1 298 ? 5.285 -13.483 -1.080 1.00 91.06 298 ASP A O 1
ATOM 2428 N N . ILE A 1 299 ? 4.320 -12.680 -2.955 1.00 95.94 299 ILE A N 1
ATOM 2429 C CA . ILE A 1 299 ? 3.818 -11.433 -2.380 1.00 95.94 299 ILE A CA 1
ATOM 2430 C C . ILE A 1 299 ? 2.323 -11.601 -2.154 1.00 95.94 299 ILE A C 1
ATOM 2432 O O . ILE A 1 299 ? 1.560 -11.775 -3.104 1.00 95.94 299 ILE A O 1
ATOM 2436 N N . LEU A 1 300 ? 1.895 -11.539 -0.899 1.00 96.44 300 LEU A N 1
ATOM 2437 C CA . LEU A 1 300 ? 0.497 -11.625 -0.508 1.00 96.44 300 LEU A CA 1
ATOM 2438 C C . LEU A 1 300 ? 0.012 -10.275 0.004 1.00 96.44 300 LEU A C 1
ATOM 2440 O O . LEU A 1 300 ? 0.656 -9.646 0.843 1.00 96.44 300 LEU A O 1
ATOM 2444 N N . VAL A 1 301 ? -1.168 -9.872 -0.451 1.00 96.44 301 VAL A N 1
ATOM 2445 C CA . VAL A 1 301 ? -1.867 -8.669 0.011 1.00 96.44 301 VAL A CA 1
ATOM 2446 C C . VAL A 1 301 ? -3.195 -9.053 0.664 1.00 96.44 301 VAL A C 1
ATOM 2448 O O . VAL A 1 301 ? -3.837 -10.033 0.268 1.00 96.44 301 VAL A O 1
ATOM 2451 N N . ASP A 1 302 ? -3.613 -8.299 1.681 1.00 93.69 302 ASP A N 1
ATOM 2452 C CA . ASP A 1 302 ? -4.932 -8.475 2.289 1.00 93.69 302 ASP A CA 1
ATOM 2453 C C . ASP A 1 302 ? -6.037 -7.843 1.425 1.00 93.69 302 ASP A C 1
ATOM 2455 O O . ASP A 1 302 ? -5.781 -7.124 0.457 1.00 93.69 302 ASP A O 1
ATOM 2459 N N . SER A 1 303 ? -7.298 -8.107 1.776 1.00 87.19 303 SER A N 1
ATOM 2460 C CA . SER A 1 303 ? -8.447 -7.548 1.048 1.00 87.19 303 SER A CA 1
ATOM 2461 C C . SER A 1 303 ? -8.477 -6.020 1.065 1.00 87.19 303 SER A C 1
ATOM 2463 O O . SER A 1 303 ? -8.900 -5.407 0.083 1.00 87.19 303 SER A O 1
ATOM 2465 N N . THR A 1 304 ? -7.982 -5.407 2.143 1.00 84.62 304 THR A N 1
ATOM 2466 C CA . THR A 1 304 ? -7.889 -3.953 2.246 1.00 84.62 304 THR A CA 1
ATOM 2467 C C . THR A 1 304 ? -6.903 -3.409 1.229 1.00 84.62 304 THR A C 1
ATOM 2469 O O . THR A 1 304 ? -7.296 -2.603 0.390 1.00 84.62 304 THR A O 1
ATOM 2472 N N . THR A 1 305 ? -5.650 -3.876 1.244 1.00 91.62 305 THR A N 1
ATOM 2473 C CA . THR A 1 305 ? -4.637 -3.465 0.266 1.00 91.62 305 THR A CA 1
ATOM 2474 C C . THR A 1 305 ? -5.114 -3.732 -1.158 1.00 91.62 305 THR A C 1
ATOM 2476 O O . THR A 1 305 ? -5.056 -2.820 -1.976 1.00 91.62 305 THR A O 1
ATOM 2479 N N . PHE A 1 306 ? -5.681 -4.914 -1.437 1.00 89.81 306 PHE A N 1
ATOM 2480 C CA . PHE A 1 306 ? -6.224 -5.272 -2.753 1.00 89.81 306 PHE A CA 1
ATOM 2481 C C . PHE A 1 306 ? -7.237 -4.253 -3.297 1.00 89.81 306 PHE A C 1
ATOM 2483 O O . PHE A 1 306 ? -7.205 -3.931 -4.483 1.00 89.81 306 PHE A O 1
ATOM 2490 N N . SER A 1 307 ? -8.112 -3.705 -2.446 1.00 82.12 307 SER A N 1
ATOM 2491 C CA . SER A 1 307 ? -9.123 -2.718 -2.863 1.00 82.12 307 SER A CA 1
ATOM 2492 C C . SER A 1 307 ? -8.532 -1.422 -3.436 1.00 82.12 307 SER A C 1
ATOM 2494 O O . SER A 1 307 ? -9.235 -0.677 -4.123 1.00 82.12 307 SER A O 1
ATOM 2496 N N . PHE A 1 308 ? -7.246 -1.175 -3.181 1.00 82.19 308 PHE A N 1
ATOM 2497 C CA . PHE A 1 308 ? -6.517 0.005 -3.621 1.00 82.19 308 PHE A CA 1
ATOM 2498 C C . PHE A 1 308 ? -5.508 -0.259 -4.738 1.00 82.19 308 PHE A C 1
ATOM 2500 O O . PHE A 1 308 ? -4.862 0.692 -5.169 1.00 82.19 308 PHE A O 1
ATOM 2507 N N . ILE A 1 309 ? -5.351 -1.504 -5.195 1.00 85.38 309 ILE A N 1
ATOM 2508 C CA . ILE A 1 309 ? -4.367 -1.831 -6.229 1.00 85.38 309 ILE A CA 1
ATOM 2509 C C . ILE A 1 309 ? -4.902 -1.452 -7.607 1.00 85.38 309 ILE A C 1
ATOM 2511 O O . ILE A 1 309 ? -6.012 -1.825 -7.989 1.00 85.38 309 ILE A O 1
ATOM 2515 N N . ASP A 1 310 ? -4.068 -0.768 -8.385 1.00 75.50 310 ASP A N 1
ATOM 2516 C CA . ASP A 1 310 ? -4.326 -0.515 -9.794 1.00 75.50 310 ASP A CA 1
ATOM 2517 C C . ASP A 1 310 ? -4.016 -1.765 -10.640 1.00 75.50 310 ASP A C 1
ATOM 2519 O O . ASP A 1 310 ? -2.858 -2.071 -10.942 1.00 75.50 310 ASP A O 1
ATOM 2523 N N . GLY A 1 311 ? -5.059 -2.475 -11.082 1.00 73.88 311 GLY A N 1
ATOM 2524 C CA . GLY A 1 311 ? -4.939 -3.641 -11.971 1.00 73.88 311 GLY A CA 1
ATOM 2525 C C . GLY A 1 311 ? -4.303 -3.341 -13.342 1.00 73.88 311 GLY A C 1
ATOM 2526 O O . GLY A 1 311 ? -3.993 -4.255 -14.114 1.00 73.88 311 GLY A O 1
ATOM 2527 N N . ARG A 1 312 ? -4.066 -2.066 -13.684 1.00 71.50 312 ARG A N 1
ATOM 2528 C CA . ARG A 1 312 ? -3.267 -1.689 -14.858 1.00 71.50 312 ARG A CA 1
ATOM 2529 C C . ARG A 1 312 ? -1.782 -1.990 -14.655 1.00 71.50 312 ARG A C 1
ATOM 2531 O O . ARG A 1 312 ? -1.152 -2.368 -15.641 1.00 71.50 312 ARG A O 1
ATOM 2538 N N . LYS A 1 313 ? -1.260 -1.889 -13.427 1.00 74.00 313 LYS A N 1
ATOM 2539 C CA . LYS A 1 313 ? 0.172 -2.032 -13.100 1.00 74.00 313 LYS A CA 1
ATOM 2540 C C . LYS A 1 313 ? 0.577 -3.418 -12.602 1.00 74.00 313 LYS A C 1
ATOM 2542 O O . LYS A 1 313 ? 1.714 -3.822 -12.822 1.00 74.00 313 LYS A O 1
ATOM 2547 N N . TYR A 1 314 ? -0.342 -4.152 -11.981 1.00 86.50 314 TYR A N 1
ATOM 2548 C CA . TYR A 1 314 ? -0.041 -5.424 -11.322 1.00 86.50 314 TYR A CA 1
ATOM 2549 C C . TYR A 1 314 ? -0.934 -6.553 -11.836 1.00 86.50 314 TYR A C 1
ATOM 2551 O O . TYR A 1 314 ? -2.114 -6.325 -12.108 1.00 86.50 314 TYR A O 1
ATOM 2559 N N . ASP A 1 315 ? -0.386 -7.767 -11.920 1.00 87.25 315 ASP A N 1
ATOM 2560 C CA . ASP A 1 315 ? -1.184 -8.980 -12.103 1.00 87.25 315 ASP A CA 1
ATOM 2561 C C . ASP A 1 315 ? -1.554 -9.531 -10.720 1.00 87.25 315 ASP A C 1
ATOM 2563 O O . ASP A 1 315 ? -0.715 -9.626 -9.823 1.00 87.25 315 ASP A O 1
ATOM 2567 N N . ILE A 1 316 ? -2.830 -9.865 -10.520 1.00 89.38 316 ILE A N 1
ATOM 2568 C CA . ILE A 1 316 ? -3.340 -10.312 -9.220 1.00 89.38 316 ILE A CA 1
ATOM 2569 C C . ILE A 1 316 ? -4.079 -11.633 -9.391 1.00 89.38 316 ILE A C 1
ATOM 2571 O O . ILE A 1 316 ? -4.936 -11.772 -10.266 1.00 89.38 316 ILE A O 1
ATOM 2575 N N . SER A 1 317 ? -3.765 -12.607 -8.538 1.00 88.75 317 SER A N 1
ATOM 2576 C CA . SER A 1 317 ? -4.464 -13.890 -8.526 1.00 88.75 317 SER A CA 1
ATOM 2577 C C . SER A 1 317 ? -5.944 -13.738 -8.147 1.00 88.75 317 SER A C 1
ATOM 2579 O O . SER A 1 317 ? -6.317 -12.810 -7.423 1.00 88.75 317 SER A O 1
ATOM 2581 N N . PRO A 1 318 ? -6.795 -14.716 -8.502 1.00 90.06 318 PRO A N 1
ATOM 2582 C CA . PRO A 1 318 ? -8.089 -14.880 -7.848 1.00 90.06 318 PRO A CA 1
ATOM 2583 C C . PRO A 1 318 ? -7.950 -14.948 -6.310 1.00 90.06 318 PRO A C 1
ATOM 2585 O O . PRO A 1 318 ? -6.878 -15.312 -5.811 1.00 90.06 318 PRO A O 1
ATOM 2588 N N . PRO A 1 319 ? -9.013 -14.614 -5.552 1.00 92.75 319 PRO A N 1
ATOM 2589 C CA . PRO A 1 319 ? -8.975 -14.609 -4.092 1.00 92.75 319 PRO A CA 1
ATOM 2590 C C . PRO A 1 319 ? -8.654 -15.996 -3.523 1.00 92.75 319 PRO A C 1
ATOM 2592 O O . PRO A 1 319 ? -9.289 -16.992 -3.871 1.00 92.75 319 PRO A O 1
ATOM 2595 N N . LEU A 1 320 ? -7.704 -16.038 -2.592 1.00 91.56 320 LEU A N 1
ATOM 2596 C CA . LEU A 1 320 ? -7.271 -17.227 -1.865 1.00 91.56 320 LEU A CA 1
ATOM 2597 C C . LEU A 1 320 ? -7.859 -17.203 -0.451 1.00 91.56 320 LEU A C 1
ATOM 2599 O O . LEU A 1 320 ? -7.650 -16.247 0.294 1.00 91.56 320 LEU A O 1
ATOM 2603 N N . GLN A 1 321 ? -8.575 -18.258 -0.059 1.00 92.25 321 GLN A N 1
ATOM 2604 C CA . GLN A 1 321 ? -9.039 -18.429 1.322 1.00 92.25 321 GLN A CA 1
ATOM 2605 C C . GLN A 1 321 ? -7.975 -19.178 2.120 1.00 92.25 321 GLN A C 1
ATOM 2607 O O . GLN A 1 321 ? -7.781 -20.378 1.933 1.00 92.25 321 GLN A O 1
ATOM 2612 N N . VAL A 1 322 ? -7.283 -18.465 3.005 1.00 89.31 322 VAL A N 1
ATOM 2613 C CA . VAL A 1 322 ? -6.134 -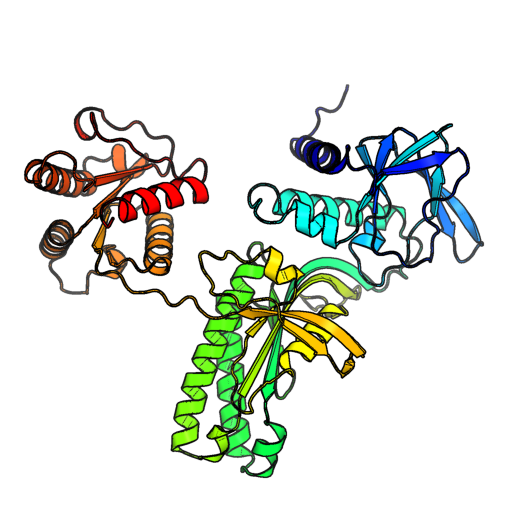18.989 3.746 1.00 89.31 322 VAL A CA 1
ATOM 2614 C C . VAL A 1 322 ? -6.418 -18.974 5.240 1.00 89.31 322 VAL A C 1
ATOM 2616 O O . VAL A 1 322 ? -6.799 -17.950 5.807 1.00 89.31 322 VAL A O 1
ATOM 2619 N N . VAL A 1 323 ? -6.190 -20.109 5.901 1.00 89.62 323 VAL A N 1
ATOM 2620 C CA . VAL A 1 323 ? -6.158 -20.177 7.365 1.00 89.62 323 VAL A CA 1
ATOM 2621 C C . VAL A 1 323 ? -4.782 -19.717 7.828 1.00 89.62 323 VAL A C 1
ATOM 2623 O O . VAL A 1 323 ? -3.789 -20.413 7.635 1.00 89.62 323 VAL A O 1
ATOM 2626 N N . LEU A 1 324 ? -4.714 -18.551 8.467 1.00 87.94 324 LEU A N 1
ATOM 2627 C CA . LEU A 1 324 ? -3.487 -18.100 9.118 1.00 87.94 324 LEU A CA 1
ATOM 2628 C C . LEU A 1 324 ? -3.428 -18.727 10.515 1.00 87.94 324 LEU A C 1
ATOM 2630 O O . LEU A 1 324 ? -4.048 -18.221 11.450 1.00 87.94 324 LEU A O 1
ATOM 2634 N N . GLU A 1 325 ? -2.709 -19.845 10.652 1.00 80.75 325 GLU A N 1
ATOM 2635 C CA . GLU A 1 325 ? -2.730 -20.731 11.833 1.00 80.75 325 GLU A CA 1
ATOM 2636 C C . GLU A 1 325 ? -2.533 -19.994 13.164 1.00 80.75 325 GLU A C 1
ATOM 2638 O O . GLU A 1 325 ? -3.320 -20.166 14.094 1.00 80.75 325 GLU A O 1
ATOM 2643 N N . LYS A 1 326 ? -1.539 -19.098 13.239 1.00 81.12 326 LYS A N 1
ATOM 2644 C CA . LYS A 1 326 ? -1.255 -18.305 14.451 1.00 81.12 326 LYS A CA 1
ATOM 2645 C C . LYS A 1 326 ? -2.409 -17.391 14.872 1.00 81.12 326 LYS A C 1
ATOM 2647 O O . LYS A 1 326 ? -2.462 -16.978 16.027 1.00 81.12 326 LYS A O 1
ATOM 2652 N N . LEU A 1 327 ? -3.298 -17.045 13.943 1.00 85.06 327 LEU A N 1
ATOM 2653 C CA . LEU A 1 327 ? -4.451 -16.176 14.169 1.00 85.06 327 LEU A CA 1
ATOM 2654 C C . LEU A 1 327 ? -5.768 -16.958 14.277 1.00 85.06 327 LEU A C 1
ATOM 2656 O O . LEU A 1 327 ? -6.788 -16.350 14.593 1.00 85.06 327 LEU A O 1
ATOM 2660 N N . ALA A 1 328 ? -5.753 -18.272 14.015 1.00 84.62 328 ALA A N 1
ATOM 2661 C CA . ALA A 1 328 ? -6.917 -19.161 14.048 1.00 84.62 328 ALA A CA 1
ATOM 2662 C C . ALA A 1 328 ? -8.140 -18.615 13.278 1.00 84.62 328 ALA A C 1
ATOM 2664 O O . ALA A 1 328 ? -9.286 -18.775 13.700 1.00 84.62 328 ALA A O 1
ATOM 2665 N N . LYS A 1 329 ? -7.897 -17.937 12.149 1.00 84.19 329 LYS A N 1
ATOM 2666 C CA . LYS A 1 329 ? -8.932 -17.279 11.345 1.00 84.19 329 LYS A CA 1
ATOM 2667 C C . LYS A 1 329 ? -8.646 -17.426 9.849 1.00 84.19 329 LYS A C 1
ATOM 2669 O O . LYS A 1 329 ? -7.488 -17.449 9.431 1.00 84.19 329 LYS A O 1
ATOM 2674 N N . ILE A 1 330 ? -9.721 -17.518 9.063 1.00 86.06 330 ILE A N 1
ATOM 2675 C CA . ILE A 1 330 ? -9.676 -17.501 7.598 1.00 86.06 330 ILE A CA 1
ATOM 2676 C C . ILE A 1 330 ? -9.568 -16.051 7.120 1.00 86.06 330 ILE A C 1
ATOM 2678 O O . ILE A 1 330 ? -10.339 -15.188 7.549 1.00 86.06 330 ILE A O 1
ATOM 2682 N N . TYR A 1 331 ? -8.621 -15.808 6.223 1.00 88.88 331 TYR A N 1
ATOM 2683 C CA . TYR A 1 331 ? -8.417 -14.540 5.541 1.00 88.88 331 TYR A CA 1
ATOM 2684 C C . TYR A 1 331 ? -8.543 -14.732 4.033 1.00 88.88 331 TYR A C 1
ATOM 2686 O O . TYR A 1 331 ? -8.085 -15.732 3.484 1.00 88.88 331 TYR A O 1
ATOM 2694 N N . THR A 1 332 ? -9.142 -13.746 3.369 1.00 90.88 332 THR A N 1
ATOM 2695 C CA . THR A 1 332 ? -9.109 -13.633 1.911 1.00 90.88 332 THR A CA 1
ATOM 2696 C C . THR A 1 332 ? -7.870 -12.844 1.509 1.00 90.88 332 THR A C 1
ATOM 2698 O O . THR A 1 332 ? -7.767 -11.651 1.814 1.00 90.88 332 THR A O 1
ATOM 2701 N N . LEU A 1 333 ? -6.934 -13.534 0.865 1.00 94.38 333 LEU A N 1
ATOM 2702 C CA . LEU A 1 333 ? -5.647 -13.010 0.423 1.00 94.38 333 LEU A CA 1
ATOM 2703 C C . LEU A 1 333 ? -5.573 -13.007 -1.102 1.00 94.38 333 LEU A C 1
ATOM 2705 O O . LEU A 1 333 ? -6.271 -13.771 -1.769 1.00 94.38 333 LEU A O 1
ATOM 2709 N N . TYR A 1 334 ? -4.690 -12.180 -1.644 1.00 94.00 334 TYR A N 1
ATOM 2710 C CA . TYR A 1 334 ? -4.424 -12.122 -3.075 1.00 94.00 334 TYR A CA 1
ATOM 2711 C C . TYR A 1 334 ? -2.923 -12.195 -3.300 1.00 94.00 334 TYR A C 1
ATOM 2713 O O . TYR A 1 334 ? -2.160 -11.551 -2.579 1.00 94.00 334 TYR A O 1
ATOM 2721 N N . LYS A 1 335 ? -2.501 -12.981 -4.287 1.00 94.06 335 LYS A N 1
ATOM 2722 C CA . LYS A 1 335 ? -1.109 -13.035 -4.715 1.00 94.06 335 LYS A CA 1
ATOM 2723 C C . LYS A 1 335 ? -0.870 -11.949 -5.751 1.00 94.06 335 LYS A C 1
ATOM 2725 O O . LYS A 1 335 ? -1.612 -11.856 -6.729 1.00 94.06 335 LYS A O 1
ATOM 2730 N N . LEU A 1 336 ? 0.148 -11.139 -5.504 1.00 93.00 336 LEU A N 1
ATOM 2731 C CA . LEU A 1 336 ? 0.617 -10.095 -6.398 1.00 93.00 336 LEU A CA 1
ATOM 2732 C C . LEU A 1 336 ? 1.767 -10.646 -7.239 1.00 93.00 336 LEU A C 1
ATOM 2734 O O . LEU A 1 336 ? 2.725 -11.206 -6.702 1.00 93.00 336 LEU A O 1
ATOM 2738 N N . GLU A 1 337 ? 1.692 -10.448 -8.547 1.00 84.31 337 GLU A N 1
ATOM 2739 C CA . GLU A 1 337 ? 2.801 -10.674 -9.462 1.00 84.31 337 GLU A CA 1
ATOM 2740 C C . GLU A 1 337 ? 3.102 -9.384 -10.238 1.00 84.31 337 GLU A C 1
ATOM 2742 O O . GLU A 1 337 ? 2.186 -8.612 -10.556 1.00 84.31 337 GLU A O 1
ATOM 2747 N N . PRO A 1 338 ? 4.385 -9.116 -10.551 1.00 75.00 338 PRO A N 1
ATOM 2748 C CA . PRO A 1 338 ? 4.711 -8.039 -11.467 1.00 75.00 338 PRO A CA 1
ATOM 2749 C C . PRO A 1 338 ? 4.017 -8.326 -12.792 1.00 75.00 338 PRO A C 1
ATOM 2751 O O . PRO A 1 338 ? 4.115 -9.438 -13.323 1.00 75.00 338 PRO A O 1
ATOM 2754 N N . LYS A 1 339 ? 3.323 -7.322 -13.329 1.00 75.69 339 LYS A N 1
ATOM 2755 C CA . LYS A 1 339 ? 2.608 -7.496 -14.583 1.00 75.69 339 LYS A CA 1
ATOM 2756 C C . LYS A 1 339 ? 3.579 -7.917 -15.671 1.00 75.69 339 LYS A C 1
ATOM 2758 O O . LYS A 1 339 ? 4.609 -7.268 -15.876 1.00 75.69 339 LYS A O 1
ATOM 2763 N N . LYS A 1 340 ? 3.267 -9.000 -16.384 1.00 68.12 340 LYS A N 1
ATOM 2764 C CA . LYS A 1 340 ? 4.061 -9.386 -17.556 1.00 68.12 340 LYS A CA 1
ATOM 2765 C C . LYS A 1 340 ? 3.793 -8.379 -18.663 1.00 68.12 340 LYS A C 1
ATOM 2767 O O . LYS A 1 340 ? 2.857 -8.510 -19.443 1.00 68.12 340 LYS A O 1
ATOM 2772 N N . ILE A 1 341 ? 4.624 -7.348 -18.708 1.00 63.28 341 ILE A N 1
ATOM 2773 C CA . ILE A 1 341 ? 4.597 -6.362 -19.772 1.00 63.28 341 ILE A CA 1
ATOM 2774 C C . ILE A 1 341 ? 5.122 -7.048 -21.040 1.00 63.28 341 ILE A C 1
ATOM 2776 O O . ILE A 1 341 ? 6.334 -7.196 -21.221 1.00 63.28 341 ILE A O 1
ATOM 2780 N N . GLU A 1 342 ? 4.222 -7.486 -21.923 1.00 63.50 342 GLU A N 1
ATOM 2781 C CA . GLU A 1 342 ? 4.604 -7.798 -23.299 1.00 63.50 342 GLU A CA 1
ATOM 2782 C C . GLU A 1 342 ? 5.167 -6.518 -23.915 1.00 63.50 342 GLU A C 1
ATOM 2784 O O . GLU A 1 342 ? 4.442 -5.556 -24.173 1.00 63.50 342 GLU A O 1
ATOM 2789 N N . LYS A 1 343 ? 6.491 -6.473 -24.096 1.00 64.50 343 LYS A N 1
ATOM 2790 C CA . LYS A 1 343 ? 7.140 -5.347 -24.762 1.00 64.50 343 LYS A CA 1
ATOM 2791 C C . LYS A 1 343 ? 6.612 -5.267 -26.186 1.00 64.50 343 LYS A C 1
ATOM 2793 O O . LYS A 1 343 ? 6.987 -6.061 -27.046 1.00 64.50 343 LYS A O 1
ATOM 2798 N N . SER A 1 344 ? 5.766 -4.280 -26.433 1.00 70.44 344 SER A N 1
ATOM 2799 C CA . SER A 1 344 ? 5.379 -3.905 -27.779 1.00 70.44 344 SER A CA 1
ATOM 2800 C C . SER A 1 344 ? 6.569 -3.233 -28.468 1.00 70.44 344 SER A C 1
ATOM 2802 O O . SER A 1 344 ? 7.324 -2.463 -27.867 1.00 70.44 344 SER A O 1
ATOM 2804 N N . ASN A 1 345 ? 6.727 -3.482 -29.766 1.00 77.62 345 ASN A N 1
ATOM 2805 C CA . ASN A 1 345 ? 7.726 -2.785 -30.580 1.00 77.62 345 ASN A CA 1
ATOM 2806 C C . ASN A 1 345 ? 7.253 -1.378 -31.006 1.00 77.62 345 ASN A C 1
ATOM 2808 O O . ASN A 1 345 ? 7.787 -0.794 -31.947 1.00 77.62 345 ASN A O 1
ATOM 2812 N N . ILE A 1 346 ? 6.218 -0.844 -30.348 1.00 88.50 346 ILE A N 1
ATOM 2813 C CA . ILE A 1 346 ? 5.648 0.466 -30.650 1.00 88.50 346 ILE A CA 1
ATOM 2814 C C . ILE A 1 346 ? 6.595 1.521 -30.088 1.00 88.50 346 ILE A C 1
ATOM 2816 O O . ILE A 1 346 ? 6.758 1.665 -28.873 1.00 88.50 346 ILE A O 1
ATOM 2820 N N . LYS A 1 347 ? 7.239 2.250 -30.996 1.00 92.38 347 LYS A N 1
ATOM 2821 C CA . LYS A 1 347 ? 8.199 3.302 -30.667 1.00 92.38 347 LYS A CA 1
ATOM 2822 C C . LYS A 1 347 ? 7.468 4.634 -30.560 1.00 92.38 347 LYS A C 1
ATOM 2824 O O . LYS A 1 347 ? 6.797 5.032 -31.509 1.00 92.38 347 LYS A O 1
ATOM 2829 N N . ILE A 1 348 ? 7.616 5.334 -29.440 1.00 94.38 348 ILE A N 1
ATOM 2830 C CA . ILE A 1 348 ? 6.928 6.613 -29.203 1.00 94.38 348 ILE A CA 1
ATOM 2831 C C . ILE A 1 348 ? 7.976 7.701 -29.017 1.00 94.38 348 ILE A C 1
ATOM 2833 O O . ILE A 1 348 ? 8.707 7.685 -28.032 1.00 94.38 348 ILE A O 1
ATOM 2837 N N . PHE A 1 349 ? 8.072 8.641 -29.950 1.00 94.69 349 PHE A N 1
ATOM 2838 C CA . PHE A 1 349 ? 8.940 9.803 -29.793 1.00 94.69 349 PHE A CA 1
ATOM 2839 C C . PHE A 1 349 ? 8.247 10.849 -28.917 1.00 94.69 349 PHE A C 1
ATOM 2841 O O . PHE A 1 349 ? 7.131 11.250 -29.235 1.00 94.69 349 PHE A O 1
ATOM 2848 N N . ILE A 1 350 ? 8.891 11.296 -27.838 1.00 94.00 350 ILE A N 1
ATOM 2849 C CA . ILE A 1 350 ? 8.354 12.328 -26.941 1.00 94.00 350 ILE A CA 1
ATOM 2850 C C . ILE A 1 350 ? 9.071 13.648 -27.228 1.00 94.00 350 ILE A C 1
ATOM 2852 O O . ILE A 1 350 ? 10.258 13.789 -26.938 1.00 94.00 350 ILE A O 1
ATOM 2856 N N . SER A 1 351 ? 8.343 14.618 -27.783 1.00 91.06 351 SER A N 1
ATOM 2857 C CA . SER A 1 351 ? 8.833 15.983 -27.995 1.00 91.06 351 SER A CA 1
ATOM 2858 C C . SER A 1 351 ? 8.361 16.883 -26.861 1.00 91.06 351 SER A C 1
ATOM 2860 O O . SER A 1 351 ? 7.177 16.888 -26.526 1.00 91.06 351 SER A O 1
ATOM 2862 N N . TYR A 1 352 ? 9.284 17.626 -26.252 1.00 89.62 352 TYR A N 1
ATOM 2863 C CA . TYR A 1 352 ? 9.018 18.429 -25.061 1.00 89.62 352 TYR A CA 1
ATOM 2864 C C . TYR A 1 352 ? 9.945 19.649 -24.974 1.00 89.62 352 TYR A C 1
ATOM 2866 O O . TYR A 1 352 ? 11.016 19.683 -25.584 1.00 89.62 352 TYR A O 1
ATOM 2874 N N . ALA A 1 353 ? 9.551 20.668 -24.204 1.00 86.31 353 ALA A N 1
ATOM 2875 C CA . ALA A 1 353 ? 10.447 21.771 -23.860 1.00 86.31 353 ALA A CA 1
ATOM 2876 C C . ALA A 1 353 ? 11.339 21.380 -22.676 1.00 86.31 353 ALA A C 1
ATOM 2878 O O . ALA A 1 353 ? 10.878 20.751 -21.731 1.00 86.31 353 ALA A O 1
ATOM 2879 N N . ASN A 1 354 ? 12.610 21.789 -22.675 1.00 83.62 354 ASN A N 1
ATOM 2880 C CA . ASN A 1 354 ? 13.558 21.386 -21.629 1.00 83.62 354 ASN A CA 1
ATOM 2881 C C . ASN A 1 354 ? 13.109 21.783 -20.204 1.00 83.62 354 ASN A C 1
ATOM 2883 O O . ASN A 1 354 ? 13.476 21.108 -19.244 1.00 83.62 354 ASN A O 1
ATOM 2887 N N . GLU A 1 355 ? 12.309 22.843 -20.066 1.00 86.19 355 GLU A N 1
ATOM 2888 C CA . GLU A 1 355 ? 11.672 23.253 -18.807 1.00 86.19 355 GLU A CA 1
ATOM 2889 C C . GLU A 1 355 ? 10.689 22.210 -18.245 1.00 86.19 355 GLU A C 1
ATOM 2891 O O . GLU A 1 355 ? 10.542 22.100 -17.030 1.00 86.19 355 GLU A O 1
ATOM 2896 N N . ASP A 1 356 ? 10.084 21.391 -19.106 1.00 85.56 356 ASP A N 1
ATOM 2897 C CA . ASP A 1 356 ? 9.054 20.408 -18.757 1.00 85.56 356 ASP A CA 1
ATOM 2898 C C . ASP A 1 356 ? 9.643 18.994 -18.563 1.00 85.56 356 ASP A C 1
ATOM 2900 O O . ASP A 1 356 ? 8.939 17.980 -18.624 1.00 85.56 356 ASP A O 1
ATOM 2904 N N . ARG A 1 357 ? 10.962 18.899 -18.345 1.00 84.56 357 ARG A N 1
ATOM 2905 C CA . ARG A 1 357 ? 11.706 17.629 -18.269 1.00 84.56 357 ARG A CA 1
ATOM 2906 C C . ARG A 1 357 ? 11.167 16.674 -17.207 1.00 84.56 357 ARG A C 1
ATOM 2908 O O . ARG A 1 357 ? 11.045 15.485 -17.482 1.00 84.56 357 ARG A O 1
ATOM 2915 N N . SER A 1 358 ? 10.848 17.168 -16.011 1.00 82.50 358 SER A N 1
ATOM 2916 C CA . SER A 1 358 ? 10.331 16.328 -14.920 1.00 82.50 358 SER A CA 1
ATOM 2917 C C . SER A 1 358 ? 8.998 15.672 -15.292 1.00 82.50 358 SER A C 1
ATOM 2919 O O . SER A 1 358 ? 8.816 14.475 -15.082 1.00 82.50 358 SER A O 1
ATOM 2921 N N . PHE A 1 359 ? 8.092 16.430 -15.914 1.00 85.56 359 PHE A N 1
ATOM 2922 C CA . PHE A 1 359 ? 6.799 15.926 -16.375 1.00 85.56 359 PHE A CA 1
ATOM 2923 C C . PHE A 1 359 ? 6.955 14.956 -17.554 1.00 85.56 359 PHE A C 1
ATOM 2925 O O . PHE A 1 359 ? 6.312 13.911 -17.602 1.00 85.56 359 PHE A O 1
ATOM 2932 N N . SER A 1 360 ? 7.865 15.264 -18.478 1.00 88.44 360 SER A N 1
ATOM 2933 C CA . SER A 1 360 ? 8.156 14.421 -19.645 1.00 88.44 360 SER A CA 1
ATOM 2934 C C . SER A 1 360 ? 8.772 13.079 -19.243 1.00 88.44 360 SER A C 1
ATOM 2936 O O . SER A 1 360 ? 8.442 12.046 -19.824 1.00 88.44 360 SER A O 1
ATOM 2938 N N . LYS A 1 361 ? 9.617 13.075 -18.202 1.00 85.38 361 LYS A N 1
ATOM 2939 C CA . LYS A 1 361 ? 10.182 11.857 -17.614 1.00 85.38 361 LYS A CA 1
ATOM 2940 C C . LYS A 1 361 ? 9.097 10.975 -16.990 1.00 85.38 361 LYS A C 1
ATOM 2942 O O . LYS A 1 361 ? 9.077 9.783 -17.268 1.00 85.38 361 LYS A O 1
ATOM 2947 N N . ARG A 1 362 ? 8.138 11.561 -16.264 1.00 86.12 362 ARG A N 1
ATOM 2948 C CA . ARG A 1 362 ? 6.972 10.822 -15.746 1.00 86.12 362 ARG A CA 1
ATOM 2949 C C . ARG A 1 362 ? 6.203 10.114 -16.867 1.00 86.12 362 ARG A C 1
ATOM 2951 O O . ARG A 1 362 ? 5.953 8.920 -16.767 1.00 86.12 362 ARG A O 1
ATOM 2958 N N . ILE A 1 363 ? 5.885 10.824 -17.953 1.00 90.50 363 ILE A N 1
ATOM 2959 C CA . ILE A 1 363 ? 5.198 10.234 -19.116 1.00 90.50 363 ILE A CA 1
ATOM 2960 C C . ILE A 1 363 ? 6.034 9.109 -19.738 1.00 90.50 363 ILE A C 1
ATOM 2962 O O . ILE A 1 363 ? 5.489 8.073 -20.111 1.00 90.50 363 ILE A O 1
ATOM 2966 N N . TYR A 1 364 ? 7.351 9.295 -19.856 1.00 91.06 364 TYR A N 1
ATOM 2967 C CA . TYR A 1 364 ? 8.263 8.267 -20.359 1.00 91.06 364 TYR A CA 1
ATOM 2968 C C . TYR A 1 364 ? 8.234 6.998 -19.489 1.00 91.06 364 TYR A C 1
ATOM 2970 O O . TYR A 1 364 ? 8.154 5.890 -20.026 1.00 91.06 364 TYR A O 1
ATOM 2978 N N . ASP A 1 365 ? 8.276 7.143 -18.165 1.00 81.81 365 ASP A N 1
ATOM 2979 C CA . ASP A 1 365 ? 8.260 6.014 -17.230 1.00 81.81 365 ASP A CA 1
ATOM 2980 C C . ASP A 1 365 ? 6.892 5.306 -17.242 1.00 81.81 365 ASP A C 1
ATOM 2982 O O . ASP A 1 365 ? 6.822 4.075 -17.322 1.00 81.81 365 ASP A O 1
ATOM 2986 N N . ASP A 1 366 ? 5.798 6.070 -17.295 1.00 83.81 366 ASP A N 1
ATOM 2987 C CA . ASP A 1 366 ? 4.448 5.517 -17.399 1.00 83.81 366 ASP A CA 1
ATOM 2988 C C . ASP A 1 366 ? 4.258 4.773 -18.735 1.00 83.81 366 ASP A C 1
ATOM 2990 O O . ASP A 1 366 ? 3.854 3.614 -18.735 1.00 83.81 366 ASP A O 1
ATOM 2994 N N . LEU A 1 367 ? 4.635 5.347 -19.885 1.00 89.12 367 LEU A N 1
ATOM 2995 C CA . LEU A 1 367 ? 4.561 4.652 -21.185 1.00 89.12 367 LEU A CA 1
ATOM 2996 C C . LEU A 1 367 ? 5.403 3.368 -21.209 1.00 89.12 367 LEU A C 1
ATOM 2998 O O . LEU A 1 367 ? 4.982 2.364 -21.789 1.00 89.12 367 LEU A O 1
ATOM 3002 N N . SER A 1 368 ? 6.572 3.386 -20.563 1.00 85.50 368 SER A N 1
ATOM 3003 C CA . SER A 1 368 ? 7.428 2.202 -20.417 1.00 85.50 368 SER A CA 1
ATOM 3004 C C . SER A 1 368 ? 6.738 1.110 -19.594 1.00 85.50 368 SER A C 1
ATOM 3006 O O . SER A 1 368 ? 6.804 -0.066 -19.953 1.00 85.50 368 SER A O 1
ATOM 3008 N N . THR A 1 369 ? 6.014 1.497 -18.541 1.00 76.88 369 THR A N 1
ATOM 3009 C CA . THR A 1 369 ? 5.219 0.591 -17.693 1.00 76.88 369 THR A CA 1
ATOM 3010 C C . THR A 1 369 ? 4.079 -0.075 -18.472 1.00 76.88 369 THR A C 1
ATOM 3012 O O . THR A 1 369 ? 3.708 -1.210 -18.190 1.00 76.88 369 THR A O 1
ATOM 3015 N N . PHE A 1 370 ? 3.556 0.578 -19.513 1.00 78.62 370 PHE A N 1
ATOM 3016 C CA . PHE A 1 370 ? 2.565 -0.013 -20.423 1.00 78.62 370 PHE A CA 1
ATOM 3017 C C . PHE A 1 370 ? 3.175 -0.883 -21.538 1.00 78.62 370 PHE A C 1
ATOM 3019 O O . PHE A 1 370 ? 2.438 -1.398 -22.379 1.00 78.62 370 PHE A O 1
ATOM 3026 N N . GLY A 1 371 ? 4.498 -1.074 -21.555 1.00 82.38 371 GLY A N 1
ATOM 3027 C CA . GLY A 1 371 ? 5.186 -1.929 -22.527 1.00 82.38 371 GLY A CA 1
ATOM 3028 C C . GLY A 1 371 ? 5.477 -1.288 -23.864 1.00 82.38 371 GLY A C 1
ATOM 3029 O O . GLY A 1 371 ? 5.822 -1.989 -24.816 1.00 82.38 371 GLY A O 1
ATOM 3030 N N . PHE A 1 372 ? 5.359 0.030 -23.959 1.00 89.81 372 PHE A N 1
ATOM 3031 C CA . PHE A 1 372 ? 5.804 0.760 -25.134 1.00 89.81 372 PHE A CA 1
ATOM 3032 C C . PHE A 1 372 ? 7.314 1.003 -25.089 1.00 89.81 372 PHE A C 1
ATOM 3034 O O . PHE A 1 372 ? 7.969 0.837 -24.059 1.00 89.81 372 PHE A O 1
ATOM 3041 N N . SER A 1 373 ? 7.875 1.410 -26.225 1.00 91.25 373 SER A N 1
ATOM 3042 C CA . SER A 1 373 ? 9.276 1.814 -26.346 1.00 91.25 373 SER A CA 1
ATOM 3043 C C . SER A 1 373 ? 9.368 3.337 -26.503 1.00 91.25 373 SER A C 1
ATOM 3045 O O . SER A 1 373 ? 9.601 3.819 -27.619 1.00 91.25 373 SER A O 1
ATOM 3047 N N . PRO A 1 374 ? 9.151 4.126 -25.430 1.00 94.00 374 PRO A N 1
ATOM 3048 C CA . PRO A 1 374 ? 9.268 5.569 -25.519 1.00 94.00 374 PRO A CA 1
ATOM 3049 C C . PRO A 1 374 ? 10.722 5.987 -25.761 1.00 94.00 374 PRO A C 1
ATOM 3051 O O . PRO A 1 374 ? 11.688 5.330 -25.352 1.00 94.00 374 PRO A O 1
ATOM 3054 N N . TRP A 1 375 ? 10.874 7.106 -26.452 1.00 94.38 375 TRP A N 1
ATOM 3055 C CA . TRP A 1 375 ? 12.141 7.728 -26.781 1.00 94.38 375 TRP A CA 1
ATOM 3056 C C . TRP A 1 375 ? 12.122 9.164 -26.262 1.00 94.38 375 TRP A C 1
ATOM 3058 O O . TRP A 1 375 ? 11.281 9.963 -26.671 1.00 94.38 375 TRP A O 1
ATOM 3068 N N . LEU A 1 376 ? 13.053 9.463 -25.357 1.00 90.00 376 LEU A N 1
ATOM 3069 C CA . LEU A 1 376 ? 13.277 10.777 -24.761 1.00 90.00 376 LEU A CA 1
ATOM 3070 C C . LEU A 1 376 ? 14.772 11.089 -24.885 1.00 90.00 376 LEU A C 1
ATOM 3072 O O . LEU A 1 376 ? 15.610 10.222 -24.616 1.00 90.00 376 LEU A O 1
ATOM 3076 N N . ASP A 1 377 ? 15.117 12.295 -25.328 1.00 84.75 377 ASP A N 1
ATOM 3077 C CA . ASP A 1 377 ? 16.490 12.653 -25.703 1.00 84.75 377 ASP A CA 1
ATOM 3078 C C . ASP A 1 377 ? 17.486 12.494 -24.541 1.00 84.75 377 ASP A C 1
ATOM 3080 O O . ASP A 1 377 ? 18.554 11.908 -24.723 1.00 84.75 377 ASP A O 1
ATOM 3084 N N . CYS A 1 378 ? 17.107 12.912 -23.333 1.00 81.62 378 CYS A N 1
ATOM 3085 C CA . CYS A 1 378 ? 17.930 12.819 -22.134 1.00 81.62 378 CYS A CA 1
ATOM 3086 C C . CYS A 1 378 ? 18.158 11.391 -21.632 1.00 81.62 378 CYS A C 1
ATOM 3088 O O . CYS A 1 378 ? 19.074 11.174 -20.846 1.00 81.62 378 CYS A O 1
ATOM 3090 N N . GLU A 1 379 ? 17.353 10.435 -22.093 1.00 84.06 379 GLU A N 1
ATOM 3091 C CA . GLU A 1 379 ? 17.455 9.022 -21.722 1.00 84.06 379 GLU A CA 1
ATOM 3092 C C . GLU A 1 379 ? 18.179 8.199 -22.799 1.00 84.06 379 GLU A C 1
ATOM 3094 O O . GLU A 1 379 ? 18.764 7.159 -22.499 1.00 84.06 379 GLU A O 1
ATOM 3099 N N . LYS A 1 380 ? 18.098 8.612 -24.075 1.00 87.62 380 LYS A N 1
ATOM 3100 C CA . LYS A 1 380 ? 18.496 7.779 -25.226 1.00 87.62 380 LYS A CA 1
ATOM 3101 C C . LYS A 1 380 ? 19.702 8.290 -26.010 1.00 87.62 380 LYS A C 1
ATOM 3103 O O . LYS A 1 380 ? 20.285 7.503 -26.759 1.00 87.62 380 LYS A O 1
ATOM 3108 N N . ILE A 1 381 ? 20.078 9.563 -25.887 1.00 85.75 381 ILE A N 1
ATOM 3109 C CA . ILE A 1 381 ? 21.276 10.095 -26.551 1.00 85.75 381 ILE A CA 1
ATOM 3110 C C . ILE A 1 381 ? 22.508 9.789 -25.695 1.00 85.75 381 ILE A C 1
ATOM 3112 O O . ILE A 1 381 ? 22.607 10.219 -24.549 1.00 85.75 381 ILE A O 1
ATOM 3116 N N . LEU A 1 382 ? 23.477 9.076 -26.271 1.00 84.12 382 LEU A N 1
ATOM 3117 C CA . LEU A 1 382 ? 24.742 8.760 -25.604 1.00 84.12 382 LEU A CA 1
ATOM 3118 C C . LEU A 1 382 ? 25.777 9.887 -25.783 1.00 84.12 382 LEU A C 1
ATOM 3120 O O . LEU A 1 382 ? 25.793 10.545 -26.831 1.00 84.12 382 LEU A O 1
ATOM 3124 N N . PRO A 1 383 ? 26.704 10.078 -24.821 1.00 86.88 383 PRO A N 1
ATOM 3125 C CA . PRO A 1 383 ? 27.825 10.999 -24.982 1.00 86.88 383 PRO A CA 1
ATOM 3126 C C . PRO A 1 383 ? 28.615 10.720 -26.270 1.00 86.88 383 PRO A C 1
ATOM 3128 O O . PRO A 1 383 ? 28.967 9.581 -26.566 1.00 86.88 383 PRO A O 1
ATOM 3131 N N . GLY A 1 384 ? 28.886 11.770 -27.050 1.00 85.25 384 GLY A N 1
ATOM 3132 C CA . GLY A 1 384 ? 29.601 11.675 -28.329 1.00 85.25 384 GLY A CA 1
ATOM 3133 C C . GLY A 1 384 ? 28.722 11.425 -29.563 1.00 85.25 384 GLY A C 1
ATOM 3134 O O . GLY A 1 384 ? 29.229 11.495 -30.681 1.00 85.25 384 GLY A O 1
ATOM 3135 N N . GLN A 1 385 ? 27.414 11.187 -29.408 1.00 87.19 385 GLN A N 1
ATOM 3136 C CA . GLN A 1 385 ? 26.497 11.098 -30.549 1.00 87.19 385 GLN A CA 1
ATOM 3137 C C . GLN A 1 385 ? 26.140 12.480 -31.121 1.00 87.19 385 GLN A C 1
ATOM 3139 O O . GLN A 1 385 ? 25.931 13.450 -30.393 1.00 87.19 385 GLN A O 1
ATOM 3144 N N . ASP A 1 386 ? 25.998 12.559 -32.448 1.00 86.69 386 ASP A N 1
ATOM 3145 C CA . ASP A 1 386 ? 25.433 13.734 -33.121 1.00 86.69 386 ASP A CA 1
ATOM 3146 C C . ASP A 1 386 ? 23.923 13.800 -32.853 1.00 86.69 386 ASP A C 1
ATOM 3148 O O . ASP A 1 386 ? 23.111 13.191 -33.556 1.00 86.69 386 ASP A O 1
ATOM 3152 N N . TRP A 1 387 ? 23.562 14.555 -31.816 1.00 81.06 387 TRP A N 1
ATOM 3153 C CA . TRP A 1 387 ? 22.195 14.708 -31.324 1.00 81.06 387 TRP A CA 1
ATOM 3154 C C . TRP A 1 387 ? 21.184 15.055 -32.427 1.00 81.06 387 TRP A C 1
ATOM 3156 O O . TRP A 1 387 ? 20.089 14.495 -32.448 1.00 81.06 387 TRP A O 1
ATOM 3166 N N . LYS A 1 388 ? 21.552 15.893 -33.410 1.00 81.38 388 LYS A N 1
ATOM 3167 C CA . LYS A 1 388 ? 20.642 16.282 -34.502 1.00 81.38 388 LYS A CA 1
ATOM 3168 C C . LYS A 1 388 ? 20.306 15.101 -35.404 1.00 81.38 388 LYS A C 1
ATOM 3170 O O . LYS A 1 388 ? 19.165 14.964 -35.844 1.00 81.38 388 LYS A O 1
ATOM 3175 N N . LYS A 1 389 ? 21.298 14.265 -35.727 1.00 85.19 389 LYS A N 1
ATOM 3176 C CA . LYS A 1 389 ? 21.089 13.072 -36.561 1.00 85.19 389 LYS A CA 1
ATOM 3177 C C . LYS A 1 389 ? 20.318 12.003 -35.799 1.00 85.19 389 LYS A C 1
ATOM 3179 O O . LYS A 1 389 ? 19.406 11.410 -36.373 1.00 85.19 389 LYS A O 1
ATOM 3184 N N . THR A 1 390 ? 20.648 11.795 -34.526 1.00 86.56 390 THR A N 1
ATOM 3185 C CA . THR A 1 390 ? 19.978 10.809 -33.670 1.00 86.56 390 THR A CA 1
ATOM 3186 C C . THR A 1 390 ? 18.497 11.133 -33.504 1.00 86.56 390 THR A C 1
ATOM 3188 O O . THR A 1 390 ? 17.667 10.261 -33.741 1.00 86.56 390 THR A O 1
ATOM 3191 N N . ILE A 1 391 ? 18.155 12.390 -33.208 1.00 85.69 391 ILE A N 1
ATOM 3192 C CA . ILE A 1 391 ? 16.761 12.838 -33.066 1.00 85.69 391 ILE A CA 1
ATOM 3193 C C . ILE A 1 391 ? 15.987 12.647 -34.370 1.00 85.69 391 ILE A C 1
ATOM 3195 O O . ILE A 1 391 ? 14.941 12.007 -34.381 1.00 85.69 391 ILE A O 1
ATOM 3199 N N . LYS A 1 392 ? 16.530 13.110 -35.505 1.00 85.69 392 LYS A N 1
ATOM 3200 C CA . LYS A 1 392 ? 15.883 12.918 -36.816 1.00 85.69 392 LYS A CA 1
ATOM 3201 C C . LYS A 1 392 ? 15.634 11.447 -37.140 1.00 85.69 392 LYS A C 1
ATOM 3203 O O . LYS A 1 392 ? 14.605 11.121 -37.725 1.00 85.69 392 LYS A O 1
ATOM 3208 N N . LYS A 1 393 ? 16.582 10.571 -36.800 1.00 86.56 393 LYS A N 1
ATOM 3209 C CA . LYS A 1 393 ? 16.438 9.124 -36.977 1.00 86.56 393 LYS A CA 1
ATOM 3210 C C . LYS A 1 393 ? 15.342 8.566 -36.064 1.00 86.56 393 LYS A C 1
ATOM 3212 O O . LYS A 1 393 ? 14.493 7.829 -36.547 1.00 86.56 393 LYS A O 1
ATOM 3217 N N . ALA A 1 394 ? 15.326 8.959 -34.792 1.00 89.00 394 ALA A N 1
ATOM 3218 C CA . ALA A 1 394 ? 14.334 8.509 -33.821 1.00 89.00 394 ALA A CA 1
ATOM 3219 C C . ALA A 1 394 ? 12.903 8.909 -34.213 1.00 89.00 394 ALA A C 1
ATOM 3221 O O . ALA A 1 394 ? 12.017 8.063 -34.169 1.00 89.00 394 ALA A O 1
ATOM 3222 N N . ILE A 1 395 ? 12.694 10.145 -34.683 1.00 88.00 395 ILE A N 1
ATOM 3223 C CA . ILE A 1 395 ? 11.389 10.607 -35.185 1.00 88.00 395 ILE A CA 1
ATOM 3224 C C . ILE A 1 395 ? 10.926 9.730 -36.359 1.00 88.00 395 ILE A C 1
ATOM 3226 O O . ILE A 1 395 ? 9.804 9.234 -36.356 1.00 88.00 395 ILE A O 1
ATOM 3230 N N . LYS A 1 396 ? 11.804 9.476 -37.340 1.00 85.75 396 LYS A N 1
ATOM 3231 C CA . LYS A 1 396 ? 11.479 8.656 -38.523 1.00 85.75 396 LYS A CA 1
ATOM 3232 C C . LYS A 1 396 ? 11.180 7.192 -38.204 1.00 85.75 396 LYS A C 1
ATOM 3234 O O . LYS A 1 396 ? 10.430 6.560 -38.935 1.00 85.75 396 LYS A O 1
ATOM 3239 N N . GLU A 1 397 ? 11.809 6.643 -37.171 1.00 87.75 397 GLU A N 1
ATOM 3240 C CA . GLU A 1 397 ? 11.595 5.258 -36.741 1.00 87.75 397 GLU A CA 1
ATOM 3241 C C . GLU A 1 397 ? 10.434 5.100 -35.750 1.00 87.75 397 GLU A C 1
ATOM 3243 O O . GLU A 1 397 ? 10.100 3.969 -35.395 1.00 87.75 397 GLU A O 1
ATOM 3248 N N . SER A 1 398 ? 9.860 6.201 -35.260 1.00 90.62 398 SER A N 1
ATOM 3249 C CA . SER A 1 398 ? 8.759 6.161 -34.301 1.00 90.62 398 SER A CA 1
ATOM 3250 C C . SER A 1 398 ? 7.438 5.783 -34.972 1.00 90.62 398 SER A C 1
ATOM 3252 O O . SER A 1 398 ? 7.172 6.156 -36.110 1.00 90.62 398 SER A O 1
ATOM 3254 N N . THR A 1 399 ? 6.616 5.016 -34.260 1.00 90.06 399 THR A N 1
ATOM 3255 C CA . THR A 1 399 ? 5.231 4.706 -34.634 1.00 90.06 399 THR A CA 1
ATOM 3256 C C . THR A 1 399 ? 4.310 5.871 -34.290 1.00 90.06 399 THR A C 1
ATOM 3258 O O . THR A 1 399 ? 3.393 6.165 -35.045 1.00 90.06 399 THR A O 1
ATOM 3261 N N . PHE A 1 400 ? 4.578 6.542 -33.167 1.00 92.00 400 PHE A N 1
ATOM 3262 C CA . PHE A 1 400 ? 3.835 7.710 -32.705 1.00 92.00 400 PHE A CA 1
ATOM 3263 C C . PHE A 1 400 ? 4.791 8.834 -32.306 1.00 92.00 400 PHE A C 1
ATOM 3265 O O . PHE A 1 400 ? 5.848 8.590 -31.719 1.00 92.00 400 PHE A O 1
ATOM 3272 N N . PHE A 1 401 ? 4.373 10.066 -32.562 1.00 91.62 401 PHE A N 1
ATOM 3273 C CA . PHE A 1 401 ? 5.008 11.300 -32.131 1.00 91.62 401 PHE A CA 1
ATOM 3274 C C . PHE A 1 401 ? 4.108 11.986 -31.096 1.00 91.62 401 PHE A C 1
ATOM 3276 O O . PHE A 1 401 ? 3.070 12.555 -31.431 1.00 91.62 401 PHE A O 1
ATOM 3283 N N . LEU A 1 402 ? 4.494 11.922 -29.824 1.00 93.69 402 LEU A N 1
ATOM 3284 C CA . LEU A 1 402 ? 3.807 12.580 -28.718 1.00 93.69 402 LEU A CA 1
ATOM 3285 C C . LEU A 1 402 ? 4.368 13.997 -28.549 1.00 93.69 402 LEU A C 1
ATOM 3287 O O . LEU A 1 402 ? 5.507 14.176 -28.117 1.00 93.69 402 LEU A O 1
ATOM 3291 N N . ALA A 1 403 ? 3.566 14.999 -28.898 1.00 91.12 403 ALA A N 1
ATOM 3292 C CA . ALA A 1 403 ? 3.925 16.407 -28.791 1.00 91.12 403 ALA A CA 1
ATOM 3293 C C . ALA A 1 403 ? 3.424 16.981 -27.462 1.00 91.12 403 ALA A C 1
ATOM 3295 O O . ALA A 1 403 ? 2.228 17.236 -27.314 1.00 91.12 403 ALA A O 1
ATOM 3296 N N . LEU A 1 404 ? 4.326 17.197 -26.503 1.00 91.56 404 LEU A N 1
ATOM 3297 C CA . LEU A 1 404 ? 3.988 17.826 -25.230 1.00 91.56 404 LEU A CA 1
ATOM 3298 C C . LEU A 1 404 ? 3.977 19.350 -25.384 1.00 91.56 404 LEU A C 1
ATOM 3300 O O . LEU A 1 404 ? 5.006 19.970 -25.660 1.00 91.56 404 LEU A O 1
ATOM 3304 N N . LEU A 1 405 ? 2.795 19.939 -25.218 1.00 89.12 405 LEU A N 1
ATOM 3305 C CA . LEU A 1 405 ? 2.524 21.351 -25.452 1.00 89.12 405 LEU A CA 1
ATOM 3306 C C . LEU A 1 405 ? 2.305 22.083 -24.126 1.00 89.12 405 LEU A C 1
ATOM 3308 O O . LEU A 1 405 ? 1.335 21.854 -23.417 1.00 89.12 405 LEU A O 1
ATOM 3312 N N . SER A 1 406 ? 3.208 22.986 -23.794 1.00 88.69 406 SER A N 1
ATOM 3313 C CA . SER A 1 406 ? 3.097 23.929 -22.682 1.00 88.69 406 SER A CA 1
ATOM 3314 C C . SER A 1 406 ? 3.247 25.376 -23.150 1.00 88.69 406 SER A C 1
ATOM 3316 O O . SER A 1 406 ? 3.765 25.634 -24.246 1.00 88.69 406 SER A O 1
ATOM 3318 N N . SER A 1 407 ? 2.932 26.334 -22.281 1.00 85.62 407 SER A N 1
ATOM 3319 C CA . SER A 1 407 ? 3.255 27.753 -22.469 1.00 85.62 407 SER A CA 1
ATOM 3320 C C . SER A 1 407 ? 4.746 27.956 -22.768 1.00 85.62 407 SER A C 1
ATOM 3322 O O . SER A 1 407 ? 5.104 28.827 -23.563 1.00 85.62 407 SER A O 1
ATOM 3324 N N . ASN A 1 408 ? 5.624 27.114 -22.206 1.00 81.38 408 ASN A N 1
ATOM 3325 C CA . ASN A 1 408 ? 7.069 27.128 -22.467 1.00 81.38 408 ASN A CA 1
ATOM 3326 C C . ASN A 1 408 ? 7.418 26.636 -23.880 1.00 81.38 408 ASN A C 1
ATOM 3328 O O . ASN A 1 408 ? 8.333 27.163 -24.516 1.00 81.38 408 ASN A O 1
ATOM 3332 N N . SER A 1 409 ? 6.702 25.624 -24.370 1.00 75.12 409 SER A N 1
ATOM 3333 C CA . SER A 1 409 ? 6.937 25.019 -25.684 1.00 75.12 409 SER A CA 1
ATOM 3334 C C . SER A 1 409 ? 6.382 25.857 -26.842 1.00 75.12 409 SER A C 1
ATOM 3336 O O . SER A 1 409 ? 7.016 25.940 -27.893 1.00 75.12 409 SER A O 1
ATOM 3338 N N . VAL A 1 410 ? 5.230 26.511 -26.642 1.00 74.31 410 VAL A N 1
ATOM 3339 C CA . VAL A 1 410 ? 4.504 27.219 -27.706 1.00 74.31 410 VAL A CA 1
ATOM 3340 C C . VAL A 1 410 ? 5.027 28.645 -27.898 1.00 74.31 410 VAL A C 1
ATOM 3342 O O . VAL A 1 410 ? 5.067 29.142 -29.021 1.00 74.31 410 VAL A O 1
ATOM 3345 N N . SER A 1 411 ? 5.493 29.297 -26.828 1.00 65.75 411 SER A N 1
ATOM 3346 C CA . SER A 1 411 ? 6.002 30.678 -26.878 1.00 65.75 411 SER A CA 1
ATOM 3347 C C . SER A 1 411 ? 7.407 30.819 -27.482 1.00 65.75 411 SER A C 1
ATOM 3349 O O . SER A 1 411 ? 7.831 31.930 -27.808 1.00 65.75 411 SER A O 1
ATOM 3351 N N . LYS A 1 412 ? 8.152 29.720 -27.649 1.00 61.78 412 LYS A N 1
ATOM 3352 C CA . LYS A 1 412 ? 9.534 29.745 -28.144 1.00 61.78 412 LYS A CA 1
ATOM 3353 C C . LYS A 1 412 ? 9.623 29.409 -29.634 1.00 61.78 412 LYS A C 1
ATOM 3355 O O . LYS A 1 412 ? 9.285 28.309 -30.061 1.00 61.78 412 LYS A O 1
ATOM 3360 N N . ASN A 1 413 ? 10.262 30.293 -30.402 1.00 52.72 413 ASN A N 1
ATOM 3361 C CA . ASN A 1 413 ? 10.821 29.946 -31.713 1.00 52.72 413 ASN A CA 1
ATOM 3362 C C . ASN A 1 413 ? 12.072 29.078 -31.499 1.00 52.72 413 ASN A C 1
ATOM 3364 O O . ASN A 1 413 ? 13.160 29.590 -31.227 1.00 52.72 413 ASN A O 1
ATOM 3368 N N . GLY A 1 414 ? 11.912 27.754 -31.543 1.00 53.69 414 GLY A N 1
ATOM 3369 C CA . GLY A 1 414 ? 12.916 26.823 -31.023 1.00 53.69 414 GLY A CA 1
ATOM 3370 C C . GLY A 1 414 ? 12.960 25.449 -31.693 1.00 53.69 414 GLY A C 1
ATOM 3371 O O . GLY A 1 414 ? 12.449 25.232 -32.788 1.00 53.69 414 GLY A O 1
ATOM 3372 N N . TYR A 1 415 ? 13.645 24.515 -31.031 1.00 51.91 415 TYR A N 1
ATOM 3373 C CA . TYR A 1 415 ? 13.904 23.161 -31.531 1.00 51.91 415 TYR A CA 1
ATOM 3374 C C . TYR A 1 415 ? 12.641 22.285 -31.582 1.00 51.91 415 TYR A C 1
ATOM 3376 O O . TYR A 1 415 ? 12.458 21.568 -32.560 1.00 51.91 415 TYR A O 1
ATOM 3384 N N . VAL A 1 416 ? 11.726 22.447 -30.618 1.00 58.69 416 VAL A N 1
ATOM 3385 C CA . VAL A 1 416 ? 10.409 21.778 -30.590 1.00 58.69 416 VAL A CA 1
ATOM 3386 C C . VAL A 1 416 ? 9.621 22.057 -31.875 1.00 58.69 416 VAL A C 1
ATOM 3388 O O . VAL A 1 416 ? 9.100 21.137 -32.493 1.00 58.69 416 VAL A O 1
ATOM 3391 N N . GLN A 1 417 ? 9.637 23.298 -32.379 1.00 66.88 417 GLN A N 1
ATOM 3392 C CA . GLN A 1 417 ? 9.002 23.629 -33.661 1.00 66.88 417 GLN A CA 1
ATOM 3393 C C . GLN A 1 417 ? 9.673 22.942 -34.864 1.00 66.88 417 GLN A C 1
ATOM 3395 O O . GLN A 1 417 ? 9.003 22.622 -35.843 1.00 66.88 417 GLN A O 1
ATOM 3400 N N . LYS A 1 418 ? 10.989 22.684 -34.812 1.00 70.81 418 LYS A N 1
ATOM 3401 C CA . LYS A 1 418 ? 11.697 21.947 -35.876 1.00 70.81 418 LYS A CA 1
ATOM 3402 C C . LYS A 1 418 ? 11.367 20.457 -35.854 1.00 70.81 418 LYS A C 1
ATOM 3404 O O . LYS A 1 418 ? 11.225 19.877 -36.923 1.00 70.81 418 LYS A O 1
ATOM 3409 N N . GLU A 1 419 ? 11.261 19.848 -34.675 1.00 75.50 419 GLU A N 1
ATOM 3410 C CA . GLU A 1 419 ? 10.827 18.453 -34.530 1.00 75.50 419 GLU A CA 1
ATOM 3411 C C . GLU A 1 419 ? 9.373 18.276 -34.961 1.00 75.50 419 GLU A C 1
ATOM 3413 O O . GLU A 1 419 ? 9.094 17.393 -35.768 1.00 75.50 419 GLU A O 1
ATOM 3418 N N . LEU A 1 420 ? 8.481 19.169 -34.513 1.00 73.38 420 LEU A N 1
ATOM 3419 C CA . LEU A 1 420 ? 7.084 19.211 -34.944 1.00 73.38 420 LEU A CA 1
ATOM 3420 C C . LEU A 1 420 ? 6.980 19.326 -36.462 1.00 73.38 420 LEU A C 1
ATOM 3422 O O . LEU A 1 420 ? 6.267 18.547 -37.081 1.00 73.38 420 LEU A O 1
ATOM 3426 N N . LYS A 1 421 ? 7.746 20.230 -37.085 1.00 75.75 421 LYS A N 1
ATOM 3427 C CA . LYS A 1 421 ? 7.763 20.361 -38.546 1.00 75.75 421 LYS A CA 1
ATOM 3428 C C . LYS A 1 421 ? 8.161 19.058 -39.251 1.00 75.75 421 LYS A C 1
ATOM 3430 O O . LYS A 1 421 ? 7.511 18.670 -40.212 1.00 75.75 421 LYS A O 1
ATOM 3435 N N . ILE A 1 422 ? 9.191 18.363 -38.760 1.00 74.81 422 ILE A N 1
ATOM 3436 C CA . ILE A 1 422 ? 9.603 17.059 -39.308 1.00 74.81 422 ILE A CA 1
ATOM 3437 C C . ILE A 1 422 ? 8.498 16.011 -39.114 1.00 74.81 422 ILE A C 1
ATOM 3439 O O . ILE A 1 422 ? 8.268 15.199 -40.006 1.00 74.81 422 ILE A O 1
ATOM 3443 N N . ALA A 1 423 ? 7.815 16.015 -37.969 1.00 75.69 423 ALA A N 1
ATOM 3444 C CA . ALA A 1 423 ? 6.705 15.106 -37.710 1.00 75.69 423 ALA A CA 1
ATOM 3445 C C . ALA A 1 423 ? 5.516 15.366 -38.652 1.00 75.69 423 ALA A C 1
ATOM 3447 O O . ALA A 1 423 ? 4.950 14.410 -39.178 1.00 75.69 423 ALA A O 1
ATOM 3448 N N . PHE A 1 424 ? 5.181 16.630 -38.930 1.00 75.88 424 PHE A N 1
ATOM 3449 C CA . PHE A 1 424 ? 4.144 16.992 -39.903 1.00 75.88 424 PHE A CA 1
ATOM 3450 C C . PHE A 1 424 ? 4.501 16.561 -41.324 1.00 75.88 424 PHE A C 1
ATOM 3452 O O . PHE A 1 424 ? 3.676 15.943 -41.989 1.00 75.88 424 PHE A O 1
ATOM 3459 N N . GLU A 1 425 ? 5.746 16.785 -41.757 1.00 76.62 425 GLU A N 1
ATOM 3460 C CA . GLU A 1 425 ? 6.229 16.288 -43.053 1.00 76.62 425 GLU A CA 1
ATOM 3461 C C . GLU A 1 425 ? 6.085 14.757 -43.157 1.00 76.62 425 GLU A C 1
ATOM 3463 O O . GLU A 1 425 ? 5.773 14.228 -44.220 1.00 76.62 425 GLU A O 1
ATOM 3468 N N . LEU A 1 426 ? 6.293 14.014 -42.064 1.00 72.06 426 LEU A N 1
ATOM 3469 C CA . LEU A 1 426 ? 6.089 12.561 -42.051 1.00 72.06 426 LEU A CA 1
ATOM 3470 C C . LEU A 1 426 ? 4.608 12.169 -42.076 1.00 72.06 426 LEU A C 1
ATOM 3472 O O . LEU A 1 426 ? 4.276 11.206 -42.761 1.00 72.06 426 LEU A O 1
ATOM 3476 N N . LEU A 1 427 ? 3.739 12.903 -41.375 1.00 71.62 427 LEU A N 1
ATOM 3477 C CA . LEU A 1 427 ? 2.289 12.681 -41.375 1.00 71.62 427 LEU A CA 1
ATOM 3478 C C . LEU A 1 427 ? 1.687 12.876 -42.776 1.00 71.62 427 LEU A C 1
ATOM 3480 O O . LEU A 1 427 ? 0.902 12.044 -43.215 1.00 71.62 427 LEU A O 1
ATOM 3484 N N . GLU A 1 428 ? 2.088 13.925 -43.502 1.00 72.81 428 GLU A N 1
ATOM 3485 C CA . GLU A 1 428 ? 1.619 14.194 -44.876 1.00 72.81 428 GLU A CA 1
ATOM 3486 C C . GLU A 1 428 ? 1.970 13.070 -45.866 1.00 72.81 428 GLU A C 1
ATOM 3488 O O . GLU A 1 428 ? 1.278 12.873 -46.862 1.00 72.81 428 GLU A O 1
ATOM 3493 N N . ASN A 1 429 ? 3.040 12.319 -45.589 1.00 70.50 429 ASN A N 1
ATOM 3494 C CA . ASN A 1 429 ? 3.498 11.200 -46.413 1.00 70.50 429 ASN A CA 1
ATOM 3495 C C . ASN A 1 429 ? 2.865 9.847 -46.022 1.00 70.50 429 ASN A C 1
ATOM 3497 O O . ASN A 1 429 ? 3.223 8.818 -46.602 1.00 70.50 429 ASN A O 1
ATOM 3501 N N . GLN A 1 430 ? 1.958 9.820 -45.040 1.00 68.31 430 GLN A N 1
ATOM 3502 C CA . GLN A 1 430 ? 1.242 8.618 -44.605 1.00 68.31 430 GLN A CA 1
ATOM 3503 C C . GLN A 1 430 ? -0.163 8.519 -45.229 1.00 68.31 430 GLN A C 1
ATOM 3505 O O . GLN A 1 430 ? -0.723 9.523 -45.669 1.00 68.31 430 GLN A O 1
ATOM 3510 N N . PRO A 1 431 ? -0.753 7.309 -45.312 1.00 67.00 431 PRO A N 1
ATOM 3511 C CA . PRO A 1 431 ? -2.124 7.145 -45.790 1.00 67.00 431 PRO A CA 1
ATOM 3512 C C . PRO A 1 431 ? -3.123 7.959 -44.955 1.00 67.00 431 PRO A C 1
ATOM 3514 O O . PRO A 1 431 ? -2.975 8.093 -43.741 1.00 67.00 431 PRO A O 1
ATOM 3517 N N . ASN A 1 432 ? -4.176 8.460 -45.611 1.00 57.44 432 ASN A N 1
ATOM 3518 C CA . ASN A 1 432 ? -5.243 9.211 -44.950 1.00 57.44 432 ASN A CA 1
ATOM 3519 C C . ASN A 1 432 ? -5.809 8.417 -43.758 1.00 57.44 432 ASN A C 1
ATOM 3521 O O . ASN A 1 432 ? -6.174 7.251 -43.919 1.00 57.44 432 ASN A O 1
ATOM 3525 N N . ASN A 1 433 ? -5.947 9.090 -42.606 1.00 59.47 433 ASN A N 1
ATOM 3526 C CA . ASN A 1 433 ? -6.515 8.586 -41.345 1.00 59.47 433 ASN A CA 1
ATOM 3527 C C . ASN A 1 433 ? -5.556 7.824 -40.395 1.00 59.47 433 ASN A C 1
ATOM 3529 O O . ASN A 1 433 ? -6.036 7.096 -39.524 1.00 59.47 433 ASN A O 1
ATOM 3533 N N . SER A 1 434 ? -4.227 7.990 -40.513 1.00 70.00 434 SER A N 1
ATOM 3534 C CA . SER A 1 434 ? -3.281 7.477 -39.508 1.00 70.00 434 SER A CA 1
ATOM 3535 C C . SER A 1 434 ? -3.065 8.428 -38.322 1.00 70.00 434 SER A C 1
ATOM 3537 O O . SER A 1 434 ? -2.851 9.629 -38.484 1.00 70.00 434 SER A O 1
ATOM 3539 N N . ILE A 1 435 ? -3.103 7.889 -37.099 1.00 76.69 435 ILE A N 1
ATOM 3540 C CA . ILE A 1 435 ? -2.751 8.623 -35.878 1.00 76.69 435 ILE A CA 1
ATOM 3541 C C . ILE A 1 435 ? -1.233 8.536 -35.717 1.00 76.69 435 ILE A C 1
ATOM 3543 O O . ILE A 1 435 ? -0.727 7.626 -35.074 1.00 76.69 435 ILE A O 1
ATOM 3547 N N . PHE A 1 436 ? -0.491 9.464 -36.321 1.00 83.94 436 PHE A N 1
ATOM 3548 C CA . PHE A 1 436 ? 0.959 9.559 -36.103 1.00 83.94 436 PHE A CA 1
ATOM 3549 C C . PHE A 1 436 ? 1.312 10.592 -35.027 1.00 83.94 436 PHE A C 1
ATOM 3551 O O . PHE A 1 436 ? 2.170 10.324 -34.192 1.00 83.94 436 PHE A O 1
ATOM 3558 N N . ILE A 1 437 ? 0.644 11.750 -34.998 1.00 88.50 437 ILE A N 1
ATOM 3559 C CA . ILE A 1 437 ? 0.913 12.825 -34.030 1.00 88.50 437 ILE A CA 1
ATOM 3560 C C . ILE A 1 437 ? -0.171 12.835 -32.951 1.00 88.50 437 ILE A C 1
ATOM 3562 O O . ILE A 1 437 ? -1.356 12.909 -33.267 1.00 88.50 437 ILE A O 1
ATOM 3566 N N . ILE A 1 438 ? 0.241 12.811 -31.682 1.00 91.56 438 ILE A N 1
ATOM 3567 C CA . ILE A 1 438 ? -0.634 12.938 -30.512 1.00 91.56 438 ILE A CA 1
ATOM 3568 C C . ILE A 1 438 ? -0.246 14.226 -29.771 1.00 91.56 438 ILE A C 1
ATOM 3570 O O . ILE A 1 438 ? 0.776 14.243 -29.085 1.00 91.56 438 ILE A O 1
ATOM 3574 N N . PRO A 1 439 ? -1.005 15.325 -29.903 1.00 91.00 439 PRO A N 1
ATOM 3575 C CA . PRO A 1 439 ? -0.761 16.539 -29.132 1.00 91.00 439 PRO A CA 1
ATOM 3576 C C . PRO A 1 439 ? -1.318 16.409 -27.707 1.00 91.00 439 PRO A C 1
ATOM 3578 O O . PRO A 1 439 ? -2.487 16.067 -27.523 1.00 91.00 439 PRO A O 1
ATOM 3581 N N . ALA A 1 440 ? -0.504 16.714 -26.697 1.00 92.69 440 ALA A N 1
ATOM 3582 C CA . ALA A 1 440 ? -0.891 16.649 -25.290 1.00 92.69 440 ALA A CA 1
ATOM 3583 C C . ALA A 1 440 ? -0.470 17.915 -24.535 1.00 92.69 440 ALA A C 1
ATOM 3585 O O . ALA A 1 440 ? 0.716 18.227 -24.451 1.00 92.69 440 ALA A O 1
ATOM 3586 N N . ARG A 1 441 ? -1.430 18.652 -23.974 1.00 91.50 441 ARG A N 1
ATOM 3587 C CA . ARG A 1 441 ? -1.182 19.917 -23.281 1.00 91.50 441 ARG A CA 1
ATOM 3588 C C . ARG A 1 441 ? -0.843 19.718 -21.809 1.00 91.50 441 ARG A C 1
ATOM 3590 O O . ARG A 1 441 ? -1.580 19.057 -21.080 1.00 91.50 441 ARG A O 1
ATOM 3597 N N . LEU A 1 442 ? 0.251 20.331 -21.371 1.00 90.44 442 LEU A N 1
ATOM 3598 C CA . LEU A 1 442 ? 0.744 20.305 -19.992 1.00 90.44 442 LEU A CA 1
ATOM 3599 C C . LEU A 1 442 ? 0.231 21.478 -19.147 1.00 90.44 442 LEU A C 1
ATOM 3601 O O . LEU A 1 442 ? 0.340 21.428 -17.925 1.00 90.44 442 LEU A O 1
ATOM 3605 N N . ASP A 1 443 ? -0.309 22.521 -19.779 1.00 87.81 443 ASP A N 1
ATOM 3606 C CA . ASP A 1 443 ? -0.897 23.694 -19.130 1.00 87.81 443 ASP A CA 1
ATOM 3607 C C . ASP A 1 443 ? -1.939 24.398 -20.028 1.00 87.81 443 ASP A C 1
ATOM 3609 O O . ASP A 1 443 ? -2.251 23.973 -21.154 1.00 87.81 443 ASP A O 1
ATOM 3613 N N . GLU A 1 444 ? -2.500 25.494 -19.511 1.00 86.88 444 GLU A N 1
ATOM 3614 C CA . GLU A 1 444 ? -3.399 26.366 -20.260 1.00 86.88 444 GLU A CA 1
ATOM 3615 C C . GLU A 1 444 ? -2.639 27.252 -21.261 1.00 86.88 444 GLU A C 1
ATOM 3617 O O . GLU A 1 444 ? -2.344 28.412 -20.985 1.00 86.88 444 GLU A O 1
ATOM 3622 N N . CYS A 1 445 ? -2.287 26.688 -22.423 1.00 82.69 445 CYS A N 1
ATOM 3623 C CA . CYS A 1 445 ? -1.573 27.389 -23.492 1.00 82.69 445 CYS A CA 1
ATOM 3624 C C . CYS A 1 445 ? -2.400 27.557 -24.775 1.00 82.69 445 CYS A C 1
ATOM 3626 O O . CYS A 1 445 ? -3.149 26.674 -25.196 1.00 82.69 445 CYS A O 1
ATOM 3628 N N . HIS A 1 446 ? -2.214 28.705 -25.434 1.00 73.00 446 HIS A N 1
ATOM 3629 C CA . HIS A 1 446 ? -2.782 28.981 -26.753 1.00 73.00 446 HIS A CA 1
ATOM 3630 C C . HIS A 1 446 ? -1.906 28.372 -27.844 1.00 73.00 446 HIS A C 1
ATOM 3632 O O . HIS A 1 446 ? -0.823 28.879 -28.128 1.00 73.00 446 HIS A O 1
ATOM 3638 N N . ILE A 1 447 ? -2.388 27.299 -28.465 1.00 70.81 447 ILE A N 1
ATOM 3639 C CA . ILE A 1 447 ? -1.740 26.667 -29.615 1.00 70.81 447 ILE A CA 1
ATOM 3640 C C . ILE A 1 447 ? -1.950 27.558 -30.843 1.00 70.81 447 ILE A C 1
ATOM 3642 O O . ILE A 1 447 ? -3.082 27.932 -31.144 1.00 70.81 447 ILE A O 1
ATOM 3646 N N . ASN A 1 448 ? -0.873 27.894 -31.561 1.00 64.81 448 ASN A N 1
ATOM 3647 C CA . ASN A 1 448 ? -1.000 28.603 -32.832 1.00 64.81 448 ASN A CA 1
ATOM 3648 C C . ASN A 1 448 ? -1.684 27.692 -33.866 1.00 64.81 448 ASN A C 1
ATOM 3650 O O . ASN A 1 448 ? -1.202 26.597 -34.165 1.00 64.81 448 ASN A O 1
ATOM 3654 N N . GLU A 1 449 ? -2.808 28.171 -34.381 1.00 53.09 449 GLU A N 1
ATOM 3655 C CA . GLU A 1 449 ? -3.780 27.449 -35.194 1.00 53.09 449 GLU A CA 1
ATOM 3656 C C . GLU A 1 449 ? -3.162 26.805 -36.457 1.00 53.09 449 GLU A C 1
ATOM 3658 O O . GLU A 1 449 ? -3.444 25.641 -36.744 1.00 53.09 449 GLU A O 1
ATOM 3663 N N . GLU A 1 450 ? -2.201 27.467 -37.117 1.00 58.41 450 GLU A N 1
ATOM 3664 C CA . GLU A 1 450 ? -1.562 26.989 -38.362 1.00 58.41 450 GLU A CA 1
ATOM 3665 C C . GLU A 1 450 ? -0.876 25.614 -38.258 1.00 58.41 450 GLU A C 1
ATOM 3667 O O . GLU A 1 450 ? -0.736 24.925 -39.267 1.00 58.41 450 GLU A O 1
ATOM 3672 N N . LEU A 1 451 ? -0.442 25.198 -37.063 1.00 56.38 451 LEU A N 1
ATOM 3673 C CA . LEU A 1 451 ? 0.329 23.964 -36.879 1.00 56.38 451 LEU A CA 1
ATOM 3674 C C . LEU A 1 451 ? -0.546 22.735 -36.592 1.00 56.38 451 LEU A C 1
ATOM 3676 O O . LEU A 1 451 ? -0.106 21.634 -36.881 1.00 56.38 451 LEU A O 1
ATOM 3680 N N . ILE A 1 452 ? -1.752 22.872 -36.022 1.00 62.94 452 ILE A N 1
ATOM 3681 C CA . ILE A 1 452 ? -2.536 21.722 -35.496 1.00 62.94 452 ILE A CA 1
ATOM 3682 C C . ILE A 1 452 ? -4.022 21.773 -35.923 1.00 62.94 452 ILE A C 1
ATOM 3684 O O . ILE A 1 452 ? -4.849 21.047 -35.385 1.00 62.94 452 ILE A O 1
ATOM 3688 N N . HIS A 1 453 ? -4.385 22.585 -36.926 1.00 59.38 453 HIS A N 1
ATOM 3689 C CA . HIS A 1 453 ? -5.778 22.896 -37.312 1.00 59.38 453 HIS A CA 1
ATOM 3690 C C . HIS A 1 453 ? -6.761 21.715 -37.443 1.00 59.38 453 HIS A C 1
ATOM 3692 O O . HIS A 1 453 ? -7.960 21.920 -37.281 1.00 59.38 453 HIS A O 1
ATOM 3698 N N . ASN A 1 454 ? -6.282 20.498 -37.720 1.00 68.62 454 ASN A N 1
ATOM 3699 C CA . ASN A 1 454 ? -7.124 19.324 -37.967 1.00 68.62 454 ASN A CA 1
ATOM 3700 C C . ASN A 1 454 ? -6.833 18.130 -37.037 1.00 68.62 454 ASN A C 1
ATOM 3702 O O . ASN A 1 454 ? -7.292 17.024 -37.319 1.00 68.62 454 ASN A O 1
ATOM 3706 N N . ILE A 1 455 ? -6.065 18.317 -35.955 1.00 77.31 455 ILE A N 1
ATOM 3707 C CA . ILE A 1 455 ? -5.702 17.233 -35.027 1.00 77.31 455 ILE A CA 1
ATOM 3708 C C . ILE A 1 455 ? -6.237 17.551 -33.629 1.00 77.31 455 ILE A C 1
ATOM 3710 O O . ILE A 1 455 ? -5.953 18.601 -33.057 1.00 77.31 455 ILE A O 1
ATOM 3714 N N . HIS A 1 456 ? -7.009 16.623 -33.066 1.00 85.25 456 HIS A N 1
ATOM 3715 C CA . HIS A 1 456 ? -7.506 16.730 -31.696 1.00 85.25 456 HIS A CA 1
ATOM 3716 C C . HIS A 1 456 ? -6.355 16.558 -30.689 1.00 85.25 456 HIS A C 1
ATOM 3718 O O . HIS A 1 456 ? -5.466 15.735 -30.899 1.00 85.25 456 HIS A O 1
ATOM 3724 N N . TRP A 1 457 ? -6.385 17.290 -29.573 1.00 88.06 457 TRP A N 1
ATOM 3725 C CA . TRP A 1 457 ? -5.397 17.181 -28.491 1.00 88.06 457 TRP A CA 1
ATOM 3726 C C . TRP A 1 457 ? -5.999 16.603 -27.209 1.00 88.06 457 TRP A C 1
ATOM 3728 O O . TRP A 1 457 ? -7.211 16.435 -27.083 1.00 88.06 457 TRP A O 1
ATOM 3738 N N . VAL A 1 458 ? -5.147 16.296 -26.237 1.00 91.81 458 VAL A N 1
ATOM 3739 C CA . VAL A 1 458 ? -5.562 15.910 -24.886 1.00 91.81 458 VAL A CA 1
ATOM 3740 C C . VAL A 1 458 ? -4.985 16.868 -23.853 1.00 91.81 458 VAL A C 1
ATOM 3742 O O . VAL A 1 458 ? -3.828 17.261 -23.954 1.00 91.81 458 VAL A O 1
ATOM 3745 N N . ASP A 1 459 ? -5.773 17.233 -22.847 1.00 90.81 459 ASP A N 1
ATOM 3746 C CA . ASP A 1 459 ? -5.323 18.080 -21.745 1.00 90.81 459 ASP A CA 1
ATOM 3747 C C . ASP A 1 459 ? -4.878 17.202 -20.562 1.00 90.81 459 ASP A C 1
ATOM 3749 O O . ASP A 1 459 ? -5.677 16.480 -19.966 1.00 90.81 459 ASP A O 1
ATOM 3753 N N . LEU A 1 460 ? -3.581 17.234 -20.230 1.00 88.50 460 LEU A N 1
ATOM 3754 C CA . LEU A 1 460 ? -2.993 16.482 -19.108 1.00 88.50 460 LEU A CA 1
ATOM 3755 C C . LEU A 1 460 ? -3.005 17.272 -17.791 1.00 88.50 460 LEU A C 1
ATOM 3757 O O . LEU A 1 460 ? -2.817 16.682 -16.727 1.00 88.50 460 LEU A O 1
ATOM 3761 N N . TYR A 1 461 ? -3.219 18.590 -17.851 1.00 86.31 461 TYR A N 1
ATOM 3762 C CA . TYR A 1 461 ? -3.219 19.468 -16.677 1.00 86.31 461 TYR A CA 1
ATOM 3763 C C . TYR A 1 461 ? -4.525 19.430 -15.875 1.00 86.31 461 TYR A C 1
ATOM 3765 O O . TYR A 1 461 ? -4.500 19.709 -14.679 1.00 86.31 461 TYR A O 1
ATOM 3773 N N . GLU A 1 462 ? -5.653 19.072 -16.500 1.00 80.00 462 GLU A N 1
ATOM 3774 C CA . GLU A 1 462 ? -6.934 18.917 -15.796 1.00 80.00 462 GLU A CA 1
ATOM 3775 C C . GLU A 1 462 ? -6.958 17.630 -14.964 1.00 80.00 462 GLU A C 1
ATOM 3777 O O . GLU A 1 462 ? -7.278 17.638 -13.777 1.00 80.00 462 GLU A O 1
ATOM 3782 N N . SER A 1 463 ? -6.588 16.510 -15.589 1.00 83.19 463 SER A N 1
ATOM 3783 C CA . SER A 1 463 ? -6.428 15.218 -14.931 1.00 83.19 463 SER A CA 1
ATOM 3784 C C . SER A 1 463 ? -5.437 14.365 -15.708 1.00 83.19 463 SER A C 1
ATOM 3786 O O . SER A 1 463 ? -5.744 13.860 -16.791 1.00 83.19 463 SER A O 1
ATOM 3788 N N . TYR A 1 464 ? -4.250 14.179 -15.127 1.00 81.44 464 TYR A N 1
ATOM 3789 C CA . TYR A 1 464 ? -3.192 13.371 -15.728 1.00 81.44 464 TYR A CA 1
ATOM 3790 C C . TYR A 1 464 ? -3.668 11.949 -16.040 1.00 81.44 464 TYR A C 1
ATOM 3792 O O . TYR A 1 464 ? -3.469 11.480 -17.151 1.00 81.44 464 TYR A O 1
ATOM 3800 N N . GLU A 1 465 ? -4.346 11.295 -15.092 1.00 78.38 465 GLU A N 1
ATOM 3801 C CA . GLU A 1 465 ? -4.908 9.940 -15.225 1.00 78.38 465 GLU A CA 1
ATOM 3802 C C . GLU A 1 465 ? -5.799 9.807 -16.470 1.00 78.38 465 GLU A C 1
ATOM 3804 O O . GLU A 1 465 ? -5.606 8.931 -17.316 1.00 78.38 465 GLU A O 1
ATOM 3809 N N . ILE A 1 466 ? -6.781 10.707 -16.596 1.00 78.31 466 ILE A N 1
ATOM 3810 C CA . ILE A 1 466 ? -7.785 10.666 -17.665 1.00 78.31 466 ILE A CA 1
ATOM 3811 C C . ILE A 1 466 ? -7.131 10.982 -19.008 1.00 78.31 466 ILE A C 1
ATOM 3813 O O . ILE A 1 466 ? -7.378 10.289 -19.996 1.00 78.31 466 ILE A O 1
ATOM 3817 N N . GLY A 1 467 ? -6.292 12.018 -19.052 1.00 86.38 467 GLY A N 1
ATOM 3818 C CA . GLY A 1 467 ? -5.615 12.409 -20.280 1.00 86.38 467 GLY A CA 1
ATOM 3819 C C . GLY A 1 467 ? -4.605 11.356 -20.744 1.00 86.38 467 GLY A C 1
ATOM 3820 O O . GLY A 1 467 ? -4.578 11.007 -21.922 1.00 86.38 467 GLY A O 1
ATOM 3821 N N . PHE A 1 468 ? -3.838 10.773 -19.823 1.00 88.00 468 PHE A N 1
ATOM 3822 C CA . PHE A 1 468 ? -2.888 9.710 -20.135 1.00 88.00 468 PHE A CA 1
ATOM 3823 C C . PHE A 1 468 ? -3.598 8.462 -20.671 1.00 88.00 468 PHE A C 1
ATOM 3825 O O . PHE A 1 468 ? -3.185 7.924 -21.694 1.00 88.00 468 PHE A O 1
ATOM 3832 N N . ASN A 1 469 ? -4.726 8.051 -20.081 1.00 84.38 469 ASN A N 1
ATOM 3833 C CA . ASN A 1 469 ? -5.515 6.931 -20.606 1.00 84.38 469 ASN A CA 1
ATOM 3834 C C . ASN A 1 469 ? -5.983 7.167 -22.056 1.00 84.38 469 ASN A C 1
ATOM 3836 O O . ASN A 1 469 ? -5.886 6.252 -22.871 1.00 84.38 469 ASN A O 1
ATOM 3840 N N . LYS A 1 470 ? -6.397 8.390 -22.419 1.00 88.88 470 LYS A N 1
ATOM 3841 C CA . LYS A 1 470 ? -6.745 8.728 -23.815 1.00 88.88 470 LYS A CA 1
ATOM 3842 C C . LYS A 1 470 ? -5.555 8.587 -24.772 1.00 88.88 470 LYS A C 1
ATOM 3844 O O . LYS A 1 470 ? -5.733 8.151 -25.907 1.00 88.88 470 LYS A O 1
ATOM 3849 N N . ILE A 1 471 ? -4.338 8.915 -24.324 1.00 92.88 471 ILE A N 1
ATOM 3850 C CA . ILE A 1 471 ? -3.109 8.688 -25.107 1.00 92.88 471 ILE A CA 1
ATOM 3851 C C . ILE A 1 471 ? -2.913 7.186 -25.349 1.00 92.88 471 ILE A C 1
ATOM 3853 O O . ILE A 1 471 ? -2.645 6.768 -26.474 1.00 92.88 471 ILE A O 1
ATOM 3857 N N . ILE A 1 472 ? -3.090 6.363 -24.313 1.00 89.88 472 ILE A N 1
ATOM 3858 C CA . ILE A 1 472 ? -2.973 4.901 -24.412 1.00 89.88 472 ILE A CA 1
ATOM 3859 C C . ILE A 1 472 ? -4.025 4.322 -25.368 1.00 89.88 472 ILE A C 1
ATOM 3861 O O . ILE A 1 472 ? -3.700 3.450 -26.175 1.00 89.88 472 ILE A O 1
ATOM 3865 N N . GLU A 1 473 ? -5.267 4.804 -25.309 1.00 87.88 473 GLU A N 1
ATOM 3866 C CA . GLU A 1 473 ? -6.337 4.416 -26.236 1.00 87.88 473 GLU A CA 1
ATOM 3867 C C . GLU A 1 473 ? -5.984 4.763 -27.684 1.00 87.88 473 GLU A C 1
ATOM 3869 O O . GLU A 1 473 ? -6.091 3.900 -28.556 1.00 87.88 473 GLU A O 1
ATOM 3874 N N . ALA A 1 474 ? -5.484 5.978 -27.936 1.00 89.00 474 ALA A N 1
ATOM 3875 C CA . ALA A 1 474 ? -5.037 6.392 -29.264 1.00 89.00 474 ALA A CA 1
ATOM 3876 C C . ALA A 1 474 ? -3.944 5.454 -29.807 1.00 89.00 474 ALA A C 1
ATOM 3878 O O . ALA A 1 474 ? -4.065 4.952 -30.926 1.00 89.00 474 ALA A O 1
ATOM 3879 N N . ILE A 1 475 ? -2.938 5.128 -28.988 1.00 89.12 475 ILE A N 1
ATOM 3880 C CA . ILE A 1 475 ? -1.842 4.214 -29.353 1.00 89.12 475 ILE A CA 1
ATOM 3881 C C . ILE A 1 475 ? -2.355 2.797 -29.663 1.00 89.12 475 ILE A C 1
ATOM 3883 O O . ILE A 1 475 ? -1.877 2.137 -30.590 1.00 89.12 475 ILE A O 1
ATOM 3887 N N . LYS A 1 476 ? -3.329 2.300 -28.893 1.00 84.19 476 LYS A N 1
ATOM 3888 C CA . LYS A 1 476 ? -3.877 0.944 -29.059 1.00 84.19 476 LYS A CA 1
ATOM 3889 C C . LYS A 1 476 ? -4.873 0.827 -30.214 1.00 84.19 476 LYS A C 1
ATOM 3891 O O . LYS A 1 476 ? -4.935 -0.233 -30.833 1.00 84.19 476 LYS A O 1
ATOM 3896 N N . SER A 1 477 ? -5.599 1.898 -30.538 1.00 79.81 477 SER A N 1
ATOM 3897 C CA . SER A 1 477 ? -6.645 1.906 -31.574 1.00 79.81 477 SER A CA 1
ATOM 3898 C C . SER A 1 477 ? -6.154 1.524 -32.978 1.00 79.81 477 SER A C 1
ATOM 3900 O O . SER A 1 477 ? -6.936 1.021 -33.776 1.00 79.81 477 SER A O 1
ATOM 3902 N N . MET A 1 478 ? -4.861 1.700 -33.273 1.00 66.19 478 MET A N 1
ATOM 3903 C CA . MET A 1 478 ? -4.270 1.351 -34.573 1.00 66.19 478 MET A CA 1
ATOM 3904 C C . MET A 1 478 ? -3.663 -0.062 -34.644 1.00 66.19 478 MET A C 1
ATOM 3906 O O . MET A 1 478 ? -3.158 -0.446 -35.693 1.00 66.19 478 MET A O 1
ATOM 3910 N N . ASN A 1 479 ? -3.693 -0.831 -33.549 1.00 52.38 479 ASN A N 1
ATOM 3911 C CA . ASN A 1 479 ? -3.192 -2.215 -33.495 1.00 52.38 479 ASN A CA 1
ATOM 3912 C C . ASN A 1 479 ? -4.322 -3.265 -33.459 1.00 52.38 479 ASN A C 1
ATOM 3914 O O . ASN A 1 479 ? -4.064 -4.414 -33.100 1.00 52.38 479 ASN A O 1
ATOM 3918 N N . SER A 1 480 ? -5.562 -2.861 -33.770 1.00 40.34 480 SER A N 1
ATOM 3919 C CA . SER A 1 480 ? -6.755 -3.728 -33.794 1.00 40.34 480 SER A CA 1
ATOM 3920 C C . SER A 1 480 ? -7.057 -4.244 -35.193 1.00 40.34 480 SER A C 1
ATOM 3922 O O . SER A 1 480 ? -7.023 -3.408 -36.124 1.00 40.34 480 SER A O 1
#

Radius of gyration: 27.89 Å; chains: 1; bounding box: 68×66×86 Å

Secondary structure (DSSP, 8-state):
-PPPPPHHHHHHHHHHHHHHHHHTT-TTTEEEEETT-EEE-TT---SEEEEEEES-EEEEEE-TTT-PEEEEEEE-SS-EESHHHHHSTTPPPSSEEEE-SSEEEEEEEEHHHHHHHHTT-HHHHHHHHHHHHHHHHHHHHHT-TTS-TTEEEEEEEEEEEEEEEETHHHHHHHS-HHHHHHHHHHHHHHHHHHHHHTTEEEEE-SSEEEEEE-STTHHHHHHHHHHHHHHHHHHHHHHHHHH-GGGGG-EEEEEEEEEEEEEEEETT---SSPEEE-HHHHHHHHHTT--SSTT---EEEEHHHHTT--TTTEEEPPPEEEEEGGGTEEEEEEEEEE--------EEEEE--GGGHHHHHHHHHHHHHTT-EEE-HHHHPPTTS-HHHHHHHHHHH-SEEEEEE-HHHHS--SHHHHHHHHHHHHHHTSPTT---EEEEESSS----HHHHTT---EETTT-HHHHHHHHHHHHHHTT-

InterPro domains:
  IPR000157 Toll/interleukin-1 receptor homology (TIR) domain [PF13676] (348-471)
  IPR000157 Toll/interleukin-1 receptor homology (TIR) domain [PS50104] (344-479)
  IPR000157 Toll/interleukin-1 receptor homology (TIR) domain [SM00255] (345-478)
  IPR000595 Cyclic nucleotide-binding domain [PF00027] (32-118)
  IPR000595 Cyclic nucleotide-binding domain [PS50042] (6-135)
  IPR000595 Cyclic nucleotide-binding domain [SM00100] (7-133)
  IPR000595 Cyclic nucleotide-binding domain [cd00038] (11-119)
  IPR001054 Adenylyl cyclase class-3/4/guanylyl cyclase [PS50125] (159-288)
  IPR001054 Adenylyl cyclase class-3/4/guanylyl cyclase [cd07302] (158-336)
  IPR014710 RmlC-like jelly roll fold [G3DSA:2.60.120.10] (5-149)
  IPR018490 Cyclic nucleotide-binding domain superfamily [SSF51206] (28-134)
  IPR029787 Nucleotide cyclase [G3DSA:3.30.70.1230] (150-344)
  IPR029787 Nucleotide cyclase [SSF55073] (156-338)
  IPR035897 Toll/interleukin-1 receptor homology (TIR) domain superfamily [G3DSA:3.40.50.10140] (345-479)
  IPR035897 Toll/interleukin-1 receptor homology (TIR) domain superfamily [SSF52200] (345-476)
  IPR050503 cAMP-dependent protein kinase regulatory subunit-like [PTHR11635] (25-135)

pLDDT: mean 82.52, std 13.02, range [23.44, 98.12]

Organism: NCBI:txid45656

Foldseek 3Di:
DPPDDDPLVVLLLVLLVLLCVVCVPPPVQKDKDFAFDWPAAFPAADQKKKAWQAAKKWWWAQQPVPRDTDTLDMDGHSDMAPLQNNAEPPHTRLTIIGGHGRMTMIGMDGPVNLLVSLFPPVPCNVSNQVSSQVVNVVVCVSSVSPDPQQKDKHKDWWKKKKKAKFCLVVVVVVDDPVLSCVLQVVLLVVLCVLCVVLVWDWDDDDRITMTIAHDPCRLVSNQVSLQVSLVVLVVSLVVVCVVPVSSVQMAMAMFMETGTWMFMDGPPDPDPGGDTDDVRVVVRVLRNNDDPGRHYHWYKYFPSSVSPDDCLFWDKDDWDFDQSPVVRDTTTIITIDGDPQPQDAAEEEEQDDPVCVVVSVVLCVVCVSNNYHYDDLVVPPDPPDPSVVVLLVSLVSHQAYEQEDEQRLQVDPDDSVVSLVSQVVVVVVDPPPRHRYEYEYADPDDHDCVSQVPHDYFYCNVPVVVRSVVVVCSSVVVVD

Sequence (480 aa):
MKQKPTIKNILEKEVIDFIIEYYGNDYQRTCFFRKGQRIIKQGEYGDDCFIIKNGELKILVKDYNSGIEKDVGVRSERTIVGEIAFLYKNTPRTASVEVVSDEATLIRLNKDDLFEIVRGKEGIKDTILLYFEQLAKKRIIETKQVTTGKVNIESKFLTVLVSDIHNFSILSNHLWEEQINSFLFDFLEHTEEISDKHDGIFEDQGDGFKIIFQNKHHIENALDCSIDINKFFREIRSDWIMENSNFTNIGLGTGICTDFMSIRKRVGTKRSFGRILSPTINIAAAMSKYKNKSDDTDILVDSTTFSFIDGRKYDISPPLQVVLEKLAKIYTLYKLEPKKIEKSNIKIFISYANEDRSFSKRIYDDLSTFGFSPWLDCEKILPGQDWKKTIKKAIKESTFFLALLSSNSVSKNGYVQKELKIAFELLENQPNNSIFIIPARLDECHINEELIHNIHWVDLYESYEIGFNKIIEAIKSMNS